Protein AF-0000000086120709 (afdb_homodimer)

Organism: NCBI:txid247094

Radius of gyration: 23.45 Å; Cα contacts (8 Å, |Δi|>4): 761; chains: 2; bounding box: 55×68×54 Å

InterPro domains:
  IPR001853 DSBA-like thioredoxin domain [PF01323] (7-210)
  IPR014440 HCCA isomerase/glutathione S-transferase kappa [PIRSF006386] (3-218)
  IPR036249 Thioredoxin-like superfamily [SSF52833] (5-216)
  IPR044088 Glutathione S-transferase kappa [cd03021] (5-211)
  IPR051924 Glutathione S-transferase Kappa/NadH [PTHR42943] (1-218)

pLDDT: mean 95.11, std 9.0, range [32.16, 98.94]

Structure (mmCIF, N/CA/C/O backbone):
data_AF-0000000086120709-model_v1
#
loop_
_entity.id
_entity.type
_entity.pdbx_description
1 polymer 'Glutathione S-transferase kappa'
#
loop_
_atom_site.group_PDB
_atom_site.id
_atom_site.type_symbol
_atom_site.label_atom_id
_atom_site.label_alt_id
_atom_site.label_comp_id
_atom_site.label_asym_id
_atom_site.label_entity_id
_atom_site.label_seq_id
_atom_site.pdbx_PDB_ins_code
_atom_site.Cartn_x
_atom_site.Cartn_y
_atom_site.Cartn_z
_atom_site.occupancy
_atom_site.B_iso_or_equiv
_atom_site.auth_seq_id
_atom_site.auth_comp_id
_atom_site.auth_asym_id
_atom_site.auth_atom_id
_atom_site.pdbx_PDB_model_num
ATOM 1 N N . MET A 1 1 ? -29.453 13.305 -16.156 1 40.06 1 MET A N 1
ATOM 2 C CA . MET A 1 1 ? -28.141 13.836 -15.82 1 40.06 1 MET A CA 1
ATOM 3 C C . MET A 1 1 ? -27.375 12.875 -14.93 1 40.06 1 MET A C 1
ATOM 5 O O . MET A 1 1 ? -27.875 12.43 -13.898 1 40.06 1 MET A O 1
ATOM 9 N N . SER A 1 2 ? -26.469 12.047 -15.43 1 54.22 2 SER A N 1
ATOM 10 C CA . SER A 1 2 ? -25.906 10.906 -14.703 1 54.22 2 SER A CA 1
ATOM 11 C C . SER A 1 2 ? -25.5 11.305 -13.289 1 54.22 2 SER A C 1
ATOM 13 O O . SER A 1 2 ? -24.891 12.359 -13.086 1 54.22 2 SER A O 1
ATOM 15 N N . ARG A 1 3 ? -26.109 10.828 -12.352 1 68.31 3 ARG A N 1
ATOM 16 C CA . ARG A 1 3 ? -25.938 11.156 -10.945 1 68.31 3 ARG A CA 1
ATOM 17 C C . ARG A 1 3 ? -24.469 11.023 -10.523 1 68.31 3 ARG A C 1
ATOM 19 O O . ARG A 1 3 ? -23.828 10.008 -10.812 1 68.31 3 ARG A O 1
ATOM 26 N N . ARG A 1 4 ? -23.828 12.102 -10.102 1 82.69 4 ARG A N 1
ATOM 27 C CA . ARG A 1 4 ? -22.422 12.125 -9.672 1 82.69 4 ARG A CA 1
ATOM 28 C C . ARG A 1 4 ? -22.156 11.031 -8.648 1 82.69 4 ARG A C 1
ATOM 30 O O . ARG A 1 4 ? -22.969 10.781 -7.758 1 82.69 4 ARG A O 1
ATOM 37 N N . LYS A 1 5 ? -21.125 10.422 -8.906 1 92.88 5 LYS A N 1
ATOM 38 C CA . LYS A 1 5 ? -20.625 9.453 -7.922 1 92.88 5 LYS A CA 1
ATOM 39 C C . LYS A 1 5 ? -20.125 10.164 -6.664 1 92.88 5 LYS A C 1
ATOM 41 O O . LYS A 1 5 ? -19.703 11.312 -6.719 1 92.88 5 LYS A O 1
ATOM 46 N N . VAL A 1 6 ? -20.328 9.555 -5.586 1 96.62 6 VAL A N 1
ATOM 47 C CA . VAL A 1 6 ? -19.922 10.148 -4.32 1 96.62 6 VAL A CA 1
ATOM 48 C C . VAL A 1 6 ? -18.688 9.414 -3.779 1 96.62 6 VAL A C 1
ATOM 50 O O . VAL A 1 6 ? -18.656 8.18 -3.754 1 96.62 6 VAL A O 1
ATOM 53 N N . LEU A 1 7 ? -17.719 10.148 -3.42 1 98.31 7 LEU A N 1
ATOM 54 C CA . LEU A 1 7 ? -16.547 9.633 -2.715 1 98.31 7 LEU A CA 1
ATOM 55 C C . LEU A 1 7 ? -16.484 10.188 -1.293 1 98.31 7 LEU A C 1
ATOM 57 O O . LEU A 1 7 ? -16.422 11.398 -1.096 1 98.31 7 LEU A O 1
ATOM 61 N N . GLU A 1 8 ? -16.547 9.32 -0.314 1 98.69 8 GLU A N 1
ATOM 62 C CA . GLU A 1 8 ? -16.328 9.711 1.076 1 98.69 8 GLU A CA 1
ATOM 63 C C . GLU A 1 8 ? -14.898 9.406 1.52 1 98.69 8 GLU A C 1
ATOM 65 O O . GLU A 1 8 ? -14.422 8.281 1.349 1 98.69 8 GLU A O 1
ATOM 70 N N . LEU A 1 9 ? -14.258 10.359 2.008 1 98.88 9 LEU A N 1
ATOM 71 C CA . LEU A 1 9 ? -12.938 10.133 2.59 1 98.88 9 LEU A CA 1
ATOM 72 C C . LEU A 1 9 ? -13.008 10.133 4.113 1 98.88 9 LEU A C 1
ATOM 74 O O . LEU A 1 9 ? -13.289 11.172 4.727 1 98.88 9 LEU A O 1
ATOM 78 N N . PHE A 1 10 ? -12.805 9.07 4.73 1 98.94 10 PHE A N 1
ATOM 79 C CA . PHE A 1 10 ? -12.664 8.977 6.18 1 98.94 10 PHE A CA 1
ATOM 80 C C . PHE A 1 10 ? -11.211 9.188 6.59 1 98.94 10 PHE A C 1
ATOM 82 O O . PHE A 1 10 ? -10.305 8.531 6.062 1 98.94 10 PHE A O 1
ATOM 89 N N . TYR A 1 11 ? -10.992 10.102 7.539 1 98.94 11 TYR A N 1
ATOM 90 C CA . TYR A 1 11 ? -9.617 10.5 7.832 1 98.94 11 TYR A CA 1
ATOM 91 C C . TYR A 1 11 ? -9.477 10.945 9.281 1 98.94 11 TYR A C 1
ATOM 93 O O . TYR A 1 11 ? -10.469 11.219 9.953 1 98.94 11 TYR A O 1
ATOM 101 N N . ASP A 1 12 ? -8.328 10.922 9.773 1 98.88 12 ASP A N 1
ATOM 102 C CA . ASP A 1 12 ? -7.852 11.469 11.039 1 98.88 12 ASP A CA 1
ATOM 103 C C . ASP A 1 12 ? -6.586 12.297 10.836 1 98.88 12 ASP A C 1
ATOM 105 O O . ASP A 1 12 ? -5.66 11.875 10.141 1 98.88 12 ASP A O 1
ATOM 109 N N . VAL A 1 13 ? -6.5 13.414 11.469 1 98.69 13 VAL A N 1
ATOM 110 C CA . VAL A 1 13 ? -5.434 14.375 11.188 1 98.69 13 VAL A CA 1
ATOM 111 C C . VAL A 1 13 ? -4.137 13.914 11.844 1 98.69 13 VAL A C 1
ATOM 113 O O . VAL A 1 13 ? -3.076 14.5 11.625 1 98.69 13 VAL A O 1
ATOM 116 N N . VAL A 1 14 ? -4.176 12.859 12.602 1 97.56 14 VAL A N 1
ATOM 117 C CA . VAL A 1 14 ? -2.947 12.328 13.188 1 97.56 14 VAL A CA 1
ATOM 118 C C . VAL A 1 14 ? -2.219 11.461 12.164 1 97.56 14 VAL A C 1
ATOM 120 O O . VAL A 1 14 ? -1.025 11.188 12.312 1 97.56 14 VAL A O 1
ATOM 123 N N . SER A 1 15 ? -2.887 10.945 11.188 1 97.44 15 SER A N 1
ATOM 124 C CA . SER A 1 15 ? -2.318 10.07 10.164 1 97.44 15 SER A CA 1
ATOM 125 C C . SER A 1 15 ? -1.712 10.875 9.023 1 97.44 15 SER A C 1
ATOM 127 O O . SER A 1 15 ? -2.422 11.594 8.312 1 97.44 15 SER A O 1
ATOM 129 N N . PRO A 1 16 ? -0.454 10.719 8.766 1 97.69 16 PRO A N 1
ATOM 130 C CA . PRO A 1 16 ? 0.15 11.43 7.641 1 97.69 16 PRO A CA 1
ATOM 131 C C . PRO A 1 16 ? -0.334 10.922 6.285 1 97.69 16 PRO A C 1
ATOM 133 O O . PRO A 1 16 ? -0.45 11.695 5.332 1 97.69 16 PRO A O 1
ATOM 136 N N . TYR A 1 17 ? -0.619 9.688 6.148 1 98.31 17 TYR A N 1
ATOM 137 C CA . TYR A 1 17 ? -1.146 9.156 4.898 1 98.31 17 TYR A CA 1
ATOM 138 C C . TYR A 1 17 ? -2.541 9.695 4.617 1 98.31 17 TYR A C 1
ATOM 140 O O . TYR A 1 17 ? -2.916 9.891 3.457 1 98.31 17 TYR A O 1
ATOM 148 N N . SER A 1 18 ? -3.312 9.922 5.707 1 98.81 18 SER A N 1
ATOM 149 C CA . SER A 1 18 ? -4.598 10.586 5.523 1 98.81 18 SER A CA 1
ATOM 150 C C . SER A 1 18 ? -4.422 11.969 4.902 1 98.81 18 SER A C 1
ATOM 152 O O . SER A 1 18 ? -5.215 12.383 4.055 1 98.81 18 SER A O 1
ATOM 154 N N . TRP A 1 19 ? -3.375 12.68 5.359 1 98.88 19 TRP A N 1
ATOM 155 C CA . TRP A 1 19 ? -3.133 14 4.785 1 98.88 19 TRP A CA 1
ATOM 156 C C . TRP A 1 19 ? -2.896 13.906 3.283 1 98.88 19 TRP A C 1
ATOM 158 O O . TRP A 1 19 ? -3.475 14.672 2.508 1 98.88 19 TRP A O 1
ATOM 168 N N . LEU A 1 20 ? -2.066 12.961 2.859 1 98.81 20 LEU A N 1
ATOM 169 C CA . LEU A 1 20 ? -1.777 12.766 1.442 1 98.81 20 LEU A CA 1
ATOM 170 C C . LEU A 1 20 ? -3.055 12.477 0.662 1 98.81 20 LEU A C 1
ATOM 172 O O . LEU A 1 20 ? -3.322 13.109 -0.359 1 98.81 20 LEU A O 1
ATOM 176 N N . GLY A 1 21 ? -3.834 11.547 1.154 1 98.81 21 GLY A N 1
ATOM 177 C CA . GLY A 1 21 ? -5.094 11.227 0.503 1 98.81 21 GLY A CA 1
ATOM 178 C C . GLY A 1 21 ? -6.062 12.391 0.473 1 98.81 21 GLY A C 1
ATOM 179 O O . GLY A 1 21 ? -6.758 12.602 -0.522 1 98.81 21 GLY A O 1
ATOM 180 N N . PHE A 1 22 ? -6.098 13.117 1.559 1 98.88 22 PHE A N 1
ATOM 181 C CA . PHE A 1 22 ? -6.953 14.289 1.703 1 98.88 22 PHE A CA 1
ATOM 182 C C . PHE A 1 22 ? -6.629 15.336 0.639 1 98.88 22 PHE A C 1
ATOM 184 O O . PHE A 1 22 ? -7.531 15.844 -0.034 1 98.88 22 PHE A O 1
ATOM 191 N N . GLU A 1 23 ? -5.367 15.617 0.434 1 98.69 23 GLU A N 1
ATOM 192 C CA . GLU A 1 23 ? -4.977 16.594 -0.574 1 98.69 23 GLU A CA 1
ATOM 193 C C . GLU A 1 23 ? -5.32 16.109 -1.979 1 98.69 23 GLU A C 1
ATOM 195 O O . GLU A 1 23 ? -5.824 16.875 -2.803 1 98.69 23 GLU A O 1
ATOM 200 N N . VAL A 1 24 ? -5.078 14.852 -2.24 1 98.56 24 VAL A N 1
ATOM 201 C CA . VAL A 1 24 ? -5.32 14.32 -3.574 1 98.56 24 VAL A CA 1
ATOM 202 C C . VAL A 1 24 ? -6.812 14.383 -3.895 1 98.56 24 VAL A C 1
ATOM 204 O O . VAL A 1 24 ? -7.207 14.867 -4.961 1 98.56 24 VAL A O 1
ATOM 207 N N . ILE A 1 25 ? -7.672 13.922 -2.951 1 98.56 25 ILE A N 1
ATOM 208 C CA . ILE A 1 25 ? -9.102 13.867 -3.246 1 98.56 25 ILE A CA 1
ATOM 209 C C . ILE A 1 25 ? -9.648 15.273 -3.422 1 98.56 25 ILE A C 1
ATOM 211 O O . ILE A 1 25 ? -10.547 15.508 -4.242 1 98.56 25 ILE A O 1
ATOM 215 N N . CYS A 1 26 ? -9.109 16.234 -2.674 1 98.25 26 CYS A N 1
ATOM 216 C CA . CYS A 1 26 ? -9.523 17.625 -2.826 1 98.25 26 CYS A CA 1
ATOM 217 C C . CYS A 1 26 ? -9.086 18.188 -4.176 1 98.25 26 CYS A C 1
ATOM 219 O O . CYS A 1 26 ? -9.828 18.922 -4.82 1 98.25 26 CYS A O 1
ATOM 221 N N . ARG A 1 27 ? -7.91 17.859 -4.668 1 98 27 ARG A N 1
ATOM 222 C CA . ARG A 1 27 ? -7.406 18.312 -5.961 1 98 27 ARG A CA 1
ATOM 223 C C . ARG A 1 27 ? -8.266 17.766 -7.102 1 98 27 ARG A C 1
ATOM 225 O O . ARG A 1 27 ? -8.43 18.422 -8.125 1 98 27 ARG A O 1
ATOM 232 N N . TYR A 1 28 ? -8.844 16.578 -6.906 1 97.81 28 TYR A N 1
ATOM 233 C CA . TYR A 1 28 ? -9.562 15.898 -7.984 1 97.81 28 TYR A CA 1
ATOM 234 C C . TYR A 1 28 ? -11.055 16.188 -7.91 1 97.81 28 TYR A C 1
ATOM 236 O O . TYR A 1 28 ? -11.82 15.797 -8.797 1 97.81 28 TYR A O 1
ATOM 244 N N . ARG A 1 29 ? -11.477 16.875 -6.906 1 96.62 29 ARG A N 1
ATOM 245 C CA . ARG A 1 29 ? -12.891 17.141 -6.652 1 96.62 29 ARG A CA 1
ATOM 246 C C . ARG A 1 29 ? -13.547 17.797 -7.867 1 96.62 29 ARG A C 1
ATOM 248 O O . ARG A 1 29 ? -14.711 17.531 -8.164 1 96.62 29 ARG A O 1
ATOM 255 N N . ASN A 1 30 ? -12.773 18.625 -8.633 1 94.62 30 ASN A N 1
ATOM 256 C CA . ASN A 1 30 ? -13.344 19.312 -9.789 1 94.62 30 ASN A CA 1
ATOM 257 C C . ASN A 1 30 ? -12.766 18.781 -11.102 1 94.62 30 ASN A C 1
ATOM 259 O O . ASN A 1 30 ? -13.008 19.359 -12.164 1 94.62 30 ASN A O 1
ATOM 263 N N . ILE A 1 31 ? -11.977 17.812 -11 1 96.12 31 ILE A N 1
ATOM 264 C CA . ILE A 1 31 ? -11.406 17.172 -12.18 1 96.12 31 ILE A CA 1
ATOM 265 C C . ILE A 1 31 ? -12.219 15.93 -12.539 1 96.12 31 ILE A C 1
ATOM 267 O O . ILE A 1 31 ? -12.57 15.719 -13.703 1 96.12 31 ILE A O 1
ATOM 271 N N . TRP A 1 32 ? -12.516 15.141 -11.508 1 96.62 32 TRP A N 1
ATOM 272 C CA . TRP A 1 32 ? -13.398 14 -11.695 1 96.62 32 TRP A CA 1
ATOM 273 C C . TRP A 1 32 ? -14.859 14.406 -11.555 1 96.62 32 TRP A C 1
ATOM 275 O O . TRP A 1 32 ? -15.172 15.414 -10.922 1 96.62 32 TRP A O 1
ATOM 285 N N . ASN A 1 33 ? -15.734 13.68 -12.195 1 95.5 33 ASN A N 1
ATOM 286 C CA . ASN A 1 33 ? -17.172 13.898 -12.031 1 95.5 33 ASN A CA 1
ATOM 287 C C . ASN A 1 33 ? -17.703 13.211 -10.773 1 95.5 33 ASN A C 1
ATOM 289 O O . ASN A 1 33 ? -18.469 12.25 -10.859 1 95.5 33 ASN A O 1
ATOM 293 N N . VAL A 1 34 ? -17.297 13.844 -9.586 1 96.5 34 VAL A N 1
ATOM 294 C CA . VAL A 1 34 ? -17.641 13.234 -8.305 1 96.5 34 VAL A CA 1
ATOM 295 C C . VAL A 1 34 ? -18.016 14.328 -7.301 1 96.5 34 VAL A C 1
ATOM 297 O O . VAL A 1 34 ? -17.656 15.492 -7.469 1 96.5 34 VAL A O 1
ATOM 300 N N . ASP A 1 35 ? -18.828 13.93 -6.363 1 96.56 35 ASP A N 1
ATOM 301 C CA . ASP A 1 35 ? -18.984 14.695 -5.133 1 96.56 35 ASP A CA 1
ATOM 302 C C . ASP A 1 35 ? -18.109 14.133 -4.016 1 96.56 35 ASP A C 1
ATOM 304 O O . ASP A 1 35 ? -18.141 12.938 -3.732 1 96.56 35 ASP A O 1
ATOM 308 N N . VAL A 1 36 ? -17.344 14.961 -3.424 1 98 36 VAL A N 1
ATOM 309 C CA . VAL A 1 36 ? -16.438 14.531 -2.365 1 98 36 VAL A CA 1
ATOM 310 C C . VAL A 1 36 ? -17.016 14.906 -1.003 1 98 36 VAL A C 1
ATOM 312 O O . VAL A 1 36 ? -17.453 16.047 -0.795 1 98 36 VAL A O 1
ATOM 315 N N . ARG A 1 37 ? -17.062 13.992 -0.154 1 98.31 37 ARG A N 1
ATOM 316 C CA . ARG A 1 37 ? -17.469 14.211 1.228 1 98.31 37 ARG A CA 1
ATOM 317 C C . ARG A 1 37 ? -16.344 13.875 2.195 1 98.31 37 ARG A C 1
ATOM 319 O O . ARG A 1 37 ? -15.867 12.742 2.232 1 98.31 37 ARG A O 1
ATOM 326 N N . LEU A 1 38 ? -15.961 14.836 2.955 1 98.81 38 LEU A N 1
ATOM 327 C CA . LEU A 1 38 ? -14.945 14.633 3.986 1 98.81 38 LEU A CA 1
ATOM 328 C C . LEU A 1 38 ? -15.586 14.133 5.281 1 98.81 38 LEU A C 1
ATOM 330 O O . LEU A 1 38 ? -16.516 14.75 5.797 1 98.81 38 LEU A O 1
ATOM 334 N N . ARG A 1 39 ? -15.078 13.062 5.77 1 98.81 39 ARG A N 1
ATOM 335 C CA . ARG A 1 39 ? -15.664 12.383 6.922 1 98.81 39 ARG A CA 1
ATOM 336 C C . ARG A 1 39 ? -14.641 12.211 8.039 1 98.81 39 ARG A C 1
ATOM 338 O O . ARG A 1 39 ? -13.93 11.203 8.094 1 98.81 39 ARG A O 1
ATOM 345 N N . PRO A 1 40 ? -14.641 13.148 9 1 98.88 40 PRO A N 1
ATOM 346 C CA . PRO A 1 40 ? -13.703 12.977 10.109 1 98.88 40 PRO A CA 1
ATOM 347 C C . PRO A 1 40 ? -14.023 11.75 10.969 1 98.88 40 PRO A C 1
ATOM 349 O O . PRO A 1 40 ? -15.164 11.578 11.391 1 98.88 40 PRO A O 1
ATOM 352 N N . GLY A 1 41 ? -13.102 10.875 11.109 1 98.75 41 GLY A N 1
ATOM 353 C CA . GLY A 1 41 ? -13.172 9.719 11.992 1 98.75 41 GLY A CA 1
ATOM 354 C C . GLY A 1 41 ? -12.023 9.648 12.977 1 98.75 41 GLY A C 1
ATOM 355 O O . GLY A 1 41 ? -11.07 10.43 12.883 1 98.75 41 GLY A O 1
ATOM 356 N N . PHE A 1 42 ? -12.203 8.742 13.922 1 98.69 42 PHE A N 1
ATOM 357 C CA . PHE A 1 42 ? -11.188 8.586 14.961 1 98.69 42 PHE A CA 1
ATOM 358 C C . PHE A 1 42 ? -10.359 7.328 14.727 1 98.69 42 PHE A C 1
ATOM 360 O O . PHE A 1 42 ? -10.828 6.215 14.961 1 98.69 42 PHE A O 1
ATOM 367 N N . LEU A 1 43 ? -9.109 7.457 14.352 1 98 43 LEU A N 1
ATOM 368 C CA . LEU A 1 43 ? -8.234 6.355 13.977 1 98 43 LEU A CA 1
ATOM 369 C C . LEU A 1 43 ? -7.992 5.422 15.156 1 98 43 LEU A C 1
ATOM 371 O O . LEU A 1 43 ? -7.965 4.199 15 1 98 43 LEU A O 1
ATOM 375 N N . GLY A 1 44 ? -7.723 6.02 16.359 1 95.88 44 GLY A N 1
ATOM 376 C CA . GLY A 1 44 ? -7.555 5.184 17.547 1 95.88 44 GLY A CA 1
ATOM 377 C C . GLY A 1 44 ? -8.703 4.219 17.766 1 95.88 44 GLY A C 1
ATOM 378 O O . GLY A 1 44 ? -8.484 3.045 18.078 1 95.88 44 GLY A O 1
ATOM 379 N N . GLY A 1 45 ? -9.914 4.711 17.594 1 96.94 45 GLY A N 1
ATOM 380 C CA . GLY A 1 45 ? -11.094 3.867 17.719 1 96.94 45 GLY A CA 1
ATOM 381 C C . GLY A 1 45 ? -11.156 2.779 16.656 1 96.94 45 GLY A C 1
ATOM 382 O O . GLY A 1 45 ? -11.539 1.645 16.953 1 96.94 45 GLY A O 1
ATOM 383 N N . ILE A 1 46 ? -10.805 3.115 15.422 1 97.81 46 ILE A N 1
ATOM 384 C CA . ILE A 1 46 ? -10.797 2.16 14.32 1 97.81 46 ILE A CA 1
ATOM 385 C C . ILE A 1 46 ? -9.805 1.038 14.617 1 97.81 46 ILE A C 1
ATOM 387 O O . ILE A 1 46 ? -10.125 -0.142 14.453 1 97.81 46 ILE A O 1
ATOM 391 N N . MET A 1 47 ? -8.602 1.419 15.031 1 95.69 47 MET A N 1
ATOM 392 C CA . MET A 1 47 ? -7.562 0.434 15.305 1 95.69 47 MET A CA 1
ATOM 393 C C . MET A 1 47 ? -7.969 -0.481 16.453 1 95.69 47 MET A C 1
ATOM 395 O O . MET A 1 47 ? -7.793 -1.698 16.375 1 95.69 47 MET A O 1
ATOM 399 N N . GLN A 1 48 ? -8.508 0.057 17.453 1 95.06 48 GLN A N 1
ATOM 400 C CA . GLN A 1 48 ? -8.969 -0.721 18.609 1 95.06 48 GLN A CA 1
ATOM 401 C C . GLN A 1 48 ? -10.062 -1.709 18.188 1 95.06 48 GLN A C 1
ATOM 403 O O . GLN A 1 48 ? -9.977 -2.898 18.516 1 95.06 48 GLN A O 1
ATOM 408 N N . ALA A 1 49 ? -11.016 -1.242 17.5 1 97 49 ALA A N 1
ATOM 409 C CA . ALA A 1 49 ? -12.164 -2.068 17.156 1 97 49 ALA A CA 1
ATOM 410 C C . ALA A 1 49 ? -11.773 -3.15 16.141 1 97 49 ALA A C 1
ATOM 412 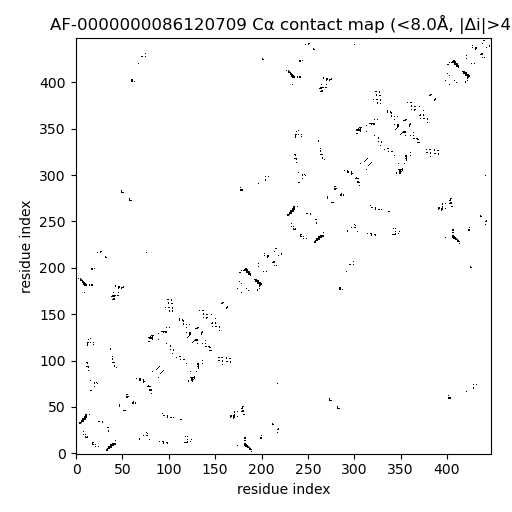O O . ALA A 1 49 ? -12.32 -4.254 16.172 1 97 49 ALA A O 1
ATOM 413 N N . SER A 1 50 ? -10.867 -2.883 15.242 1 96.19 50 SER A N 1
ATOM 414 C CA . SER A 1 50 ? -10.5 -3.812 14.18 1 96.19 50 SER A CA 1
ATOM 415 C C . SER A 1 50 ? -9.414 -4.781 14.641 1 96.19 50 SER A C 1
ATOM 417 O O . SER A 1 50 ? -9.164 -5.797 13.992 1 96.19 50 SER A O 1
ATOM 419 N N . GLY A 1 51 ? -8.664 -4.41 15.742 1 94.31 51 GLY A N 1
ATOM 420 C CA . GLY A 1 51 ? -7.551 -5.219 16.203 1 94.31 51 GLY A CA 1
ATOM 421 C C . GLY A 1 51 ? -6.277 -5.004 15.414 1 94.31 51 GLY A C 1
ATOM 422 O O . GLY A 1 51 ? -5.367 -5.832 15.445 1 94.31 51 GLY A O 1
ATOM 423 N N . ASN A 1 52 ? -6.281 -3.945 14.641 1 93.5 52 ASN A N 1
ATOM 424 C CA . ASN A 1 52 ? -5.078 -3.592 13.898 1 93.5 52 ASN A CA 1
ATOM 425 C C . ASN A 1 52 ? -4.098 -2.803 14.766 1 93.5 52 ASN A C 1
ATOM 427 O O . ASN A 1 52 ? -4.465 -2.299 15.828 1 93.5 52 ASN A O 1
ATOM 431 N N . SER A 1 53 ? -2.83 -2.818 14.32 1 88.75 53 SER A N 1
ATOM 432 C CA . SER A 1 53 ? -1.792 -2.061 15.008 1 88.75 53 SER A CA 1
ATOM 433 C C . SER A 1 53 ? -1.107 -1.073 14.07 1 88.75 53 SER A C 1
ATOM 435 O O . SER A 1 53 ? -0.985 -1.332 12.875 1 88.75 53 SER A O 1
ATOM 437 N N . PRO A 1 54 ? -0.685 0.009 14.641 1 86.5 54 PRO A N 1
ATOM 438 C CA . PRO A 1 54 ? 0.045 0.962 13.805 1 86.5 54 PRO A CA 1
ATOM 439 C C . PRO A 1 54 ? 1.326 0.372 13.219 1 86.5 54 PRO A C 1
ATOM 441 O O . PRO A 1 54 ? 1.93 -0.521 13.82 1 86.5 54 PRO A O 1
ATOM 444 N N . PRO A 1 55 ? 1.729 0.865 12.086 1 85.44 55 PRO A N 1
ATOM 445 C CA . PRO A 1 55 ? 2.955 0.387 11.438 1 85.44 55 PRO A CA 1
ATOM 446 C C . PRO A 1 55 ? 4.184 0.521 12.336 1 85.44 55 PRO A C 1
ATOM 448 O O . PRO A 1 55 ? 5.109 -0.291 12.25 1 85.44 55 PRO A O 1
ATOM 451 N N . ALA A 1 56 ? 4.207 1.454 13.227 1 82.19 56 ALA A N 1
ATOM 452 C CA . ALA A 1 56 ? 5.371 1.748 14.062 1 82.19 56 ALA A CA 1
ATOM 453 C C . ALA A 1 56 ? 5.637 0.615 15.047 1 82.19 56 ALA A C 1
ATOM 455 O O . ALA A 1 56 ? 6.715 0.542 15.641 1 82.19 56 ALA A O 1
ATOM 456 N N . MET A 1 57 ? 4.664 -0.344 15.188 1 86.69 57 MET A N 1
ATOM 457 C CA . MET A 1 57 ? 4.82 -1.452 16.125 1 86.69 57 MET A CA 1
ATOM 458 C C . MET A 1 57 ? 5.746 -2.521 15.555 1 86.69 57 MET A C 1
ATOM 460 O O . MET A 1 57 ? 6.203 -3.406 16.281 1 86.69 57 MET A O 1
ATOM 464 N N . VAL A 1 58 ? 6.023 -2.52 14.242 1 92.06 58 VAL A N 1
ATOM 465 C CA . VAL A 1 58 ? 7.043 -3.318 13.57 1 92.06 58 VAL A CA 1
ATOM 466 C C . VAL A 1 58 ? 8.242 -2.439 13.227 1 92.06 58 VAL A C 1
ATOM 468 O O . VAL A 1 58 ? 8.172 -1.594 12.336 1 92.06 58 VAL A O 1
ATOM 471 N N . PRO A 1 59 ? 9.344 -2.664 13.898 1 93.81 59 PRO A N 1
ATOM 472 C CA . PRO A 1 59 ? 10.469 -1.724 13.812 1 93.81 59 PRO A CA 1
ATOM 473 C C . PRO A 1 59 ? 10.883 -1.427 12.375 1 93.81 59 PRO A C 1
ATOM 475 O O . PRO A 1 59 ? 10.984 -0.26 11.992 1 93.81 59 PRO A O 1
ATOM 478 N N . LYS A 1 60 ? 11.055 -2.404 11.531 1 95.12 60 LYS A N 1
ATOM 479 C CA . LYS A 1 60 ? 11.461 -2.197 10.141 1 95.12 60 LYS A CA 1
ATOM 480 C C . LYS A 1 60 ? 10.391 -1.445 9.359 1 95.12 60 LYS A C 1
ATOM 482 O O . LYS A 1 60 ? 10.703 -0.636 8.484 1 95.12 60 LYS A O 1
ATOM 487 N N . LYS A 1 61 ? 9.148 -1.721 9.648 1 95.06 61 LYS A N 1
ATOM 488 C CA . LYS A 1 61 ? 8.039 -1.031 9 1 95.06 61 LYS A CA 1
ATOM 489 C C . LYS A 1 61 ? 8 0.442 9.398 1 95.06 61 LYS A C 1
ATOM 491 O O . LYS A 1 61 ? 7.758 1.31 8.555 1 95.06 61 LYS A O 1
ATOM 496 N N . GLY A 1 62 ? 8.195 0.702 10.664 1 93.69 62 GLY A N 1
ATOM 497 C CA . GLY A 1 62 ? 8.289 2.076 11.133 1 93.69 62 GLY A CA 1
ATOM 498 C C . GLY A 1 62 ? 9.414 2.855 10.477 1 93.69 62 GLY A C 1
ATOM 499 O O . GLY A 1 62 ? 9.219 4 10.062 1 93.69 62 GLY A O 1
ATOM 500 N N . ALA A 1 63 ? 10.578 2.195 10.422 1 94.38 63 ALA A N 1
ATOM 501 C CA . ALA A 1 63 ? 11.727 2.828 9.773 1 94.38 63 ALA A CA 1
ATOM 502 C C . ALA A 1 63 ? 11.438 3.125 8.305 1 94.38 63 ALA A C 1
ATOM 504 O O . ALA A 1 63 ? 11.773 4.199 7.809 1 94.38 63 ALA A O 1
ATOM 505 N N . TYR A 1 64 ? 10.805 2.211 7.668 1 96.69 64 TYR A N 1
ATOM 506 C CA . TYR A 1 64 ? 10.445 2.398 6.266 1 96.69 64 TYR A CA 1
ATOM 507 C C . TYR A 1 64 ? 9.461 3.553 6.105 1 96.69 64 TYR A C 1
ATOM 509 O O . TYR A 1 64 ? 9.555 4.328 5.152 1 96.69 64 TYR A O 1
ATOM 517 N N . MET A 1 65 ? 8.516 3.65 7.004 1 95.56 65 MET A N 1
ATOM 518 C CA . MET A 1 65 ? 7.477 4.676 6.93 1 95.56 65 MET A CA 1
ATOM 519 C C . MET A 1 65 ? 8.094 6.07 6.848 1 95.56 65 MET A C 1
ATOM 521 O O . MET A 1 65 ? 7.648 6.902 6.055 1 95.56 65 MET A O 1
ATOM 525 N N . GLY A 1 66 ? 9.102 6.312 7.684 1 94.69 66 GLY A N 1
ATOM 526 C CA . GLY A 1 66 ? 9.766 7.609 7.633 1 94.69 66 GLY A CA 1
ATOM 527 C C . GLY A 1 66 ? 10.328 7.934 6.266 1 94.69 66 GLY A C 1
ATOM 528 O O . GLY A 1 66 ? 10.133 9.039 5.754 1 94.69 66 GLY A O 1
ATOM 529 N N . LYS A 1 67 ? 10.992 6.98 5.641 1 95.75 67 LYS A N 1
ATOM 530 C CA . LYS A 1 67 ? 11.578 7.172 4.316 1 95.75 67 LYS A CA 1
ATOM 531 C C . LYS A 1 67 ? 10.492 7.309 3.254 1 95.75 67 LYS A C 1
ATOM 533 O O . LYS A 1 67 ? 10.594 8.148 2.361 1 95.75 67 LYS A O 1
ATOM 538 N N . ASP A 1 68 ? 9.523 6.492 3.365 1 97.44 68 ASP A N 1
ATOM 539 C CA . ASP A 1 68 ? 8.406 6.504 2.424 1 97.44 68 ASP A CA 1
ATOM 540 C C . ASP A 1 68 ? 7.68 7.848 2.445 1 97.44 68 ASP A C 1
ATOM 542 O O . ASP A 1 68 ? 7.41 8.43 1.394 1 97.44 68 ASP A O 1
ATOM 546 N N . LEU A 1 69 ? 7.387 8.352 3.605 1 97.44 69 LEU A N 1
ATOM 547 C CA . LEU A 1 69 ? 6.66 9.602 3.75 1 97.44 69 LEU A CA 1
ATOM 548 C C . LEU A 1 69 ? 7.465 10.766 3.174 1 97.44 69 LEU A C 1
ATOM 550 O O . LEU A 1 69 ? 6.895 11.68 2.576 1 97.44 69 LEU A O 1
ATOM 554 N N . ALA A 1 70 ? 8.742 10.734 3.375 1 97.25 70 ALA A N 1
ATOM 555 C CA . ALA A 1 70 ? 9.586 11.797 2.822 1 97.25 70 ALA A CA 1
ATOM 556 C C . ALA A 1 70 ? 9.5 11.82 1.3 1 97.25 70 ALA A C 1
ATOM 558 O O . ALA A 1 70 ? 9.359 12.891 0.699 1 97.25 70 ALA A O 1
ATOM 559 N N . ARG A 1 71 ? 9.57 10.672 0.636 1 97.56 71 ARG A N 1
ATOM 560 C CA . ARG A 1 71 ? 9.469 10.594 -0.817 1 97.56 71 ARG A CA 1
ATOM 561 C C . ARG A 1 71 ? 8.078 11.008 -1.292 1 97.56 71 ARG A C 1
ATOM 563 O O . ARG A 1 71 ? 7.949 11.719 -2.293 1 97.56 71 ARG A O 1
ATOM 570 N N . LEU A 1 72 ? 7.105 10.586 -0.547 1 98.44 72 LEU A N 1
ATOM 571 C CA . LEU A 1 72 ? 5.73 10.914 -0.919 1 98.44 72 LEU A CA 1
ATOM 572 C C . LEU A 1 72 ? 5.453 12.398 -0.744 1 98.44 72 LEU A C 1
ATOM 574 O O . LEU A 1 72 ? 4.707 12.992 -1.526 1 98.44 72 LEU A O 1
ATOM 578 N N . ALA A 1 73 ? 5.996 12.945 0.345 1 98.5 73 ALA A N 1
ATOM 579 C CA . ALA A 1 73 ? 5.832 14.383 0.569 1 98.5 73 ALA A CA 1
ATOM 580 C C . ALA A 1 73 ? 6.277 15.18 -0.653 1 98.5 73 ALA A C 1
ATOM 582 O O . ALA A 1 73 ? 5.566 16.078 -1.104 1 98.5 73 ALA A O 1
ATOM 583 N N . GLU A 1 74 ? 7.395 14.773 -1.171 1 97.94 74 GLU A N 1
ATOM 584 C CA . GLU A 1 74 ? 7.914 15.43 -2.369 1 97.94 74 GLU A CA 1
ATOM 585 C C . GLU A 1 74 ? 7.035 15.133 -3.582 1 97.94 74 GLU A C 1
ATOM 587 O O . GLU A 1 74 ? 6.664 16.047 -4.324 1 97.94 74 GLU A O 1
ATOM 592 N N . PHE A 1 75 ? 6.668 13.969 -3.812 1 97.94 75 PHE A N 1
ATOM 593 C CA . PHE A 1 75 ? 5.934 13.5 -4.98 1 97.94 75 PHE A CA 1
ATOM 594 C C . PHE A 1 75 ? 4.523 14.078 -5.004 1 97.94 75 PHE A C 1
ATOM 596 O O . PHE A 1 75 ? 4.02 14.461 -6.062 1 97.94 75 PHE A O 1
ATOM 603 N N . TYR A 1 76 ? 3.871 14.18 -3.805 1 98.25 76 TYR A N 1
ATOM 604 C CA . TYR A 1 76 ? 2.508 14.68 -3.666 1 98.25 76 TYR A CA 1
ATOM 605 C C . TYR A 1 76 ? 2.496 16.188 -3.488 1 98.25 76 TYR A C 1
ATOM 607 O O . TYR A 1 76 ? 1.433 16.812 -3.488 1 98.25 76 TYR A O 1
ATOM 615 N N . GLU A 1 77 ? 3.691 16.75 -3.266 1 98.06 77 GLU A N 1
ATOM 616 C CA . GLU A 1 77 ? 3.832 18.172 -2.996 1 98.06 77 GLU A CA 1
ATOM 617 C C . GLU A 1 77 ? 3.031 18.578 -1.762 1 98.06 77 GLU A C 1
ATOM 619 O O . GLU A 1 77 ? 2.254 19.547 -1.809 1 98.06 77 GLU A O 1
ATOM 624 N N . VAL A 1 78 ? 3.115 17.906 -0.784 1 98.56 78 VAL A N 1
ATOM 625 C CA . VAL A 1 78 ? 2.596 18.172 0.553 1 98.56 78 VAL A CA 1
ATOM 626 C C . VAL A 1 78 ? 3.754 18.406 1.521 1 98.56 78 VAL A C 1
ATOM 628 O O . VAL A 1 78 ? 4.707 17.625 1.559 1 98.56 78 VAL A O 1
ATOM 631 N N . PRO A 1 79 ? 3.814 19.531 2.203 1 98.56 79 PRO A N 1
ATOM 632 C CA . PRO A 1 79 ? 4.957 19.828 3.068 1 98.56 79 PRO A CA 1
ATOM 633 C C . PRO A 1 79 ? 4.969 18.984 4.34 1 98.56 79 PRO A C 1
ATOM 635 O O . PRO A 1 79 ? 5.031 19.531 5.445 1 98.56 79 PRO A O 1
ATOM 638 N N . LEU A 1 80 ? 4.938 17.703 4.184 1 98.19 80 LEU A N 1
ATOM 639 C CA . LEU A 1 80 ? 4.914 16.703 5.254 1 98.19 80 LEU A CA 1
ATOM 640 C C . LEU A 1 80 ? 6.324 16.422 5.762 1 98.19 80 LEU A C 1
ATOM 642 O O . LEU A 1 80 ? 7.227 16.141 4.969 1 98.19 80 LEU A O 1
ATOM 646 N N . ARG A 1 81 ? 6.566 16.594 7.074 1 96.06 81 ARG A N 1
ATOM 647 C CA . ARG A 1 81 ? 7.805 16.25 7.766 1 96.06 81 ARG A CA 1
ATOM 648 C C . ARG A 1 81 ? 7.52 15.492 9.055 1 96.06 81 ARG A C 1
ATOM 650 O O . ARG A 1 81 ? 6.625 15.859 9.812 1 96.06 81 ARG A O 1
ATOM 657 N N . GLN A 1 82 ? 8.25 14.492 9.234 1 94.25 82 GLN A N 1
ATOM 658 C CA . GLN A 1 82 ? 8.07 13.688 10.445 1 94.25 82 GLN A CA 1
ATOM 659 C C . GLN A 1 82 ? 8.258 14.539 11.695 1 94.25 82 GLN A C 1
ATOM 661 O O . GLN A 1 82 ? 9.211 15.305 11.797 1 94.25 82 GLN A O 1
ATOM 666 N N . PRO A 1 83 ? 7.297 14.43 12.57 1 94.69 83 PRO A N 1
ATOM 667 C CA . PRO A 1 83 ? 7.52 15.125 13.844 1 94.69 83 PRO A CA 1
ATOM 668 C C . PRO A 1 83 ? 8.789 14.656 14.555 1 94.69 83 PRO A C 1
ATOM 670 O O . PRO A 1 83 ? 9.203 13.508 14.391 1 94.69 83 PRO A O 1
ATOM 673 N N . SER A 1 84 ? 9.336 15.508 15.375 1 93.38 84 SER A N 1
ATOM 674 C CA . SER A 1 84 ? 10.578 15.203 16.078 1 93.38 84 SER A CA 1
ATOM 675 C C . SER A 1 84 ? 10.391 14.07 17.078 1 93.38 84 SER A C 1
ATOM 677 O O . SER A 1 84 ? 11.273 13.234 17.25 1 93.38 84 SER A O 1
ATOM 679 N N . ASP A 1 85 ? 9.266 14.086 17.719 1 92.25 85 ASP A N 1
ATOM 680 C CA . ASP A 1 85 ? 8.914 13.023 18.656 1 92.25 85 ASP A CA 1
ATOM 681 C C . ASP A 1 85 ? 7.637 12.312 18.234 1 92.25 85 ASP A C 1
ATOM 683 O O . ASP A 1 85 ? 6.582 12.508 18.844 1 92.25 85 ASP A O 1
ATOM 687 N N . PHE A 1 86 ? 7.77 11.5 17.344 1 87.5 86 PHE A N 1
ATOM 688 C CA . PHE A 1 86 ? 6.664 10.789 16.703 1 87.5 86 PHE A CA 1
ATOM 689 C C . PHE A 1 86 ? 5.863 10.008 17.75 1 87.5 86 PHE A C 1
ATOM 691 O O . PHE A 1 86 ? 4.633 10.094 17.781 1 87.5 86 PHE A O 1
ATOM 698 N N . TYR A 1 87 ? 6.5 9.352 18.562 1 84.69 87 TYR A N 1
ATOM 699 C CA . TYR A 1 87 ? 5.844 8.5 19.547 1 84.69 87 TYR A CA 1
ATOM 700 C C . TYR A 1 87 ? 4.996 9.32 20.516 1 84.69 87 TYR A C 1
ATOM 702 O O . TYR A 1 87 ? 3.838 8.992 20.766 1 84.69 87 TYR A O 1
ATOM 710 N N . GLN A 1 88 ? 5.543 10.359 20.953 1 88.12 88 GLN A N 1
ATOM 711 C CA . GLN A 1 88 ? 4.836 11.188 21.922 1 88.12 88 GLN A CA 1
ATOM 712 C C . GLN A 1 88 ? 3.609 11.852 21.297 1 88.12 88 GLN A C 1
ATOM 71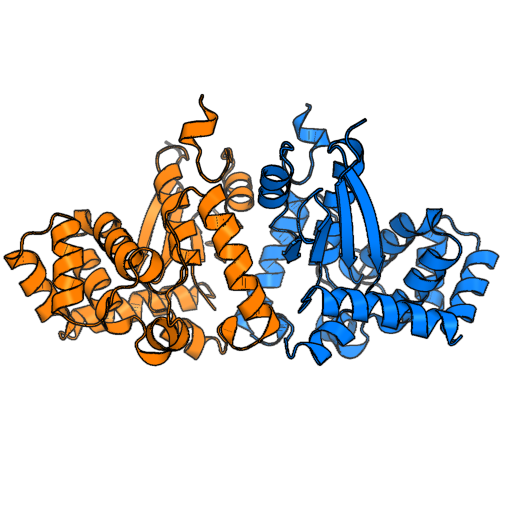4 O O . GLN A 1 88 ? 2.52 11.812 21.875 1 88.12 88 GLN A O 1
ATOM 719 N N . VAL A 1 89 ? 3.762 12.352 20.125 1 88.88 89 VAL A N 1
ATOM 720 C CA . VAL A 1 89 ? 2.725 13.227 19.594 1 88.88 89 VAL A CA 1
ATOM 721 C C . VAL A 1 89 ? 1.645 12.391 18.906 1 88.88 89 VAL A C 1
ATOM 723 O O . VAL A 1 89 ? 0.466 12.75 18.922 1 88.88 89 VAL A O 1
ATOM 726 N N . VAL A 1 90 ? 2.043 11.266 18.359 1 84.88 90 VAL A N 1
ATOM 727 C CA . VAL A 1 90 ? 1.094 10.508 17.562 1 84.88 90 VAL A CA 1
ATOM 728 C C . VAL A 1 90 ? 0.491 9.375 18.391 1 84.88 90 VAL A C 1
ATOM 730 O O . VAL A 1 90 ? -0.717 9.133 18.344 1 84.88 90 VAL A O 1
ATOM 733 N N . ILE A 1 91 ? 1.283 8.805 19.219 1 82 91 ILE A N 1
ATOM 734 C CA . ILE A 1 91 ? 0.834 7.605 19.922 1 82 91 ILE A CA 1
ATOM 735 C C . ILE A 1 91 ? 0.343 7.969 21.312 1 82 91 ILE A C 1
ATOM 737 O O . ILE A 1 91 ? -0.749 7.559 21.719 1 82 91 ILE A O 1
ATOM 741 N N . LYS A 1 92 ? 1.007 8.75 22.031 1 87.88 92 LYS A N 1
ATOM 742 C CA . LYS A 1 92 ? 0.66 9.047 23.422 1 87.88 92 LYS A CA 1
ATOM 743 C C . LYS A 1 92 ? -0.415 10.125 23.5 1 87.88 92 LYS A C 1
ATOM 745 O O . LYS A 1 92 ? -1.452 9.93 24.141 1 87.88 92 LYS A O 1
ATOM 750 N N . LYS A 1 93 ? -0.209 11.273 22.828 1 91.19 93 LYS A N 1
ATOM 751 C CA . LYS A 1 93 ? -1.175 12.367 22.875 1 91.19 93 LYS A CA 1
ATOM 752 C C . LYS A 1 93 ? -2.387 12.07 22 1 91.19 93 LYS A C 1
ATOM 754 O O . LYS A 1 93 ? -3.527 12.266 22.422 1 91.19 93 LYS A O 1
ATOM 759 N N . GLY A 1 94 ? -2.074 11.625 20.812 1 93.44 94 GLY A N 1
ATOM 760 C CA . GLY A 1 94 ? -3.154 11.227 19.922 1 93.44 94 GLY A CA 1
ATOM 761 C C . GLY A 1 94 ? -3.875 12.406 19.297 1 93.44 94 GLY A C 1
ATOM 762 O O . GLY A 1 94 ? -3.299 13.477 19.141 1 93.44 94 GLY A O 1
ATOM 763 N N . SER A 1 95 ? -5.145 12.148 18.875 1 97.62 95 SER A N 1
ATOM 764 C CA . SER A 1 95 ? -5.828 13.164 18.078 1 97.62 95 SER A CA 1
ATOM 765 C C . SER A 1 95 ? -7.258 13.383 18.562 1 97.62 95 SER A C 1
ATOM 767 O O . SER A 1 95 ? -8.031 14.086 17.922 1 97.62 95 SER A O 1
ATOM 769 N N . LEU A 1 96 ? -7.625 12.836 19.688 1 97.81 96 LEU A N 1
ATOM 770 C CA . LEU A 1 96 ? -9.031 12.812 20.078 1 97.81 96 LEU A CA 1
ATOM 771 C C . LEU A 1 96 ? -9.594 14.227 20.172 1 97.81 96 LEU A C 1
ATOM 773 O O . LEU A 1 96 ? -10.648 14.523 19.609 1 97.81 96 LEU A O 1
ATOM 777 N N . SER A 1 97 ? -8.93 15.109 20.859 1 97.88 97 SER A N 1
ATOM 778 C CA . SER A 1 97 ? -9.406 16.484 21.016 1 97.88 97 SER A CA 1
ATOM 779 C C . SER A 1 97 ? -9.508 17.203 19.672 1 97.88 97 SER A C 1
ATOM 781 O O . SER A 1 97 ? -10.484 17.891 19.406 1 97.88 97 SER A O 1
ATOM 783 N N . ALA A 1 98 ? -8.492 17.016 18.844 1 98.69 98 ALA A N 1
ATOM 784 C CA . ALA A 1 98 ? -8.5 17.625 17.516 1 98.69 98 ALA A CA 1
ATOM 785 C C . ALA A 1 98 ? 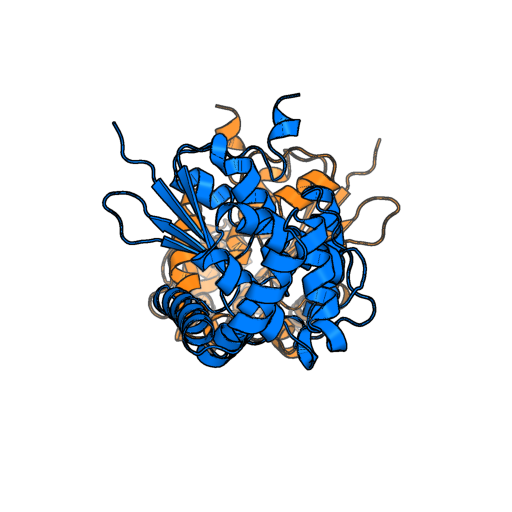-9.664 17.109 16.672 1 98.69 98 ALA A C 1
ATOM 787 O O . ALA A 1 98 ? -10.352 17.875 16 1 98.69 98 ALA A O 1
ATOM 788 N N . MET A 1 99 ? -9.906 15.797 16.75 1 98.88 99 MET A N 1
ATOM 789 C CA . MET A 1 99 ? -10.93 15.195 15.898 1 98.88 99 MET A CA 1
ATOM 790 C C . MET A 1 99 ? -12.328 15.578 16.375 1 98.88 99 MET A C 1
ATOM 792 O O . MET A 1 99 ? -13.25 15.719 15.578 1 98.88 99 MET A O 1
ATOM 796 N N . ARG A 1 100 ? -12.477 15.758 17.688 1 98.88 100 ARG A N 1
ATOM 797 C CA . ARG A 1 100 ? -13.734 16.297 18.172 1 98.88 100 ARG A CA 1
ATOM 798 C C . ARG A 1 100 ? -13.961 17.719 17.641 1 98.88 100 ARG A C 1
ATOM 800 O O . ARG A 1 100 ? -15.078 18.062 17.25 1 98.88 100 ARG A O 1
ATOM 807 N N . PHE A 1 101 ? -12.93 18.5 17.641 1 98.94 101 PHE A N 1
ATOM 808 C CA . PHE A 1 101 ? -13.055 19.844 17.109 1 98.94 101 PHE A CA 1
ATOM 809 C C . PHE A 1 101 ? -13.414 19.812 15.625 1 98.94 101 PHE A C 1
ATOM 811 O O . PHE A 1 101 ? -14.328 20.516 15.18 1 98.94 101 PHE A O 1
ATOM 818 N N . VAL A 1 102 ? -12.68 18.984 14.82 1 98.94 102 VAL A N 1
ATOM 819 C CA . VAL A 1 102 ? -12.961 18.844 13.391 1 98.94 102 VAL A CA 1
ATOM 820 C C . VAL A 1 102 ? -14.406 18.406 13.188 1 98.94 102 VAL A C 1
ATOM 822 O O . VAL A 1 102 ? -15.086 18.891 12.273 1 98.94 102 VAL A O 1
ATOM 825 N N . THR A 1 103 ? -14.891 17.516 14.031 1 98.88 103 THR A N 1
ATOM 826 C CA . THR A 1 103 ? -16.266 17.031 13.953 1 98.88 103 THR A CA 1
ATOM 827 C C . THR A 1 103 ? -17.25 18.156 14.281 1 98.88 103 THR A C 1
ATOM 829 O O . THR A 1 103 ? -18.281 18.297 13.625 1 98.88 103 THR A O 1
ATOM 832 N N . ALA A 1 104 ? -16.938 18.922 15.305 1 98.88 104 ALA A N 1
ATOM 833 C CA . ALA A 1 104 ? -17.766 20.094 15.609 1 98.88 104 ALA A CA 1
ATOM 834 C C . ALA A 1 104 ? -17.844 21.047 14.422 1 98.88 104 ALA A C 1
ATOM 836 O O . ALA A 1 104 ? -18.906 21.578 14.117 1 98.88 104 ALA A O 1
ATOM 837 N N . VAL A 1 105 ? -16.734 21.234 13.766 1 98.88 105 VAL A N 1
ATOM 838 C CA . VAL A 1 105 ? -16.688 22.078 12.57 1 98.88 105 VAL A CA 1
ATOM 839 C C . VAL A 1 105 ? -17.562 21.484 11.477 1 98.88 105 VAL A C 1
ATOM 841 O O . VAL A 1 105 ? -18.344 22.188 10.836 1 98.88 105 VAL A O 1
ATOM 844 N N . GLU A 1 106 ? -17.422 20.188 11.273 1 98.75 106 GLU A N 1
ATOM 845 C CA . GLU A 1 106 ? -18.25 19.484 10.297 1 98.75 106 GLU A CA 1
ATOM 846 C C . GLU A 1 106 ? -19.734 19.75 10.539 1 98.75 106 GLU A C 1
ATOM 848 O O . GLU A 1 106 ? -20.484 20 9.594 1 98.75 106 GLU A O 1
ATOM 853 N N . MET A 1 107 ? -20.172 19.75 11.766 1 98.44 107 MET A N 1
ATOM 854 C CA . MET A 1 107 ? -21.578 19.828 12.156 1 98.44 107 MET A CA 1
ATOM 855 C C . MET A 1 107 ? -22.109 21.234 11.977 1 98.44 107 MET A C 1
ATOM 857 O O . MET A 1 107 ? -23.266 21.422 11.57 1 98.44 107 MET A O 1
ATOM 861 N N . SER A 1 108 ? -21.25 22.266 12.164 1 97.75 108 SER A N 1
ATOM 862 C CA . SER A 1 108 ? -21.844 23.594 12.305 1 97.75 108 SER A CA 1
ATOM 863 C C . SER A 1 108 ? -21.266 24.562 11.281 1 97.75 108 SER A C 1
ATOM 865 O O . SER A 1 108 ? -21.922 25.547 10.914 1 97.75 108 SER A O 1
ATOM 867 N N . HIS A 1 109 ? -20.078 24.312 10.805 1 97.94 109 HIS A N 1
ATOM 868 C CA . HIS A 1 109 ? -19.422 25.188 9.859 1 97.94 109 HIS A CA 1
ATOM 869 C C . HIS A 1 109 ? -18.641 24.406 8.82 1 97.94 109 HIS A C 1
ATOM 871 O O . HIS A 1 109 ? -17.422 24.594 8.672 1 97.94 109 HIS A O 1
ATOM 877 N N . PRO A 1 110 ? -19.344 23.578 8.047 1 98.19 110 PRO A N 1
ATOM 878 C CA . PRO A 1 110 ? -18.672 22.672 7.117 1 98.19 110 PRO A CA 1
ATOM 879 C C . PRO A 1 110 ? -17.812 23.406 6.09 1 98.19 110 PRO A C 1
ATOM 881 O O . PRO A 1 110 ? -16.922 22.812 5.477 1 98.19 110 PRO A O 1
ATOM 884 N N . GLU A 1 111 ? -18.062 24.734 5.887 1 97.88 111 GLU A N 1
ATOM 885 C CA . GLU A 1 111 ? -17.281 25.5 4.93 1 97.88 111 GLU A CA 1
ATOM 886 C C . GLU A 1 111 ? -15.812 25.594 5.359 1 97.88 111 GLU A C 1
ATOM 888 O O . GLU A 1 111 ? -14.938 25.859 4.535 1 97.88 111 GLU A O 1
ATOM 893 N N . PHE A 1 112 ? -15.508 25.328 6.68 1 98.62 112 PHE A N 1
ATOM 894 C CA . PHE A 1 112 ? -14.148 25.438 7.188 1 98.62 112 PHE A CA 1
ATOM 895 C C . PHE A 1 112 ? -13.508 24.062 7.324 1 98.62 112 PHE A C 1
ATOM 897 O O . PHE A 1 112 ? -12.328 23.953 7.656 1 98.62 112 PHE A O 1
ATOM 904 N N . LEU A 1 113 ? -14.211 23 7.102 1 98.81 113 LEU A N 1
ATOM 905 C CA . LEU A 1 113 ? -13.773 21.641 7.402 1 98.81 113 LEU A CA 1
ATOM 906 C C . LEU A 1 113 ? -12.453 21.328 6.707 1 98.81 113 LEU A C 1
ATOM 908 O O . LEU A 1 113 ? -11.508 20.859 7.34 1 98.81 113 LEU A O 1
ATOM 912 N N . GLU A 1 114 ? -12.406 21.625 5.422 1 98.81 114 GLU A N 1
ATOM 913 C CA . GLU A 1 114 ? -11.211 21.344 4.637 1 98.81 114 GLU A CA 1
ATOM 914 C C . GLU A 1 114 ? -10.008 22.109 5.172 1 98.81 114 GLU A C 1
ATOM 916 O O . GLU A 1 114 ? -8.969 21.516 5.473 1 98.81 114 GLU A O 1
ATOM 921 N N . LYS A 1 115 ? -10.148 23.406 5.355 1 98.88 115 LYS A N 1
ATOM 922 C CA . LYS A 1 115 ? -9.023 24.25 5.766 1 98.88 115 LYS A CA 1
ATOM 923 C C . LYS A 1 115 ? -8.586 23.922 7.195 1 98.88 115 LYS A C 1
ATOM 925 O O . LYS A 1 115 ? -7.395 23.891 7.492 1 98.88 115 LYS A O 1
ATOM 930 N N . VAL A 1 116 ? -9.531 23.719 8.086 1 98.88 116 VAL A N 1
ATOM 931 C CA . VAL A 1 116 ? -9.219 23.406 9.477 1 98.88 116 VAL A CA 1
ATOM 932 C C . VAL A 1 116 ? -8.453 22.078 9.539 1 98.88 116 VAL A C 1
ATOM 934 O O . VAL A 1 116 ? -7.449 21.969 10.25 1 98.88 116 VAL A O 1
ATOM 937 N N . SER A 1 117 ? -8.938 21.047 8.812 1 98.94 117 SER A N 1
ATOM 938 C CA . SER A 1 117 ? -8.227 19.766 8.773 1 98.94 117 SER A CA 1
ATOM 939 C C . SER A 1 117 ? -6.789 19.953 8.305 1 98.94 117 SER A C 1
ATOM 941 O O . SER A 1 117 ? -5.855 19.469 8.961 1 98.94 117 SER A O 1
ATOM 943 N N . ARG A 1 118 ? -6.609 20.688 7.246 1 98.88 118 ARG A N 1
ATOM 944 C CA . ARG A 1 118 ? -5.285 20.922 6.68 1 98.88 118 ARG A CA 1
ATOM 945 C C . ARG A 1 118 ? -4.383 21.656 7.676 1 98.88 118 ARG A C 1
ATOM 947 O O . ARG A 1 118 ? -3.213 21.297 7.828 1 98.88 118 ARG A O 1
ATOM 954 N N . GLU A 1 119 ? -4.926 22.625 8.352 1 98.88 119 GLU A N 1
ATOM 955 C CA . GLU A 1 119 ? -4.113 23.391 9.289 1 98.88 119 GLU A CA 1
ATOM 956 C C . GLU A 1 119 ? -3.695 22.547 10.484 1 98.88 119 GLU A C 1
ATOM 958 O O . GLU A 1 119 ? -2.607 22.719 11.031 1 98.88 119 GLU A O 1
ATOM 963 N N . LEU A 1 120 ? -4.559 21.641 10.875 1 98.88 120 LEU A N 1
ATOM 964 C CA . LEU A 1 120 ? -4.172 20.734 11.953 1 98.88 120 LEU A CA 1
ATOM 965 C C . LEU A 1 120 ? -3.064 19.797 11.5 1 98.88 120 LEU A C 1
ATOM 967 O O . LEU A 1 120 ? -2.107 19.547 12.234 1 98.88 120 LEU A O 1
ATOM 971 N N . TRP A 1 121 ? -3.152 19.25 10.273 1 98.81 121 TRP A N 1
ATOM 972 C CA . TRP A 1 121 ? -2.043 18.469 9.727 1 98.81 121 TRP A CA 1
ATOM 973 C C . TRP A 1 121 ? -0.772 19.312 9.664 1 98.81 121 TRP A C 1
ATOM 975 O O . TRP A 1 121 ? 0.308 18.844 10.031 1 98.81 121 TRP A O 1
ATOM 985 N N . MET A 1 122 ? -0.887 20.547 9.172 1 98.69 122 MET A N 1
ATOM 986 C CA . MET A 1 122 ? 0.263 21.438 9.078 1 98.69 122 MET A CA 1
ATOM 987 C C . MET A 1 122 ? 0.963 21.562 10.43 1 98.69 122 MET A C 1
ATOM 989 O O . MET A 1 122 ? 2.191 21.516 10.508 1 98.69 122 MET A O 1
ATOM 993 N N . ARG A 1 123 ? 0.19 21.703 11.414 1 98.25 123 ARG A N 1
ATOM 994 C CA . ARG A 1 123 ? 0.75 21.891 12.75 1 98.25 123 ARG A CA 1
ATOM 995 C C . ARG A 1 123 ? 1.549 20.656 13.18 1 98.25 123 ARG A C 1
ATOM 997 O O . ARG A 1 123 ? 2.709 20.781 13.578 1 98.25 123 ARG A O 1
ATOM 1004 N N . ILE A 1 124 ? 1.005 19.5 13.062 1 97.81 124 ILE A N 1
ATOM 1005 C CA . ILE A 1 124 ? 1.629 18.312 13.617 1 97.81 124 ILE A CA 1
ATOM 1006 C C . ILE A 1 124 ? 2.695 17.781 12.656 1 97.81 124 ILE A C 1
ATOM 1008 O O . ILE A 1 124 ? 3.801 17.438 13.07 1 97.81 124 ILE A O 1
ATOM 1012 N N . TRP A 1 125 ? 2.471 17.797 11.336 1 97.94 125 TRP A N 1
ATOM 1013 C CA . TRP A 1 125 ? 3.303 17.062 10.391 1 97.94 125 TRP A CA 1
ATOM 1014 C C . TRP A 1 125 ? 4.137 18.031 9.539 1 97.94 125 TRP A C 1
ATOM 1016 O O . TRP A 1 125 ? 4.785 17.609 8.578 1 97.94 125 TRP A O 1
ATOM 1026 N N . SER A 1 126 ? 4.086 19.234 9.766 1 98.12 126 SER A N 1
ATOM 1027 C CA . SER A 1 126 ? 4.93 20.188 9.047 1 98.12 126 SER A CA 1
ATOM 1028 C C . SER A 1 126 ? 5.676 21.109 10.008 1 98.12 126 SER A C 1
ATOM 1030 O O . SER A 1 126 ? 6.887 21.281 9.883 1 98.12 126 SER A O 1
ATOM 1032 N N . GLU A 1 127 ? 4.98 21.547 11.055 1 98 127 GLU A N 1
ATOM 1033 C CA . GLU A 1 127 ? 5.531 22.562 11.953 1 98 127 GLU A CA 1
ATOM 1034 C C . GLU A 1 127 ? 5.965 21.953 13.281 1 98 127 GLU A C 1
ATOM 1036 O O . GLU A 1 127 ? 6.535 22.641 14.133 1 98 127 GLU A O 1
ATOM 1041 N N . ASP A 1 128 ? 5.723 20.703 13.477 1 97.38 128 ASP A N 1
ATOM 1042 C CA . ASP A 1 128 ? 6.113 20.016 14.703 1 97.38 128 ASP A CA 1
ATOM 1043 C C . ASP A 1 128 ? 5.477 20.672 15.93 1 97.38 128 ASP A C 1
ATOM 1045 O O . ASP A 1 128 ? 6.168 20.984 16.906 1 97.38 128 ASP A O 1
ATOM 1049 N N . LYS A 1 129 ? 4.156 20.922 15.789 1 97.75 129 LYS A N 1
ATOM 1050 C CA . LYS A 1 129 ? 3.418 21.594 16.859 1 97.75 129 LYS A CA 1
ATOM 1051 C C . LYS A 1 129 ? 2.248 20.734 17.344 1 97.75 129 LYS A C 1
ATOM 1053 O O . LYS A 1 129 ? 1.799 19.828 16.625 1 97.75 129 LYS A O 1
ATOM 1058 N N . ASP A 1 130 ? 1.763 21.062 18.422 1 97.62 130 ASP A N 1
ATOM 1059 C CA . ASP A 1 130 ? 0.713 20.328 19.125 1 97.62 130 ASP A CA 1
ATOM 1060 C C . ASP A 1 130 ? -0.643 20.531 18.469 1 97.62 130 ASP A C 1
ATOM 1062 O O . ASP A 1 130 ? -0.923 21.609 17.938 1 97.62 130 ASP A O 1
ATOM 1066 N N . ILE A 1 131 ? -1.501 19.5 18.578 1 98.19 131 ILE A N 1
ATOM 1067 C CA . ILE A 1 131 ? -2.867 19.656 18.078 1 98.19 131 ILE A CA 1
ATOM 1068 C C . ILE A 1 131 ? -3.855 19.234 19.172 1 98.19 131 ILE A C 1
ATOM 1070 O O . ILE A 1 131 ? -5.039 19.016 18.891 1 98.19 131 ILE A O 1
ATOM 1074 N N . THR A 1 132 ? -3.498 19.016 20.375 1 97.38 132 THR A N 1
ATOM 1075 C CA . THR A 1 132 ? -4.371 18.438 21.391 1 97.38 132 THR A CA 1
ATOM 1076 C C . THR A 1 132 ? -4.848 19.516 22.375 1 97.38 132 THR A C 1
ATOM 1078 O O . THR A 1 132 ? -5.965 19.438 22.891 1 97.38 132 THR A O 1
ATOM 1081 N N . GLU A 1 133 ? -4.07 20.516 22.656 1 97.38 133 GLU A N 1
ATOM 1082 C CA . GLU A 1 133 ? -4.426 21.578 23.609 1 97.38 133 GLU A CA 1
ATOM 1083 C C . GLU A 1 133 ? -5.41 22.562 22.984 1 97.38 133 GLU A C 1
ATOM 1085 O O . GLU A 1 133 ? -5.301 22.891 21.797 1 97.38 133 GLU A O 1
ATOM 1090 N N . PRO A 1 134 ? -6.32 23.078 23.797 1 98.06 134 PRO A N 1
ATOM 1091 C CA . PRO A 1 134 ? -7.301 24.031 23.266 1 98.06 134 PRO A CA 1
ATOM 1092 C C . PRO A 1 134 ? -6.648 25.219 22.562 1 98.06 134 PRO A C 1
ATOM 1094 O O . PRO A 1 134 ? -7.113 25.625 21.484 1 98.06 134 PRO A O 1
ATOM 1097 N N . ASP A 1 135 ? -5.551 25.719 23.094 1 98.38 135 ASP A N 1
ATOM 1098 C CA . ASP A 1 135 ? -4.867 26.844 22.469 1 98.38 135 ASP A CA 1
ATOM 1099 C C . ASP A 1 135 ? -4.258 26.453 21.125 1 98.38 135 ASP A C 1
ATOM 1101 O O . ASP A 1 135 ? -4.191 27.266 20.203 1 98.38 135 ASP A O 1
ATOM 1105 N N . SER A 1 136 ? -3.723 25.266 21.078 1 98.44 136 SER A N 1
ATOM 1106 C CA . SER A 1 136 ? -3.182 24.75 19.828 1 98.44 136 SER A CA 1
ATOM 1107 C C . SER A 1 136 ? -4.266 24.641 18.75 1 98.44 136 SER A C 1
ATOM 1109 O O . SER A 1 136 ? -4.059 25.062 17.609 1 98.44 136 SER A O 1
ATOM 1111 N N . ILE A 1 137 ? -5.391 24.172 19.109 1 98.75 137 ILE A N 1
ATOM 1112 C CA . ILE A 1 137 ? -6.516 24 18.203 1 98.75 137 ILE A CA 1
ATOM 1113 C C . ILE A 1 137 ? -7.035 25.375 17.766 1 98.75 137 ILE A C 1
ATOM 1115 O O . ILE A 1 137 ? -7.352 25.578 16.594 1 98.75 137 ILE A O 1
ATOM 1119 N N . LEU A 1 138 ? -7.082 26.281 18.734 1 98.81 138 LEU A N 1
ATOM 1120 C CA . LEU A 1 138 ? -7.516 27.641 18.453 1 98.81 138 LEU A CA 1
ATOM 1121 C C . LEU A 1 138 ? -6.629 28.281 17.391 1 98.81 138 LEU A C 1
ATOM 1123 O O . LEU A 1 138 ? -7.129 28.938 16.469 1 98.81 138 LEU A O 1
ATOM 1127 N N . GLU A 1 139 ? -5.359 28.109 17.469 1 98.69 139 GLU A N 1
ATOM 1128 C CA . GLU A 1 139 ? -4.43 28.672 16.5 1 98.69 139 GLU A CA 1
ATOM 1129 C C . GLU A 1 139 ? -4.672 28.109 15.102 1 98.69 139 GLU A C 1
ATOM 1131 O O . GLU A 1 139 ? -4.648 28.844 14.117 1 98.69 139 GLU A O 1
ATOM 1136 N N . ALA A 1 140 ? -4.891 26.812 15.016 1 98.69 140 ALA A N 1
ATOM 1137 C CA . ALA A 1 140 ? -5.184 26.172 13.734 1 98.69 140 ALA A CA 1
ATOM 1138 C C . ALA A 1 140 ? -6.48 26.719 13.141 1 98.69 140 ALA A C 1
ATOM 1140 O O . ALA A 1 140 ? -6.555 26.969 11.938 1 98.69 140 ALA A O 1
ATOM 1141 N N . ALA A 1 141 ? -7.473 26.859 13.992 1 98.81 141 ALA A N 1
ATOM 1142 C CA . ALA A 1 141 ? -8.773 27.359 13.547 1 98.81 141 ALA A CA 1
ATOM 1143 C C . ALA A 1 141 ? -8.656 28.781 12.992 1 98.81 141 ALA A C 1
ATOM 1145 O O . ALA A 1 141 ? -9.219 29.078 11.938 1 98.81 141 ALA A O 1
ATOM 1146 N N . LYS A 1 142 ? -7.891 29.594 13.656 1 98.69 142 LYS A N 1
ATOM 1147 C CA . LYS A 1 142 ? -7.688 30.969 13.211 1 98.69 142 LYS A CA 1
ATOM 1148 C C . LYS A 1 142 ? -6.957 31.016 11.875 1 98.69 142 LYS A C 1
ATOM 1150 O O . LYS A 1 142 ? -7.328 31.781 10.984 1 98.69 142 LYS A O 1
ATOM 1155 N N . LYS A 1 143 ? -5.996 30.219 11.758 1 98.5 143 LYS A N 1
ATOM 1156 C CA . LYS A 1 143 ? -5.25 30.156 10.508 1 98.5 143 LYS A CA 1
ATOM 1157 C C . LYS A 1 143 ? -6.148 29.703 9.359 1 98.5 143 LYS A C 1
ATOM 1159 O O . LYS A 1 143 ? -5.926 30.062 8.203 1 98.5 143 LYS A O 1
ATOM 1164 N N . ALA A 1 144 ? -7.152 28.922 9.727 1 98.56 144 ALA A N 1
ATOM 1165 C CA . ALA A 1 144 ? -8.078 28.391 8.727 1 98.56 144 ALA A CA 1
ATOM 1166 C C . ALA A 1 144 ? -9.117 29.438 8.336 1 98.56 144 ALA A C 1
ATOM 1168 O O . ALA A 1 144 ? -9.922 29.219 7.426 1 98.56 144 ALA A O 1
ATOM 1169 N N . GLY A 1 145 ? -9.133 30.531 9.07 1 98.5 145 GLY A N 1
ATOM 1170 C CA . GLY A 1 145 ? -10.008 31.625 8.695 1 98.5 145 GLY A CA 1
ATOM 1171 C C . GLY A 1 145 ? -11.195 31.797 9.625 1 98.5 145 GLY A C 1
ATOM 1172 O O . GLY A 1 145 ? -12.055 32.656 9.398 1 98.5 145 GLY A O 1
ATOM 1173 N N . MET A 1 146 ? -11.281 31.078 10.68 1 98.44 146 MET A N 1
ATOM 1174 C CA . MET A 1 146 ? -12.367 31.234 11.641 1 98.44 146 MET A CA 1
ATOM 1175 C C . MET A 1 146 ? -12.109 32.406 12.57 1 98.44 146 MET A C 1
ATOM 1177 O O . MET A 1 146 ? -10.961 32.688 12.914 1 98.44 146 MET A O 1
ATOM 1181 N N . SER A 1 147 ? -13.172 33 12.93 1 98.19 147 SER A N 1
ATOM 1182 C CA . SER A 1 147 ? -13.016 34.031 13.961 1 98.19 147 SER A CA 1
ATOM 1183 C C . SER A 1 147 ? -12.672 33.375 15.312 1 98.19 147 SER A C 1
ATOM 1185 O O . SER A 1 147 ? -13.031 32.25 15.57 1 98.19 147 SER A O 1
ATOM 1187 N N . GLU A 1 148 ? -11.992 34.125 16.078 1 98.06 148 GLU A N 1
ATOM 1188 C CA . GLU A 1 148 ? -11.609 33.656 17.406 1 98.06 148 GLU A CA 1
ATOM 1189 C C . GLU A 1 148 ? -12.836 33.219 18.203 1 98.06 148 GLU A C 1
ATOM 1191 O O . GLU A 1 148 ? -12.828 32.188 18.859 1 98.06 148 GLU A O 1
ATOM 1196 N N . ASP A 1 149 ? -13.859 34.031 18.156 1 97.69 149 ASP A N 1
ATOM 1197 C CA . ASP A 1 149 ? -15.086 33.75 18.906 1 97.69 149 ASP A CA 1
ATOM 1198 C C . ASP A 1 149 ? -15.734 32.438 18.422 1 97.69 149 ASP A C 1
ATOM 1200 O O . ASP A 1 149 ? -16.156 31.625 19.234 1 97.69 149 ASP A O 1
ATOM 1204 N N . GLN A 1 150 ? -15.812 32.344 17.141 1 97.69 150 GLN A N 1
ATOM 1205 C CA . GLN A 1 150 ? -16.375 31.125 16.547 1 97.69 150 GLN A CA 1
ATOM 1206 C C . GLN A 1 150 ? -15.57 29.891 16.969 1 97.69 150 GLN A C 1
ATOM 1208 O O . GLN A 1 150 ? -16.141 28.859 17.344 1 97.69 150 GLN A O 1
ATOM 1213 N N . ALA A 1 151 ? -14.32 30 16.875 1 98.5 151 ALA A N 1
ATOM 1214 C CA . ALA A 1 151 ? -13.422 28.891 17.203 1 98.5 151 ALA A CA 1
ATOM 1215 C C . ALA A 1 151 ? -13.547 28.516 18.672 1 98.5 151 ALA A C 1
ATOM 1217 O O . ALA A 1 151 ? -13.648 27.328 19 1 98.5 151 ALA A O 1
ATOM 1218 N N . LYS A 1 152 ? -13.523 29.453 19.547 1 98.31 152 LYS A N 1
ATOM 1219 C CA . LYS A 1 152 ? -13.617 29.203 20.969 1 98.31 152 LYS A CA 1
ATOM 1220 C C . LYS A 1 152 ? -14.938 28.516 21.328 1 98.31 152 LYS A C 1
ATOM 1222 O O . LYS A 1 152 ? -14.969 27.609 22.156 1 98.31 152 LYS A O 1
ATOM 1227 N N . ARG A 1 153 ? -15.984 28.984 20.703 1 98 153 ARG A N 1
ATOM 1228 C CA . ARG A 1 153 ? -17.281 28.359 20.938 1 98 153 ARG A CA 1
ATOM 1229 C C . ARG A 1 153 ? -17.266 26.891 20.516 1 98 153 ARG A C 1
ATOM 1231 O O . ARG A 1 153 ? -17.812 26.031 21.219 1 98 153 ARG A O 1
ATOM 1238 N N . LEU A 1 154 ? -16.703 26.656 19.406 1 98.44 154 LEU A N 1
ATOM 1239 C CA . LEU A 1 154 ? -16.641 25.281 18.906 1 98.44 154 LEU A CA 1
ATOM 1240 C C . LEU A 1 154 ? -15.75 24.422 19.812 1 98.44 154 LEU A C 1
ATOM 1242 O O . LEU A 1 154 ? -16.062 23.25 20.062 1 98.44 154 LEU A O 1
ATOM 1246 N N . ILE A 1 155 ? -14.648 24.953 20.266 1 98.56 155 ILE A N 1
ATOM 1247 C CA . ILE A 1 155 ? -13.766 24.219 21.156 1 98.56 155 ILE A CA 1
ATOM 1248 C C . ILE A 1 155 ? -14.516 23.844 22.422 1 98.56 155 ILE A C 1
ATOM 1250 O O . ILE A 1 155 ? -14.422 22.703 22.891 1 98.56 155 ILE A O 1
ATOM 1254 N N . GLU A 1 156 ? -15.289 24.719 22.922 1 97.62 156 GLU A N 1
ATOM 1255 C CA . GLU A 1 156 ? -16.094 24.438 24.109 1 97.62 156 GLU A CA 1
ATOM 1256 C C . GLU A 1 156 ? -17.125 23.359 23.812 1 97.62 156 GLU A C 1
ATOM 1258 O O . GLU A 1 156 ? -17.422 22.531 24.688 1 97.62 156 GLU A O 1
ATOM 1263 N N . SER A 1 157 ? -17.656 23.375 22.641 1 97.75 157 SER A N 1
ATOM 1264 C CA . SER A 1 157 ? -18.734 22.453 22.281 1 97.75 157 SER A CA 1
ATOM 1265 C C . SER A 1 157 ? -18.219 21.031 22.172 1 97.75 157 SER A C 1
ATOM 1267 O O . SER A 1 157 ? -19 20.078 22.141 1 97.75 157 SER A O 1
ATOM 1269 N N . THR A 1 158 ? -16.922 20.812 22.078 1 97.69 158 THR A N 1
ATOM 1270 C CA . THR A 1 158 ? -16.344 19.484 21.891 1 97.69 158 THR A CA 1
ATOM 1271 C C . THR A 1 158 ? -16.609 18.594 23.094 1 97.69 158 THR A C 1
ATOM 1273 O O . THR A 1 158 ? -16.531 17.375 23 1 97.69 158 THR A O 1
ATOM 1276 N N . ALA A 1 159 ? -16.859 19.172 24.25 1 95.88 159 ALA A N 1
ATOM 1277 C CA . ALA A 1 159 ? -17.141 18.438 25.469 1 95.88 159 ALA A CA 1
ATOM 1278 C C . ALA A 1 159 ? -18.594 17.969 25.516 1 95.88 159 ALA A C 1
ATOM 1280 O O . ALA A 1 159 ? -18.953 17.109 26.312 1 95.88 159 ALA A O 1
ATOM 1281 N N . LEU A 1 160 ? -19.422 18.484 24.609 1 97.19 160 LEU A N 1
ATOM 1282 C CA . LEU A 1 160 ? -20.844 18.141 24.578 1 97.19 160 LEU A CA 1
ATOM 1283 C C . LEU A 1 160 ? -21.047 16.75 24 1 97.19 160 LEU A C 1
ATOM 1285 O O . LEU A 1 160 ? -20.344 16.344 23.078 1 97.19 160 LEU A O 1
ATOM 1289 N N . PRO A 1 161 ? -22.031 16.047 24.484 1 98.06 161 PRO A N 1
ATOM 1290 C CA . PRO A 1 161 ? -22.312 14.695 24 1 98.06 161 PRO A CA 1
ATOM 1291 C C . PRO A 1 161 ? -22.594 14.648 22.5 1 98.06 161 PRO A C 1
ATOM 1293 O O . PRO A 1 161 ? -22.281 13.656 21.844 1 98.06 161 PRO A O 1
ATOM 1296 N N . GLU A 1 162 ? -23.188 15.68 22.016 1 98.12 162 GLU A N 1
ATOM 1297 C CA . GLU A 1 162 ? -23.562 15.695 20.594 1 98.12 162 GLU A CA 1
ATOM 1298 C C . GLU A 1 162 ? -22.344 15.555 19.703 1 98.12 162 GLU A C 1
ATOM 1300 O O . GLU A 1 162 ? -22.375 14.82 18.703 1 98.12 162 GLU A O 1
ATOM 1305 N N . VAL A 1 163 ? -21.297 16.25 20.031 1 98.5 163 VAL A N 1
ATOM 1306 C CA . VAL A 1 163 ? -20.078 16.219 19.219 1 98.5 163 VAL A CA 1
ATOM 1307 C C . VAL A 1 163 ? -19.391 14.867 19.391 1 98.5 163 VAL A C 1
ATOM 1309 O O . VAL A 1 163 ? -18.953 14.25 18.422 1 98.5 163 VAL A O 1
ATOM 1312 N N . LYS A 1 164 ? -19.25 14.414 20.672 1 98.31 164 LYS A N 1
ATOM 1313 C CA . LYS A 1 164 ? -18.656 13.109 20.953 1 98.31 164 LYS A CA 1
ATOM 1314 C C . LYS A 1 164 ? -19.391 12 20.203 1 98.31 164 LYS A C 1
ATOM 1316 O O . LYS A 1 164 ? -18.766 11.125 19.609 1 98.31 164 LYS A O 1
ATOM 1321 N N . ASN A 1 165 ? -20.688 12.07 20.234 1 98.56 165 ASN A N 1
ATOM 1322 C CA . ASN A 1 165 ? -21.5 11.055 19.578 1 98.56 165 ASN A CA 1
ATOM 1323 C C . ASN A 1 165 ? -21.359 11.109 18.062 1 98.56 165 ASN A C 1
ATOM 1325 O O . ASN A 1 165 ? -21.359 10.07 17.391 1 98.56 165 ASN A O 1
ATOM 1329 N N . LYS A 1 166 ? -21.266 12.289 17.547 1 98.75 166 LYS A N 1
ATOM 1330 C CA . LYS A 1 166 ? -21.109 12.414 16.094 1 98.75 166 LYS A CA 1
ATOM 1331 C C . LYS A 1 166 ? -19.781 11.82 15.641 1 98.75 166 LYS A C 1
ATOM 1333 O O . LYS A 1 166 ? -19.719 11.125 14.617 1 98.75 166 LYS A O 1
ATOM 1338 N N . LEU A 1 167 ? -18.719 12.117 16.344 1 98.81 167 LEU A N 1
ATOM 1339 C CA . LEU A 1 167 ? -17.438 11.508 16.016 1 98.81 167 LEU A CA 1
ATOM 1340 C C . LEU A 1 167 ? -17.516 9.984 16.094 1 98.81 167 LEU A C 1
ATOM 1342 O O . LEU A 1 167 ? -17 9.289 15.211 1 98.81 167 LEU A O 1
ATOM 1346 N N . LYS A 1 168 ? -18.125 9.492 17.141 1 98.69 168 LYS A N 1
ATOM 1347 C CA . LYS A 1 168 ? -18.344 8.055 17.266 1 98.69 168 LYS A CA 1
ATOM 1348 C C . LYS A 1 168 ? -19.156 7.5 16.094 1 98.69 168 LYS A C 1
ATOM 1350 O O . LYS A 1 168 ? -18.844 6.426 15.578 1 98.69 168 LYS A O 1
ATOM 1355 N N . GLN A 1 169 ? -20.172 8.211 15.742 1 98.75 169 GLN A N 1
ATOM 1356 C CA . GLN A 1 169 ? -21.016 7.797 14.625 1 98.75 169 GLN A CA 1
ATOM 1357 C C . GLN A 1 169 ? -20.203 7.715 13.336 1 98.75 169 GLN A C 1
ATOM 1359 O O . GLN A 1 169 ? -20.328 6.746 12.578 1 98.75 169 GLN A O 1
ATOM 1364 N N . ASN A 1 170 ? -19.422 8.758 13.023 1 98.75 170 ASN A N 1
ATOM 1365 C CA . ASN A 1 170 ? -18.547 8.742 11.852 1 98.75 170 ASN A CA 1
ATOM 1366 C C . ASN A 1 170 ? -17.609 7.547 11.875 1 98.75 170 ASN A C 1
ATOM 1368 O O . ASN A 1 170 ? -17.422 6.867 10.867 1 98.75 170 ASN A O 1
ATOM 1372 N N . THR A 1 171 ? -17.031 7.32 13.039 1 98.81 171 THR A N 1
ATOM 1373 C CA . THR A 1 171 ? -16.078 6.23 13.227 1 98.81 171 THR A CA 1
ATOM 1374 C C . THR A 1 171 ? -16.766 4.879 13.031 1 98.81 171 THR A C 1
ATOM 1376 O O . THR A 1 171 ? -16.234 4.008 12.336 1 98.81 171 THR A O 1
ATOM 1379 N N . ASP A 1 172 ? -17.938 4.75 13.586 1 98.69 172 ASP A N 1
ATOM 1380 C CA . ASP A 1 172 ? -18.719 3.518 13.453 1 98.69 172 ASP A CA 1
ATOM 1381 C C . ASP A 1 172 ? -19.109 3.268 12 1 98.69 172 ASP A C 1
ATOM 1383 O O . ASP A 1 172 ? -19.141 2.121 11.555 1 98.69 172 ASP A O 1
ATOM 1387 N N . GLU A 1 173 ? -19.453 4.305 11.328 1 98.56 173 GLU A N 1
ATOM 1388 C CA . GLU A 1 173 ? -19.781 4.16 9.914 1 98.56 173 GLU A CA 1
ATOM 1389 C C . GLU A 1 173 ? -18.594 3.629 9.117 1 98.56 173 GLU A C 1
ATOM 1391 O O . GLU A 1 173 ? -18.75 2.76 8.258 1 98.56 173 GLU A O 1
ATOM 1396 N N . ALA A 1 174 ? -17.438 4.191 9.367 1 98.62 174 ALA A N 1
ATOM 1397 C CA . ALA A 1 174 ? -16.234 3.672 8.734 1 98.62 174 ALA A CA 1
ATOM 1398 C C . ALA A 1 174 ? -16.047 2.188 9.031 1 98.62 174 ALA A C 1
ATOM 1400 O O . ALA A 1 174 ? -15.75 1.397 8.133 1 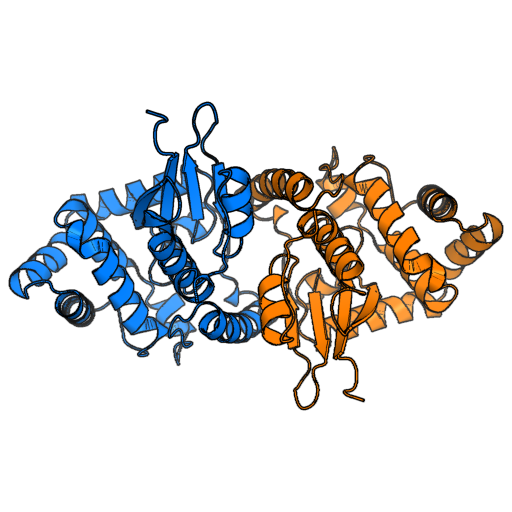98.62 174 ALA A O 1
ATOM 1401 N N . LEU A 1 175 ? -16.219 1.834 10.289 1 98.38 175 LEU A N 1
ATOM 1402 C CA . LEU A 1 175 ? -16.094 0.443 10.711 1 98.38 175 LEU A CA 1
ATOM 1403 C C . LEU A 1 175 ? -17.094 -0.445 9.977 1 98.38 175 LEU A C 1
ATOM 1405 O O . LEU A 1 175 ? -16.766 -1.569 9.594 1 98.38 175 LEU A O 1
ATOM 1409 N N . LYS A 1 176 ? -18.297 0.045 9.781 1 97.94 176 LYS A N 1
ATOM 1410 C CA . LYS A 1 176 ? -19.328 -0.705 9.07 1 97.94 176 LYS A CA 1
ATOM 1411 C C . LYS A 1 176 ? -18.906 -0.976 7.629 1 97.94 176 LYS A C 1
ATOM 1413 O O . LYS A 1 176 ? -19.25 -2.018 7.066 1 97.94 176 LYS A O 1
ATOM 1418 N N . HIS A 1 177 ? -18.172 -0.064 7.062 1 97.62 177 HIS A N 1
ATOM 1419 C CA . HIS A 1 177 ? -17.688 -0.24 5.699 1 97.62 177 HIS A CA 1
ATOM 1420 C C . HIS A 1 177 ? -16.453 -1.125 5.668 1 97.62 177 HIS A C 1
ATOM 1422 O O . HIS A 1 177 ? -15.93 -1.435 4.594 1 97.62 177 HIS A O 1
ATOM 1428 N N . GLY A 1 178 ? -15.875 -1.482 6.914 1 97.44 178 GLY A N 1
ATOM 1429 C CA . GLY A 1 178 ? -14.773 -2.428 6.973 1 97.44 178 GLY A CA 1
ATOM 1430 C C . GLY A 1 178 ? -13.445 -1.775 7.316 1 97.44 178 GLY A C 1
ATOM 1431 O O . GLY A 1 178 ? -12.383 -2.355 7.082 1 97.44 178 GLY A O 1
ATOM 1432 N N . ALA A 1 179 ? -13.453 -0.643 7.887 1 98.19 179 ALA A N 1
ATOM 1433 C CA . ALA A 1 179 ? -12.234 0.115 8.148 1 98.19 179 ALA A CA 1
ATOM 1434 C C . ALA A 1 179 ? -11.344 -0.61 9.156 1 98.19 179 ALA A C 1
ATOM 1436 O O . ALA A 1 179 ? -11.836 -1.176 10.133 1 98.19 179 ALA A O 1
ATOM 1437 N N . PHE A 1 180 ? -10.078 -0.597 8.945 1 98.06 180 PHE A N 1
ATOM 1438 C CA . PHE A 1 180 ? -9.047 -1.068 9.867 1 98.06 180 PHE A CA 1
ATOM 1439 C C . PHE A 1 180 ? -7.93 -0.043 10 1 98.06 180 PHE A C 1
ATOM 1441 O O . PHE A 1 180 ? -6.938 -0.283 10.695 1 98.06 180 PHE A O 1
ATOM 1448 N N . GLY A 1 181 ? -8.062 0.996 9.328 1 97.44 181 GLY A N 1
ATOM 1449 C CA . GLY A 1 181 ? -7.137 2.117 9.289 1 97.44 181 GLY A CA 1
ATOM 1450 C C . GLY A 1 181 ? -7.664 3.299 8.5 1 97.44 181 GLY A C 1
ATOM 1451 O O . GLY A 1 181 ? -8.805 3.281 8.031 1 97.44 181 GLY A O 1
ATOM 1452 N N . MET A 1 182 ? -6.84 4.34 8.383 1 98.12 182 MET A N 1
ATOM 1453 C CA . MET A 1 182 ? -7.168 5.539 7.617 1 98.12 182 MET A CA 1
ATOM 1454 C C . MET A 1 182 ? -5.957 6.035 6.836 1 98.12 182 MET A C 1
ATOM 1456 O O . MET A 1 182 ? -4.816 5.84 7.262 1 98.12 182 MET A O 1
ATOM 1460 N N . PRO A 1 183 ? -6.141 6.652 5.684 1 98.62 183 PRO A N 1
ATOM 1461 C CA . PRO A 1 183 ? -7.438 7.035 5.121 1 98.62 183 PRO A CA 1
ATOM 1462 C C . PRO A 1 183 ? -8.164 5.867 4.457 1 98.62 183 PRO A C 1
ATOM 1464 O O . PRO A 1 183 ? -7.543 4.848 4.152 1 98.62 183 PRO A O 1
ATOM 1467 N N . MET A 1 184 ? -9.344 6.008 4.363 1 98.56 184 MET A N 1
ATOM 1468 C CA . MET A 1 184 ? -10.195 5.094 3.605 1 98.56 184 MET A CA 1
ATOM 1469 C C . MET A 1 184 ? -11.188 5.863 2.74 1 98.56 184 MET A C 1
ATOM 1471 O O . MET A 1 184 ? -11.758 6.859 3.184 1 98.56 184 MET A O 1
ATOM 1475 N N . ILE A 1 185 ? -11.352 5.461 1.524 1 98.75 185 ILE A N 1
ATOM 1476 C CA . ILE A 1 185 ? -12.305 6.074 0.608 1 98.75 185 ILE A CA 1
ATOM 1477 C C . ILE A 1 185 ? -13.453 5.105 0.333 1 98.75 185 ILE A C 1
ATOM 1479 O O . ILE A 1 185 ? -13.227 3.924 0.057 1 98.75 185 ILE A O 1
ATOM 1483 N N . VAL A 1 186 ? -14.609 5.52 0.501 1 98.5 186 VAL A N 1
ATOM 1484 C CA . VAL A 1 186 ? -15.789 4.758 0.106 1 98.5 186 VAL A CA 1
ATOM 1485 C C . VAL A 1 186 ? -16.422 5.383 -1.136 1 98.5 186 VAL A C 1
ATOM 1487 O O . VAL A 1 186 ? -16.828 6.543 -1.109 1 98.5 186 VAL A O 1
ATOM 1490 N N . ALA A 1 187 ? -16.453 4.656 -2.188 1 97.94 187 ALA A N 1
ATOM 1491 C CA . ALA A 1 187 ? -17.031 5.117 -3.451 1 97.94 187 ALA A CA 1
ATOM 1492 C C . ALA A 1 187 ? -18.453 4.586 -3.635 1 97.94 187 ALA A C 1
ATOM 1494 O O . ALA A 1 187 ? -18.688 3.379 -3.551 1 97.94 187 ALA A O 1
ATOM 1495 N N . HIS A 1 188 ? -19.312 5.48 -3.779 1 95.75 188 HIS A N 1
ATOM 1496 C CA . HIS A 1 188 ? -20.703 5.148 -4.105 1 95.75 188 HIS A CA 1
ATOM 1497 C C . HIS A 1 188 ? -20.969 5.285 -5.602 1 95.75 188 HIS A C 1
ATOM 1499 O O . HIS A 1 188 ? -21.141 6.395 -6.109 1 95.75 188 HIS A O 1
ATOM 1505 N N . ILE A 1 189 ? -20.891 4.133 -6.266 1 86.88 189 ILE A N 1
ATOM 1506 C CA . ILE A 1 189 ? -21.109 4.07 -7.707 1 86.88 189 ILE A CA 1
ATOM 1507 C C . ILE A 1 189 ? -22.469 3.465 -8 1 86.88 189 ILE A C 1
ATOM 1509 O O . ILE A 1 189 ? -22.844 2.447 -7.418 1 86.88 189 ILE A O 1
ATOM 1513 N N . ASP A 1 190 ? -23.188 4.074 -8.828 1 80.94 190 ASP A N 1
ATOM 1514 C CA . ASP A 1 190 ? -24.562 3.689 -9.109 1 80.94 190 ASP A CA 1
ATOM 1515 C C . ASP A 1 190 ? -24.656 2.207 -9.469 1 80.94 190 ASP A C 1
ATOM 1517 O O . ASP A 1 190 ? -23.859 1.7 -10.258 1 80.94 190 ASP A O 1
ATOM 1521 N N . GLY A 1 191 ? -25.672 1.613 -8.859 1 79.44 191 GLY A N 1
ATOM 1522 C CA . GLY A 1 191 ? -26 0.229 -9.164 1 79.44 191 GLY A CA 1
ATOM 1523 C C . GLY A 1 191 ? -25.078 -0.765 -8.484 1 79.44 191 GLY A C 1
ATOM 1524 O O . GLY A 1 191 ? -25.203 -1.976 -8.68 1 79.44 191 GLY A O 1
ATOM 1525 N N . LYS A 1 192 ? -24.125 -0.228 -7.68 1 84.44 192 LYS A N 1
ATOM 1526 C CA . LYS A 1 192 ? -23.188 -1.119 -7.004 1 84.44 192 LYS A CA 1
ATOM 1527 C C . LYS A 1 192 ? -23.188 -0.881 -5.496 1 84.44 192 LYS A C 1
ATOM 1529 O O . LYS A 1 192 ? -23.641 0.171 -5.031 1 84.44 192 LYS A O 1
ATOM 1534 N N . LYS A 1 193 ? -22.875 -1.894 -4.797 1 92.69 193 LYS A N 1
ATOM 1535 C CA . LYS A 1 193 ? -22.578 -1.708 -3.375 1 92.69 193 LYS A CA 1
ATOM 1536 C C . LYS A 1 193 ? -21.391 -0.771 -3.17 1 92.69 193 LYS A C 1
ATOM 1538 O O . LYS A 1 193 ? -20.484 -0.736 -3.99 1 92.69 193 LYS A O 1
ATOM 1543 N N . PRO A 1 194 ? -21.453 0.062 -2.09 1 96.19 194 PRO A N 1
ATOM 1544 C CA . PRO A 1 194 ? -20.312 0.926 -1.808 1 96.19 194 PRO A CA 1
ATOM 1545 C C . PRO A 1 194 ? -18.984 0.159 -1.771 1 96.19 194 PRO A C 1
ATOM 1547 O O . PRO A 1 194 ? -18.922 -0.957 -1.249 1 96.19 194 PRO A O 1
ATOM 1550 N N . GLN A 1 195 ? -18.016 0.729 -2.363 1 96.5 195 GLN A N 1
ATOM 1551 C CA . GLN A 1 195 ? -16.719 0.095 -2.461 1 96.5 195 GLN A CA 1
ATOM 1552 C C . GLN A 1 195 ? -15.68 0.839 -1.621 1 96.5 195 GLN A C 1
ATOM 1554 O O . GLN A 1 195 ? -15.516 2.055 -1.755 1 96.5 195 GLN A O 1
ATOM 1559 N N . MET A 1 196 ? -14.984 0.102 -0.85 1 97.62 196 MET A N 1
ATOM 1560 C CA . MET A 1 196 ? -13.992 0.698 0.037 1 97.62 196 MET A CA 1
ATOM 1561 C C . MET A 1 196 ? -12.586 0.555 -0.544 1 97.62 196 MET A C 1
ATOM 1563 O O . MET A 1 196 ? -12.227 -0.509 -1.052 1 97.62 196 MET A O 1
ATOM 1567 N N . TYR A 1 197 ? -11.859 1.582 -0.56 1 98.44 197 TYR A N 1
ATOM 1568 C CA . TYR A 1 197 ? -10.445 1.627 -0.905 1 98.44 197 TYR A CA 1
ATOM 1569 C C . TYR A 1 197 ? -9.609 2.117 0.274 1 98.44 197 TYR A C 1
ATOM 1571 O O . TYR A 1 197 ? -9.844 3.211 0.792 1 98.44 197 TYR A O 1
ATOM 1579 N N . PHE A 1 198 ? -8.711 1.346 0.659 1 98.31 198 PHE A N 1
ATOM 1580 C CA . PHE A 1 198 ? -7.887 1.706 1.804 1 98.31 198 PHE A CA 1
ATOM 1581 C C . PHE A 1 198 ? -6.582 2.346 1.35 1 98.31 198 PHE A C 1
ATOM 1583 O O . PHE A 1 198 ? -5.922 1.842 0.439 1 98.31 198 PHE A O 1
ATOM 1590 N N . GLY A 1 199 ? -6.246 3.463 2.029 1 97.56 199 GLY A N 1
ATOM 1591 C CA . GLY A 1 199 ? -4.941 4.07 1.834 1 97.56 199 GLY A CA 1
ATOM 1592 C C . GLY A 1 199 ? -4.957 5.211 0.834 1 97.56 199 GLY A C 1
ATOM 1593 O O . GLY A 1 199 ? -5.988 5.496 0.225 1 97.56 199 GLY A O 1
ATOM 1594 N N . SER A 1 200 ? -3.834 5.895 0.714 1 98.38 200 SER A N 1
ATOM 1595 C CA . SER A 1 200 ? -3.67 6.996 -0.228 1 98.38 200 SER A CA 1
ATOM 1596 C C . SER A 1 200 ? -2.996 6.531 -1.514 1 98.38 200 SER A C 1
ATOM 1598 O O . SER A 1 200 ? -2.623 7.348 -2.357 1 98.38 200 SER A O 1
ATOM 1600 N N . ASP A 1 201 ? -2.842 5.227 -1.704 1 97.94 201 ASP A N 1
ATOM 1601 C CA . ASP A 1 201 ? -2.102 4.668 -2.832 1 97.94 201 ASP A CA 1
ATOM 1602 C C . ASP A 1 201 ? -3.041 3.979 -3.818 1 97.94 201 ASP A C 1
ATOM 1604 O O . ASP A 1 201 ? -2.596 3.225 -4.684 1 97.94 201 ASP A O 1
ATOM 1608 N N . ARG A 1 202 ? -4.352 4.188 -3.664 1 98.5 202 ARG A N 1
ATOM 1609 C CA . ARG A 1 202 ?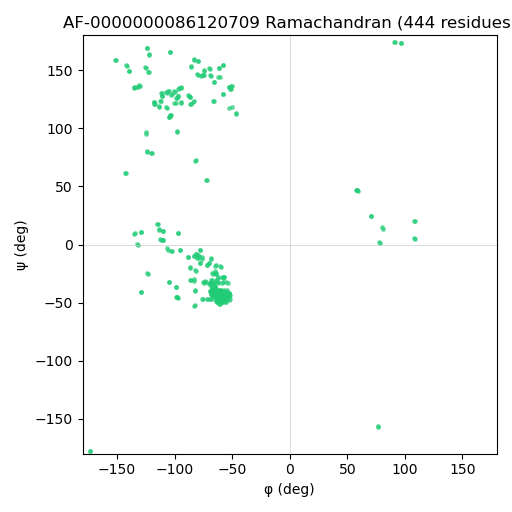 -5.305 3.494 -4.523 1 98.5 202 ARG A CA 1
ATOM 1610 C C . ARG A 1 202 ? -6.031 4.473 -5.438 1 98.5 202 ARG A C 1
ATOM 1612 O O . ARG A 1 202 ? -7.035 4.121 -6.062 1 98.5 202 ARG A O 1
ATOM 1619 N N . PHE A 1 203 ? -5.57 5.691 -5.531 1 98.44 203 PHE A N 1
ATOM 1620 C CA . PHE A 1 203 ? -6.281 6.699 -6.309 1 98.44 203 PHE A CA 1
ATOM 1621 C C . PHE A 1 203 ? -6.285 6.336 -7.789 1 98.44 203 PHE A C 1
ATOM 1623 O O . PHE A 1 203 ? -7.273 6.562 -8.484 1 98.44 203 PHE A O 1
ATOM 1630 N N . GLU A 1 204 ? -5.176 5.82 -8.336 1 98.19 204 GLU A N 1
ATOM 1631 C CA . GLU A 1 204 ? -5.152 5.422 -9.742 1 98.19 204 GLU A CA 1
ATOM 1632 C C . GLU A 1 204 ? -6.148 4.301 -10.016 1 98.19 204 GLU A C 1
ATOM 1634 O O . GLU A 1 204 ? -6.859 4.324 -11.023 1 98.19 204 GLU A O 1
ATOM 1639 N N . LEU A 1 205 ? -6.188 3.334 -9.117 1 98.25 205 LEU A N 1
ATOM 1640 C CA . LEU A 1 205 ? -7.176 2.266 -9.219 1 98.25 205 LEU A CA 1
ATOM 1641 C C . LEU A 1 205 ? -8.594 2.828 -9.156 1 98.25 205 LEU A C 1
ATOM 1643 O O . LEU A 1 205 ? -9.461 2.418 -9.93 1 98.25 205 LEU A O 1
ATOM 1647 N N . LEU A 1 206 ? -8.812 3.723 -8.188 1 98 206 LEU A N 1
ATOM 1648 C CA . LEU A 1 206 ? -10.117 4.367 -8.039 1 98 206 LEU A CA 1
ATOM 1649 C C . LEU A 1 206 ? -10.516 5.09 -9.32 1 98 206 LEU A C 1
ATOM 1651 O O . LEU A 1 206 ? -11.656 4.961 -9.781 1 98 206 LEU A O 1
ATOM 1655 N N . ALA A 1 207 ? -9.586 5.848 -9.891 1 97.69 207 ALA A N 1
ATOM 1656 C CA . ALA A 1 207 ? -9.852 6.527 -11.156 1 97.69 207 ALA A CA 1
ATOM 1657 C C . ALA A 1 207 ? -10.281 5.539 -12.234 1 97.69 207 ALA A C 1
ATOM 1659 O O . ALA A 1 207 ? -11.258 5.785 -12.953 1 97.69 207 ALA A O 1
ATOM 1660 N N . HIS A 1 208 ? -9.586 4.469 -12.328 1 96.88 208 HIS A N 1
ATOM 1661 C CA . HIS A 1 208 ? -9.898 3.42 -13.297 1 96.88 208 HIS A CA 1
ATOM 1662 C C . HIS A 1 208 ? -11.312 2.893 -13.102 1 96.88 208 HIS A C 1
ATOM 1664 O O . HIS A 1 208 ? -12.07 2.748 -14.062 1 96.88 208 HIS A O 1
ATOM 1670 N N . GLN A 1 209 ? -11.68 2.637 -11.852 1 95.38 209 GLN A N 1
ATOM 1671 C CA . GLN A 1 209 ? -13 2.092 -11.539 1 95.38 209 GLN A CA 1
ATOM 1672 C C . GLN A 1 209 ? -14.094 3.111 -11.828 1 95.38 209 GLN A C 1
ATOM 1674 O O . GLN A 1 209 ? -15.219 2.74 -12.164 1 95.38 209 GLN A O 1
ATOM 1679 N N . LEU A 1 210 ? -13.789 4.371 -11.695 1 95.31 210 LEU A N 1
ATOM 1680 C CA . LEU A 1 210 ? -14.75 5.445 -11.906 1 95.31 210 LEU A CA 1
ATOM 1681 C C . LEU A 1 210 ? -14.859 5.793 -13.383 1 95.31 210 LEU A C 1
ATOM 1683 O O . LEU A 1 210 ? -15.773 6.52 -13.789 1 95.31 210 LEU A O 1
ATOM 1687 N N . GLY A 1 211 ? -13.969 5.258 -14.211 1 94.69 211 GLY A N 1
ATOM 1688 C CA . GLY A 1 211 ? -13.898 5.695 -15.602 1 94.69 211 GLY A CA 1
ATOM 1689 C C . GLY A 1 211 ? -13.336 7.098 -15.75 1 94.69 211 GLY A C 1
ATOM 1690 O O . GLY A 1 211 ? -13.703 7.816 -16.688 1 94.69 211 GLY A O 1
ATOM 1691 N N . GLU A 1 212 ? -12.555 7.543 -14.773 1 96.19 212 GLU A N 1
ATOM 1692 C CA . GLU A 1 212 ? -11.898 8.852 -14.766 1 96.19 212 GLU A CA 1
ATOM 1693 C C . GLU A 1 212 ? -10.414 8.719 -15.086 1 96.19 212 GLU A C 1
ATOM 1695 O O . GLU A 1 212 ? -9.867 7.617 -15.086 1 96.19 212 GLU A O 1
ATOM 1700 N N . LYS A 1 213 ? -9.781 9.781 -15.391 1 96 213 LYS A N 1
ATOM 1701 C CA . LYS A 1 213 ? -8.359 9.789 -15.703 1 96 213 LYS A CA 1
ATOM 1702 C C . LYS A 1 213 ? -7.52 10.109 -14.469 1 96 213 LYS A C 1
ATOM 1704 O O . LYS A 1 213 ? -7.879 10.984 -13.68 1 96 213 LYS A O 1
ATOM 1709 N N . TRP A 1 214 ? -6.496 9.375 -14.281 1 97.31 214 TRP A N 1
ATOM 1710 C CA . TRP A 1 214 ? -5.5 9.656 -13.258 1 97.31 214 TRP A CA 1
ATOM 1711 C C . TRP A 1 214 ? -4.336 10.453 -13.844 1 97.31 214 TRP A C 1
ATOM 1713 O O . TRP A 1 214 ? -3.676 10.008 -14.781 1 97.31 214 TRP A O 1
ATOM 1723 N N . LEU A 1 215 ? -4.078 11.57 -13.312 1 96.75 215 LEU A N 1
ATOM 1724 C CA . LEU A 1 215 ? -3.072 12.484 -13.844 1 96.75 215 LEU A CA 1
ATOM 1725 C C . LEU A 1 215 ? -1.923 12.656 -12.852 1 96.75 215 LEU A C 1
ATOM 1727 O O . LEU A 1 215 ? -1.182 13.641 -12.922 1 96.75 215 LEU A O 1
ATOM 1731 N N . GLY A 1 216 ? -1.812 11.727 -11.875 1 97 216 GLY A N 1
ATOM 1732 C CA . GLY A 1 216 ? -0.834 11.844 -10.805 1 97 216 GLY A CA 1
ATOM 1733 C C . GLY A 1 216 ? -1.373 12.562 -9.578 1 97 216 GLY A C 1
ATOM 1734 O O . GLY A 1 216 ? -2.508 13.039 -9.586 1 97 216 GLY A O 1
ATOM 1735 N N . PRO A 1 217 ? -0.61 12.625 -8.516 1 97.88 217 PRO A N 1
ATOM 1736 C CA . PRO A 1 217 ? -1.114 13.195 -7.262 1 97.88 217 PRO A CA 1
ATOM 1737 C C . PRO A 1 217 ? -1.271 14.711 -7.328 1 97.88 217 PRO A C 1
ATOM 1739 O O . PRO A 1 217 ? -1.934 15.305 -6.473 1 97.88 217 PRO A O 1
ATOM 1742 N N . VAL A 1 218 ? -0.597 15.328 -8.336 1 97.56 218 VAL A N 1
ATOM 1743 C CA . VAL A 1 218 ? -0.704 16.766 -8.555 1 97.56 218 VAL A CA 1
ATOM 1744 C C . VAL A 1 218 ? -1.172 17.047 -9.977 1 97.56 218 VAL A C 1
ATOM 1746 O O . VAL A 1 218 ? -0.372 17.406 -10.844 1 97.56 218 VAL A O 1
ATOM 1749 N N . PRO A 1 219 ? -2.479 16.922 -10.234 1 94.69 219 PRO A N 1
ATOM 1750 C CA . PRO A 1 219 ? -2.99 17 -11.609 1 94.69 219 PRO A CA 1
ATOM 1751 C C . PRO A 1 219 ? -2.818 18.391 -12.227 1 94.69 219 PRO A C 1
ATOM 1753 O O . PRO A 1 219 ? -2.84 18.531 -13.453 1 94.69 219 PRO A O 1
ATOM 1756 N N . GLN A 1 220 ? -2.734 19.484 -11.492 1 81.88 220 GLN A N 1
ATOM 1757 C CA . GLN A 1 220 ? -2.586 20.828 -12.031 1 81.88 220 GLN A CA 1
ATOM 1758 C C . GLN A 1 220 ? -1.257 20.984 -12.766 1 81.88 220 GLN A C 1
ATOM 1760 O O . GLN A 1 220 ? -1.103 21.891 -13.602 1 81.88 220 GLN A O 1
ATOM 1765 N N . LYS A 1 221 ? -0.343 20.266 -12.453 1 70.88 221 LYS A N 1
ATOM 1766 C CA . LYS A 1 221 ? 0.949 20.312 -13.133 1 70.88 221 LYS A CA 1
ATOM 1767 C C . LYS A 1 221 ? 0.93 19.469 -14.406 1 70.88 221 LYS A C 1
ATOM 1769 O O . LYS A 1 221 ? 1.818 19.594 -15.25 1 70.88 221 LYS A O 1
ATOM 1774 N N . SER A 1 222 ? 0.149 18.422 -14.445 1 51.72 222 SER A N 1
ATOM 1775 C CA . SER A 1 222 ? 0.061 17.5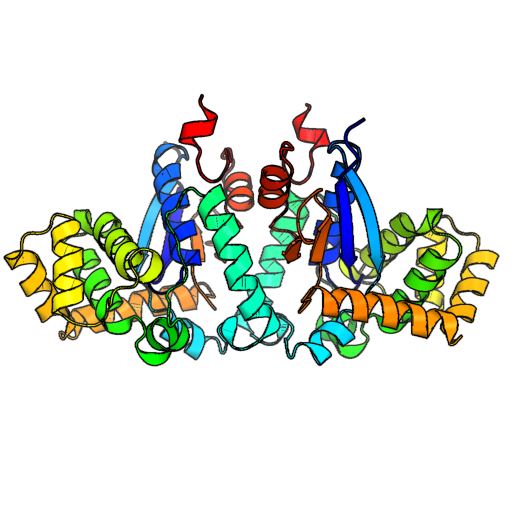94 -15.641 1 51.72 222 SER A CA 1
ATOM 1776 C C . SER A 1 222 ? -0.388 18.391 -16.859 1 51.72 222 SER A C 1
ATOM 1778 O O . SER A 1 222 ? -0.101 18.031 -18 1 51.72 222 SER A O 1
ATOM 1780 N N . ARG A 1 223 ? -1.199 19.516 -16.625 1 44.09 223 ARG A N 1
ATOM 1781 C CA . ARG A 1 223 ? -1.7 20.375 -17.688 1 44.09 223 ARG A CA 1
ATOM 1782 C C . ARG A 1 223 ? -0.604 21.297 -18.203 1 44.09 223 ARG A C 1
ATOM 1784 O O . ARG A 1 223 ? -0.855 22.156 -19.062 1 44.09 223 ARG A O 1
ATOM 1791 N N . LEU A 1 224 ? 0.524 21.406 -17.562 1 32.16 224 LEU A N 1
ATOM 1792 C CA . LEU A 1 224 ? 1.507 22.25 -18.234 1 32.16 224 LEU A CA 1
ATOM 1793 C C . LEU A 1 224 ? 2.184 21.484 -19.375 1 32.16 224 LEU A C 1
ATOM 1795 O O . LEU A 1 224 ? 2.389 20.266 -19.281 1 32.16 224 LEU A O 1
ATOM 1799 N N . MET B 1 1 ? 28.125 6.832 -21.094 1 39.97 1 MET B N 1
ATOM 1800 C CA . MET B 1 1 ? 26.812 6.199 -21.266 1 39.97 1 MET B CA 1
ATOM 1801 C C . MET B 1 1 ? 26.125 5.98 -19.906 1 39.97 1 MET B C 1
ATOM 1803 O O . MET B 1 1 ? 26.719 5.41 -19 1 39.97 1 MET B O 1
ATOM 1807 N N . SER B 1 2 ? 25.219 6.824 -19.469 1 54.56 2 SER B N 1
ATOM 1808 C CA . SER B 1 2 ? 24.734 6.859 -18.094 1 54.56 2 SER B CA 1
ATOM 1809 C C . SER B 1 2 ? 24.406 5.457 -17.594 1 54.56 2 SER B C 1
ATOM 1811 O O . SER B 1 2 ? 23.797 4.656 -18.297 1 54.56 2 SER B O 1
ATOM 1813 N N . ARG B 1 3 ? 25.109 4.973 -16.703 1 68.38 3 ARG B N 1
ATOM 1814 C CA . ARG B 1 3 ? 25 3.627 -16.141 1 68.38 3 ARG B CA 1
ATOM 1815 C C . ARG B 1 3 ? 23.562 3.322 -15.727 1 68.38 3 ARG B C 1
ATOM 1817 O O . ARG B 1 3 ? 22.922 4.129 -15.047 1 68.38 3 ARG B O 1
ATOM 1824 N N . ARG B 1 4 ? 22.922 2.291 -16.344 1 82.62 4 ARG B N 1
ATOM 1825 C CA . ARG B 1 4 ? 21.547 1.888 -16.062 1 82.62 4 ARG B CA 1
ATOM 1826 C C . ARG B 1 4 ? 21.344 1.682 -14.555 1 82.62 4 ARG B C 1
ATOM 1828 O O . ARG B 1 4 ? 22.219 1.128 -13.875 1 82.62 4 ARG B O 1
ATOM 1835 N N . LYS B 1 5 ? 20.328 2.221 -14.172 1 92.94 5 LYS B N 1
ATOM 1836 C CA . LYS B 1 5 ? 19.906 1.966 -12.805 1 92.94 5 LYS B CA 1
ATOM 1837 C C . LYS B 1 5 ? 19.438 0.521 -12.625 1 92.94 5 LYS B C 1
ATOM 1839 O O . LYS B 1 5 ? 18.984 -0.112 -13.586 1 92.94 5 LYS B O 1
ATOM 1844 N N . VAL B 1 6 ? 19.672 0.006 -11.516 1 96.75 6 VAL B N 1
ATOM 1845 C CA . VAL B 1 6 ? 19.297 -1.38 -11.25 1 96.75 6 VAL B CA 1
ATOM 1846 C C . VAL B 1 6 ? 18.109 -1.42 -10.297 1 96.75 6 VAL B C 1
ATOM 1848 O O . VAL B 1 6 ? 18.109 -0.729 -9.273 1 96.75 6 VAL B O 1
ATOM 1851 N N . LEU B 1 7 ? 17.141 -2.166 -10.641 1 98.38 7 LEU B N 1
ATOM 1852 C CA . LEU B 1 7 ? 16 -2.471 -9.773 1 98.38 7 LEU B CA 1
ATOM 1853 C C . LEU B 1 7 ? 15.992 -3.949 -9.398 1 98.38 7 LEU B C 1
ATOM 1855 O O . LEU B 1 7 ? 15.914 -4.816 -10.273 1 98.38 7 LEU B O 1
ATOM 1859 N N . GLU B 1 8 ? 16.094 -4.246 -8.125 1 98.69 8 GLU B N 1
ATOM 1860 C CA . GLU B 1 8 ? 15.93 -5.609 -7.629 1 98.69 8 GLU B CA 1
ATOM 1861 C C . GLU B 1 8 ? 14.523 -5.82 -7.07 1 98.69 8 GLU B C 1
ATOM 1863 O O . GLU B 1 8 ? 14.055 -5.035 -6.242 1 98.69 8 GLU B O 1
ATOM 1868 N N . LEU B 1 9 ? 13.883 -6.797 -7.543 1 98.88 9 LEU B N 1
ATOM 1869 C CA . LEU B 1 9 ? 12.594 -7.168 -6.973 1 98.88 9 LEU B CA 1
ATOM 1870 C C . LEU B 1 9 ? 12.727 -8.414 -6.098 1 98.88 9 LEU B C 1
ATOM 1872 O O . LEU B 1 9 ? 13.008 -9.5 -6.598 1 98.88 9 LEU B O 1
ATOM 1876 N N . PHE B 1 10 ? 12.57 -8.305 -4.855 1 98.94 10 PHE B N 1
ATOM 1877 C CA . PHE B 1 10 ? 12.477 -9.43 -3.938 1 98.94 10 PHE B CA 1
ATOM 1878 C C . PHE B 1 10 ? 11.039 -9.914 -3.816 1 98.94 10 PHE B C 1
ATOM 1880 O O . PHE B 1 10 ? 10.133 -9.125 -3.551 1 98.94 10 PHE B O 1
ATOM 1887 N N . TYR B 1 11 ? 10.836 -11.227 -4.02 1 98.94 11 TYR B N 1
ATOM 1888 C CA . TYR B 1 11 ? 9.469 -11.719 -4.125 1 98.94 11 TYR B CA 1
ATOM 1889 C C . TYR B 1 11 ? 9.375 -13.164 -3.643 1 98.94 11 TYR B C 1
ATOM 1891 O O . TYR B 1 11 ? 10.391 -13.852 -3.516 1 98.94 11 TYR B O 1
ATOM 1899 N N . ASP B 1 12 ? 8.25 -13.562 -3.295 1 98.88 12 ASP B N 1
ATOM 1900 C CA . ASP B 1 12 ? 7.805 -14.922 -2.986 1 98.88 12 ASP B CA 1
ATOM 1901 C C . ASP B 1 12 ? 6.52 -15.266 -3.736 1 98.88 12 ASP B C 1
ATOM 1903 O O . ASP B 1 12 ? 5.578 -14.469 -3.756 1 98.88 12 ASP B O 1
ATOM 1907 N N . VAL B 1 13 ? 6.438 -16.438 -4.285 1 98.69 13 VAL B N 1
ATOM 1908 C CA . VAL B 1 13 ? 5.344 -16.781 -5.188 1 98.69 13 VAL B CA 1
ATOM 1909 C C . VAL B 1 13 ? 4.082 -17.078 -4.379 1 98.69 13 VAL B C 1
ATOM 1911 O O . VAL B 1 13 ? 3.002 -17.25 -4.949 1 98.69 13 VAL B O 1
ATOM 1914 N N . VAL B 1 14 ? 4.168 -17.078 -3.084 1 97.62 14 VAL B N 1
ATOM 1915 C CA . VAL B 1 14 ? 2.979 -17.281 -2.262 1 97.62 14 VAL B CA 1
ATOM 1916 C C . VAL B 1 14 ? 2.227 -15.953 -2.117 1 97.62 14 VAL B C 1
ATOM 1918 O O . VAL B 1 14 ? 1.046 -15.938 -1.762 1 97.62 14 VAL B O 1
ATOM 1921 N N . SER B 1 15 ? 2.863 -14.852 -2.299 1 97.5 15 SER B N 1
ATOM 1922 C CA . SER B 1 15 ? 2.273 -13.523 -2.15 1 97.5 15 SER B CA 1
ATOM 1923 C C . SER B 1 15 ? 1.607 -13.062 -3.445 1 97.5 15 SER B C 1
ATOM 1925 O O . SER B 1 15 ? 2.277 -12.891 -4.465 1 97.5 15 SER B O 1
ATOM 1927 N N . PRO B 1 16 ? 0.352 -12.789 -3.412 1 97.75 16 PRO B N 1
ATOM 1928 C CA . PRO B 1 16 ? -0.309 -12.297 -4.621 1 97.75 16 PRO B CA 1
ATOM 1929 C C . PRO B 1 16 ? 0.133 -10.883 -5 1 97.75 16 PRO B C 1
ATOM 1931 O O . PRO B 1 16 ? 0.194 -10.555 -6.188 1 97.75 16 PRO B O 1
ATOM 1934 N N . TYR B 1 17 ? 0.43 -10.055 -4.082 1 98.31 17 TYR B N 1
ATOM 1935 C CA . TYR B 1 17 ? 0.918 -8.719 -4.387 1 98.31 17 TYR B CA 1
ATOM 1936 C C . TYR B 1 17 ? 2.291 -8.773 -5.047 1 98.31 17 TYR B C 1
ATOM 1938 O O . TYR B 1 17 ? 2.619 -7.93 -5.887 1 98.31 17 TYR B O 1
ATOM 1946 N N . SER B 1 18 ? 3.104 -9.773 -4.625 1 98.81 18 SER B N 1
ATOM 1947 C CA . SER B 1 18 ? 4.367 -9.984 -5.324 1 98.81 18 SER B CA 1
ATOM 1948 C C . SER B 1 18 ? 4.137 -10.281 -6.801 1 98.81 18 SER B C 1
ATOM 1950 O O . SER B 1 18 ? 4.891 -9.812 -7.66 1 98.81 18 SER B O 1
ATOM 1952 N N . TRP B 1 19 ? 3.092 -11.078 -7.086 1 98.88 19 TRP B N 1
ATOM 1953 C CA . TRP B 1 19 ? 2.801 -11.375 -8.484 1 98.88 19 TRP B CA 1
ATOM 1954 C C . TRP B 1 19 ? 2.51 -10.102 -9.266 1 98.88 19 TRP B C 1
ATOM 1956 O O . TRP B 1 19 ? 3.043 -9.906 -10.359 1 98.88 19 TRP B O 1
ATOM 1966 N N . LEU B 1 20 ? 1.684 -9.234 -8.711 1 98.81 20 LEU B N 1
ATOM 1967 C CA . LEU B 1 20 ? 1.343 -7.969 -9.359 1 98.81 20 LEU B CA 1
ATOM 1968 C C . LEU B 1 20 ? 2.594 -7.141 -9.617 1 98.81 20 LEU B C 1
ATOM 1970 O O . LEU B 1 20 ? 2.809 -6.668 -10.742 1 98.81 20 LEU B O 1
ATOM 1974 N N . GLY B 1 21 ? 3.412 -6.984 -8.602 1 98.81 21 GLY B N 1
ATOM 1975 C CA . GLY B 1 21 ? 4.652 -6.246 -8.766 1 98.81 21 GLY B CA 1
ATOM 1976 C C . GLY B 1 21 ? 5.594 -6.879 -9.773 1 98.81 21 GLY B C 1
ATOM 1977 O O . GLY B 1 21 ? 6.25 -6.176 -10.547 1 98.81 21 GLY B O 1
ATOM 1978 N N . PHE B 1 22 ? 5.652 -8.18 -9.742 1 98.88 22 PHE B N 1
ATOM 1979 C CA . PHE B 1 22 ? 6.488 -8.961 -10.648 1 98.88 22 PHE B CA 1
ATOM 1980 C C . PHE B 1 22 ? 6.105 -8.695 -12.102 1 98.88 22 PHE B C 1
ATOM 1982 O O . PHE 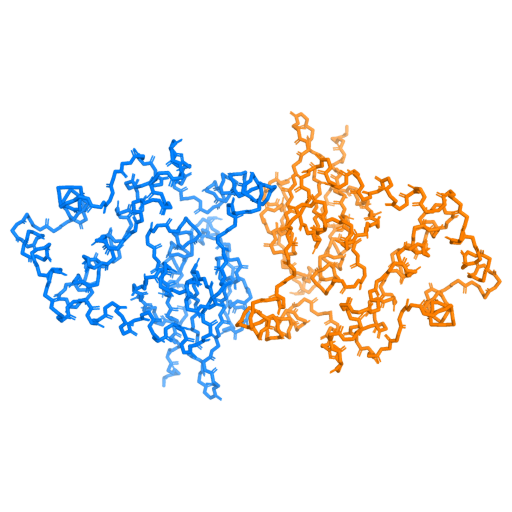B 1 22 ? 6.969 -8.43 -12.938 1 98.88 22 PHE B O 1
ATOM 1989 N N . GLU B 1 23 ? 4.836 -8.719 -12.398 1 98.69 23 GLU B N 1
ATOM 1990 C CA . GLU B 1 23 ? 4.391 -8.477 -13.766 1 98.69 23 GLU B CA 1
ATOM 1991 C C . GLU B 1 23 ? 4.691 -7.039 -14.195 1 98.69 23 GLU B C 1
ATOM 1993 O O . GLU B 1 23 ? 5.141 -6.801 -15.32 1 98.69 23 GLU B O 1
ATOM 1998 N N . VAL B 1 24 ? 4.457 -6.109 -13.312 1 98.56 24 VAL B N 1
ATOM 1999 C CA . VAL B 1 24 ? 4.66 -4.703 -13.648 1 98.56 24 VAL B CA 1
ATOM 2000 C C . VAL B 1 24 ? 6.137 -4.453 -13.945 1 98.56 24 VAL B C 1
ATOM 2002 O O . VAL B 1 24 ? 6.48 -3.854 -14.969 1 98.56 24 VAL B O 1
ATOM 2005 N N . ILE B 1 25 ? 7.035 -4.938 -13.062 1 98.56 25 ILE B N 1
ATOM 2006 C CA . ILE B 1 25 ? 8.453 -4.633 -13.234 1 98.56 25 ILE B CA 1
ATOM 2007 C C . ILE B 1 25 ? 8.969 -5.293 -14.508 1 98.56 25 ILE B C 1
ATOM 2009 O O . ILE B 1 25 ? 9.828 -4.738 -15.203 1 98.56 25 ILE B O 1
ATOM 2013 N N . CYS B 1 26 ? 8.445 -6.465 -14.844 1 98.25 26 CYS B N 1
ATOM 2014 C CA . CYS B 1 26 ? 8.82 -7.137 -16.078 1 98.25 26 CYS B CA 1
ATOM 2015 C C . CYS B 1 26 ? 8.32 -6.367 -17.297 1 98.25 26 CYS B C 1
ATOM 2017 O O . CYS B 1 26 ? 9.031 -6.258 -18.297 1 98.25 26 CYS B O 1
ATOM 2019 N N . ARG B 1 27 ? 7.133 -5.801 -17.266 1 98 27 ARG B N 1
ATOM 2020 C CA . ARG B 1 27 ? 6.574 -5.02 -18.359 1 98 27 ARG B CA 1
ATOM 2021 C C . ARG B 1 27 ? 7.398 -3.76 -18.609 1 98 27 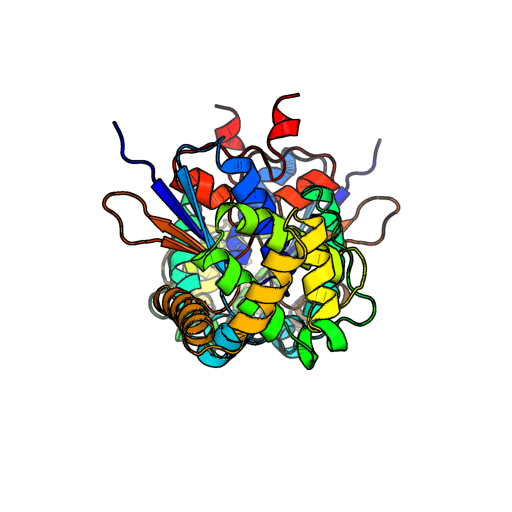ARG B C 1
ATOM 2023 O O . ARG B 1 27 ? 7.512 -3.301 -19.75 1 98 27 ARG B O 1
ATOM 2030 N N . TYR B 1 28 ? 8.008 -3.215 -17.547 1 97.81 28 TYR B N 1
ATOM 2031 C CA . TYR B 1 28 ? 8.695 -1.933 -17.656 1 97.81 28 TYR B CA 1
ATOM 2032 C C . TYR B 1 28 ? 10.188 -2.131 -17.906 1 97.81 28 TYR B C 1
ATOM 2034 O O . TYR B 1 28 ? 10.922 -1.163 -18.125 1 97.81 28 TYR B O 1
ATOM 2042 N N . ARG B 1 29 ? 10.641 -3.34 -17.891 1 96.69 29 ARG B N 1
ATOM 2043 C CA . ARG B 1 29 ? 12.055 -3.674 -18.031 1 96.69 29 ARG B CA 1
ATOM 2044 C C . ARG B 1 29 ? 12.656 -3.049 -19.281 1 96.69 29 ARG B C 1
ATOM 2046 O O . ARG B 1 29 ? 13.812 -2.627 -19.281 1 96.69 29 ARG B O 1
ATOM 2053 N N . ASN B 1 30 ? 11.828 -2.912 -20.375 1 94.62 30 ASN B N 1
ATOM 2054 C CA . ASN B 1 30 ? 12.336 -2.355 -21.609 1 94.62 30 ASN B CA 1
ATOM 2055 C C . ASN B 1 30 ? 11.719 -0.994 -21.922 1 94.62 30 ASN B C 1
ATOM 2057 O O . ASN B 1 30 ? 11.906 -0.45 -23.016 1 94.62 30 ASN B O 1
ATOM 2061 N N . ILE B 1 31 ? 10.953 -0.533 -21.031 1 96.19 31 ILE B N 1
ATOM 2062 C CA . ILE B 1 31 ? 10.352 0.788 -21.172 1 96.19 31 ILE B CA 1
ATOM 2063 C C . ILE B 1 31 ? 11.172 1.814 -20.391 1 96.19 31 ILE B C 1
ATOM 2065 O O . ILE B 1 31 ? 11.477 2.893 -20.906 1 96.19 31 ILE B O 1
ATOM 2069 N N . TRP B 1 32 ? 11.523 1.44 -19.172 1 96.69 32 TRP B N 1
ATOM 2070 C CA . TRP B 1 32 ? 12.422 2.273 -18.375 1 96.69 32 TRP B CA 1
ATOM 2071 C C . TRP B 1 32 ? 13.875 1.959 -18.688 1 96.69 32 TRP B C 1
ATOM 2073 O O . TRP B 1 32 ? 14.195 0.87 -19.172 1 96.69 32 TRP B O 1
ATOM 2083 N N . ASN B 1 33 ? 14.742 2.922 -18.5 1 95.62 33 ASN B N 1
ATOM 2084 C CA . ASN B 1 33 ? 16.172 2.691 -18.641 1 95.62 33 ASN B CA 1
ATOM 2085 C C . ASN B 1 33 ? 16.766 2.062 -17.375 1 95.62 33 ASN B C 1
ATOM 2087 O O . ASN B 1 33 ? 17.547 2.701 -16.672 1 95.62 33 ASN B O 1
ATOM 2091 N N . VAL B 1 34 ? 16.422 0.722 -17.203 1 96.62 34 VAL B N 1
ATOM 2092 C CA . VAL B 1 34 ? 16.828 0.035 -15.977 1 96.62 34 VAL B CA 1
ATOM 2093 C C . VAL B 1 34 ? 17.219 -1.406 -16.297 1 96.62 34 VAL B C 1
ATOM 2095 O O . VAL B 1 34 ? 16.812 -1.947 -17.328 1 96.62 34 VAL B O 1
ATOM 2098 N N . ASP B 1 35 ? 18.047 -1.933 -15.469 1 96.62 35 ASP B N 1
ATOM 2099 C CA . ASP B 1 35 ? 18.25 -3.377 -15.383 1 96.62 35 ASP B CA 1
ATOM 2100 C C . ASP B 1 35 ? 17.422 -3.98 -14.25 1 96.62 35 ASP B C 1
ATOM 2102 O O . ASP B 1 35 ? 17.484 -3.506 -13.117 1 96.62 35 ASP B O 1
ATOM 2106 N N . VAL B 1 36 ? 16.672 -4.973 -14.555 1 98.06 36 VAL B N 1
ATOM 2107 C CA . VAL B 1 36 ? 15.812 -5.605 -13.562 1 98.06 36 VAL B CA 1
ATOM 2108 C C . VAL B 1 36 ? 16.438 -6.922 -13.102 1 98.06 36 VAL B C 1
ATOM 2110 O O . VAL B 1 36 ? 16.859 -7.738 -13.922 1 98.06 36 VAL B O 1
ATOM 2113 N N . ARG B 1 37 ? 16.547 -7.078 -11.859 1 98.31 37 ARG B N 1
ATOM 2114 C CA . ARG B 1 37 ? 17 -8.328 -11.258 1 98.31 37 ARG B CA 1
ATOM 2115 C C . ARG B 1 37 ? 15.914 -8.945 -10.383 1 98.31 37 ARG B C 1
ATOM 2117 O O . ARG B 1 37 ? 15.461 -8.328 -9.414 1 98.31 37 ARG B O 1
ATOM 2124 N N . LEU B 1 38 ? 15.539 -10.133 -10.719 1 98.81 38 LEU B N 1
ATOM 2125 C CA . LEU B 1 38 ? 14.57 -10.867 -9.914 1 98.81 38 LEU B CA 1
ATOM 2126 C C . LEU B 1 38 ? 15.258 -11.625 -8.789 1 98.81 38 LEU B C 1
ATOM 2128 O O . LEU B 1 38 ? 16.203 -12.391 -9.031 1 98.81 38 LEU B O 1
ATOM 2132 N N . ARG B 1 39 ? 14.789 -11.414 -7.605 1 98.81 39 ARG B N 1
ATOM 2133 C CA . ARG B 1 39 ? 15.438 -11.953 -6.414 1 98.81 39 ARG B CA 1
ATOM 2134 C C . ARG B 1 39 ? 14.453 -12.781 -5.59 1 98.81 39 ARG B C 1
ATOM 2136 O O . ARG B 1 39 ? 13.773 -12.25 -4.711 1 98.81 39 ARG B O 1
ATOM 2143 N N . PRO B 1 40 ? 14.484 -14.102 -5.797 1 98.88 40 PRO B N 1
ATOM 2144 C CA . PRO B 1 40 ? 13.594 -14.922 -4.98 1 98.88 40 PRO B CA 1
ATOM 2145 C C . PRO B 1 40 ? 13.969 -14.914 -3.5 1 98.88 40 PRO B C 1
ATOM 2147 O O . PRO B 1 40 ? 15.125 -15.141 -3.152 1 98.88 40 PRO B O 1
ATOM 2150 N N . GLY B 1 41 ? 13.07 -14.539 -2.66 1 98.75 41 GLY B N 1
ATOM 2151 C CA . GLY B 1 41 ? 13.195 -14.594 -1.212 1 98.75 41 GLY B CA 1
ATOM 2152 C C . GLY B 1 41 ? 12.086 -15.383 -0.543 1 98.75 41 GLY B C 1
ATOM 2153 O O . GLY B 1 41 ? 11.125 -15.789 -1.198 1 98.75 41 GLY B O 1
ATOM 2154 N N . PHE B 1 42 ? 12.32 -15.625 0.744 1 98.69 42 PHE B N 1
ATOM 2155 C CA . PHE B 1 42 ? 11.352 -16.406 1.512 1 98.69 42 PHE B CA 1
ATOM 2156 C C . PHE B 1 42 ? 10.539 -15.492 2.432 1 98.69 42 PHE B C 1
ATOM 2158 O O . PHE B 1 42 ? 11.039 -15.039 3.463 1 98.69 42 PHE B O 1
ATOM 2165 N N . LEU B 1 43 ? 9.281 -15.297 2.156 1 98 43 LEU B N 1
ATOM 2166 C CA . LEU B 1 43 ? 8.406 -14.367 2.867 1 98 43 LEU B CA 1
ATOM 2167 C C . LEU B 1 43 ? 8.234 -14.789 4.32 1 98 43 LEU B C 1
ATOM 2169 O O . LEU B 1 43 ? 8.227 -13.953 5.223 1 98 43 LEU B O 1
ATOM 2173 N N . GLY B 1 44 ? 7.992 -16.125 4.543 1 96 44 GLY B N 1
ATOM 2174 C CA . GLY B 1 44 ? 7.887 -16.594 5.91 1 96 44 GLY B CA 1
ATOM 2175 C C . GLY B 1 44 ? 9.062 -16.203 6.781 1 96 44 GLY B C 1
ATOM 2176 O O . GLY B 1 44 ? 8.883 -15.773 7.922 1 96 44 GLY B O 1
ATOM 2177 N N . GLY B 1 45 ? 10.258 -16.328 6.23 1 97 45 GLY B N 1
ATOM 2178 C CA . GLY B 1 45 ? 11.453 -15.914 6.945 1 97 45 GLY B CA 1
ATOM 2179 C C . GLY B 1 45 ? 11.5 -14.422 7.219 1 97 45 GLY B C 1
ATOM 2180 O O . GLY B 1 45 ? 11.922 -14 8.297 1 97 45 GLY B O 1
ATOM 2181 N N . ILE B 1 46 ? 11.094 -13.617 6.246 1 97.88 46 ILE B N 1
ATOM 2182 C CA . ILE B 1 46 ? 11.07 -12.164 6.387 1 97.88 46 ILE B CA 1
ATOM 2183 C C . ILE B 1 46 ? 10.109 -11.773 7.508 1 97.88 46 ILE B C 1
ATOM 2185 O O . ILE B 1 46 ? 10.445 -10.953 8.367 1 97.88 46 ILE B O 1
ATOM 2189 N N . MET B 1 47 ? 8.914 -12.352 7.484 1 95.88 47 MET B N 1
ATOM 2190 C CA . MET B 1 47 ? 7.902 -12.023 8.484 1 95.88 47 MET B CA 1
ATOM 2191 C C . MET B 1 47 ? 8.367 -12.422 9.883 1 95.88 47 MET B C 1
ATOM 2193 O O . MET B 1 47 ? 8.211 -11.664 10.836 1 95.88 47 MET B O 1
ATOM 2197 N N . GLN B 1 48 ? 8.93 -13.539 10 1 95.19 48 GLN B N 1
ATOM 2198 C CA . GLN B 1 48 ? 9.453 -14.016 11.281 1 95.19 48 GLN B CA 1
ATOM 2199 C C . GLN B 1 48 ? 10.539 -13.086 11.812 1 95.19 48 GLN B C 1
ATOM 2201 O O . GLN B 1 48 ? 10.5 -12.664 12.969 1 95.19 48 GLN B O 1
ATOM 2206 N N . ALA B 1 49 ? 11.461 -12.781 10.992 1 97.06 49 ALA B N 1
ATOM 2207 C CA . ALA B 1 49 ? 12.617 -11.992 11.414 1 97.06 49 ALA B CA 1
ATOM 2208 C C . ALA B 1 49 ? 12.203 -10.562 11.734 1 97.06 49 ALA B C 1
ATOM 2210 O O . ALA B 1 49 ? 12.781 -9.93 12.633 1 97.06 49 ALA B O 1
ATOM 2211 N N . SER B 1 50 ? 11.258 -9.992 11.031 1 96.31 50 SER B N 1
ATOM 2212 C CA . SER B 1 50 ? 10.867 -8.594 11.195 1 96.31 50 SER B CA 1
ATOM 2213 C C . SER B 1 50 ? 9.812 -8.438 12.297 1 96.31 50 SER B C 1
ATOM 2215 O O . SER B 1 50 ? 9.555 -7.328 12.758 1 96.31 50 SER B O 1
ATOM 2217 N N . GLY B 1 51 ? 9.102 -9.562 12.656 1 94.5 51 GLY B N 1
ATOM 2218 C CA . GLY B 1 51 ? 8.016 -9.5 13.625 1 94.5 51 GLY B CA 1
ATOM 2219 C C . GLY B 1 51 ? 6.715 -9 13.031 1 94.5 51 GLY B C 1
ATOM 2220 O O . GLY B 1 51 ? 5.82 -8.57 13.758 1 94.5 51 GLY B O 1
ATOM 2221 N N . ASN B 1 52 ? 6.676 -8.992 11.719 1 93.56 52 ASN B N 1
ATOM 2222 C CA . ASN B 1 52 ? 5.441 -8.617 11.047 1 93.56 52 ASN B CA 1
ATOM 2223 C C . ASN B 1 52 ? 4.477 -9.797 10.938 1 93.56 52 ASN B C 1
ATOM 2225 O O . ASN B 1 52 ? 4.875 -10.945 11.109 1 93.56 52 ASN B O 1
ATOM 2229 N N . SER B 1 53 ? 3.195 -9.43 10.75 1 88.81 53 SER B N 1
ATOM 2230 C CA . SER B 1 53 ? 2.17 -10.453 10.57 1 88.81 53 SER B CA 1
ATOM 2231 C C . SER B 1 53 ? 1.438 -10.273 9.242 1 88.81 53 SER B C 1
ATOM 2233 O O . SER B 1 53 ? 1.283 -9.148 8.758 1 88.81 53 SER B O 1
ATOM 2235 N N . PRO B 1 54 ? 1.013 -11.383 8.703 1 86.75 54 PRO B N 1
ATOM 2236 C CA . PRO B 1 54 ? 0.232 -11.266 7.469 1 86.75 54 PRO B CA 1
ATOM 2237 C C . PRO B 1 54 ? -1.059 -10.469 7.66 1 86.75 54 PRO B C 1
ATOM 2239 O O . PRO B 1 54 ? -1.623 -10.461 8.758 1 86.75 54 PRO B O 1
ATOM 2242 N N . PRO B 1 55 ? -1.513 -9.844 6.613 1 85.44 55 PRO B N 1
ATOM 2243 C CA . PRO B 1 55 ? -2.754 -9.062 6.676 1 85.44 55 PRO B CA 1
ATOM 2244 C C . PRO B 1 55 ? -3.949 -9.898 7.133 1 85.44 55 PRO B C 1
ATOM 2246 O O . PRO B 1 55 ? -4.863 -9.375 7.773 1 85.44 55 PRO B O 1
ATOM 2249 N N . ALA B 1 56 ? -3.961 -11.164 6.895 1 82.19 56 ALA B N 1
ATOM 2250 C CA . ALA B 1 56 ? -5.098 -12.039 7.184 1 82.19 56 ALA B CA 1
ATOM 2251 C C . ALA B 1 56 ? -5.301 -12.188 8.688 1 82.19 56 ALA B C 1
ATOM 2253 O O . ALA B 1 56 ? -6.355 -12.648 9.133 1 82.19 56 ALA B O 1
ATOM 2254 N N . MET B 1 57 ? -4.301 -11.734 9.5 1 86.56 57 MET B N 1
ATOM 2255 C CA . MET B 1 57 ? -4.398 -11.859 10.953 1 86.56 57 MET B CA 1
ATOM 2256 C C . MET B 1 57 ? -5.32 -10.789 11.531 1 86.56 57 MET B C 1
ATOM 2258 O O . MET B 1 57 ? -5.734 -10.875 12.688 1 86.56 57 MET B O 1
ATOM 2262 N N . VAL B 1 58 ? -5.648 -9.727 10.789 1 91.81 58 VAL B N 1
ATOM 2263 C CA . VAL B 1 58 ? -6.68 -8.734 11.094 1 91.81 58 VAL B CA 1
ATOM 2264 C C . VAL B 1 58 ? -7.914 -8.992 10.227 1 91.81 58 VAL B C 1
ATOM 2266 O O . VAL B 1 58 ? -7.887 -8.75 9.016 1 91.81 58 VAL B O 1
ATOM 2269 N N . PRO B 1 59 ? -8.984 -9.438 10.852 1 93.62 59 PRO B N 1
ATOM 2270 C CA . PRO B 1 59 ? -10.125 -9.93 10.078 1 93.62 59 PRO B CA 1
ATOM 2271 C C . PRO B 1 59 ? -10.602 -8.938 9.023 1 93.62 59 PRO B C 1
ATOM 2273 O O . PRO B 1 59 ? -10.742 -9.297 7.852 1 93.62 59 PRO B O 1
ATOM 2276 N N . LYS B 1 60 ? -10.781 -7.676 9.336 1 95.06 60 LYS B N 1
ATOM 2277 C CA . LYS B 1 60 ? -11.242 -6.672 8.383 1 95.06 60 LYS B CA 1
ATOM 2278 C C . LYS B 1 60 ? -10.219 -6.449 7.277 1 95.06 60 LYS B C 1
ATOM 2280 O O . LYS B 1 60 ? -10.586 -6.207 6.125 1 95.06 60 LYS B O 1
ATOM 2285 N N . LYS B 1 61 ? -8.969 -6.5 7.621 1 95.12 61 LYS B N 1
ATOM 2286 C CA . LYS B 1 61 ? -7.895 -6.352 6.641 1 95.12 61 LYS B CA 1
ATOM 2287 C C . LYS B 1 61 ? -7.875 -7.523 5.664 1 95.12 61 LYS B C 1
ATOM 2289 O O . LYS B 1 61 ? -7.684 -7.336 4.461 1 95.12 61 LYS B O 1
ATOM 2294 N N . GLY B 1 62 ? -8.031 -8.711 6.188 1 93.69 62 GLY B N 1
ATOM 2295 C CA . GLY B 1 62 ? -8.133 -9.883 5.34 1 93.69 62 GLY B CA 1
ATOM 2296 C C . GLY B 1 62 ? -9.297 -9.82 4.367 1 93.69 62 GLY B C 1
ATOM 2297 O O . GLY B 1 62 ? -9.148 -10.141 3.186 1 93.69 62 GLY B O 1
ATOM 2298 N N . ALA B 1 63 ? -10.445 -9.422 4.918 1 94.38 63 ALA B N 1
ATOM 2299 C CA . ALA B 1 63 ? -11.633 -9.289 4.078 1 94.38 63 ALA B CA 1
ATOM 2300 C C . ALA B 1 63 ? -11.406 -8.258 2.975 1 94.38 63 ALA B C 1
ATOM 2302 O O . ALA B 1 63 ? -11.781 -8.477 1.821 1 94.38 63 ALA B O 1
ATOM 2303 N N . TYR B 1 64 ? -10.781 -7.195 3.328 1 96.75 64 TYR B N 1
ATOM 2304 C CA . TYR B 1 64 ? -10.477 -6.152 2.352 1 96.75 64 TYR B CA 1
ATOM 2305 C C . TYR B 1 64 ? -9.531 -6.672 1.28 1 96.75 64 TYR B C 1
ATOM 2307 O O . TYR B 1 64 ? -9.672 -6.34 0.101 1 96.75 64 TYR B O 1
ATOM 2315 N N . MET B 1 65 ? -8.547 -7.441 1.682 1 95.56 65 MET B N 1
ATOM 2316 C CA . MET B 1 65 ? -7.531 -7.949 0.764 1 95.56 65 MET B CA 1
ATOM 2317 C C . MET B 1 65 ? -8.172 -8.695 -0.4 1 95.56 65 MET B C 1
ATOM 2319 O O . MET B 1 65 ? -7.777 -8.516 -1.553 1 95.56 65 MET B O 1
ATOM 2323 N N . GLY B 1 66 ? -9.156 -9.539 -0.089 1 94.75 66 GLY B N 1
ATOM 2324 C CA . GLY B 1 66 ? -9.844 -10.258 -1.152 1 94.75 66 GLY B CA 1
ATOM 2325 C C . GLY B 1 66 ? -10.461 -9.336 -2.186 1 94.75 66 GLY B C 1
ATOM 2326 O O . GLY B 1 66 ? -10.312 -9.555 -3.391 1 94.75 66 GLY B O 1
ATOM 2327 N N . LYS B 1 67 ? -11.133 -8.297 -1.734 1 95.81 67 LYS B N 1
ATOM 2328 C CA . LYS B 1 67 ? -11.773 -7.34 -2.631 1 95.81 67 LYS B CA 1
ATOM 2329 C C . LYS B 1 67 ? -10.734 -6.523 -3.395 1 95.81 67 LYS B C 1
ATOM 2331 O O . LYS B 1 67 ? -10.883 -6.285 -4.594 1 95.81 67 LYS B O 1
ATOM 2336 N N . ASP B 1 68 ? -9.742 -6.117 -2.697 1 97.44 68 ASP B N 1
ATOM 2337 C CA . ASP B 1 68 ? -8.656 -5.336 -3.291 1 97.44 68 ASP B CA 1
ATOM 2338 C C . ASP B 1 68 ? -7.961 -6.113 -4.402 1 97.44 68 ASP B C 1
ATOM 2340 O O . ASP B 1 68 ? -7.742 -5.586 -5.496 1 97.44 68 ASP B O 1
ATOM 2344 N N . LEU B 1 69 ? -7.637 -7.355 -4.156 1 97.44 69 LEU B N 1
ATOM 2345 C CA . LEU B 1 69 ? -6.93 -8.188 -5.125 1 97.44 69 LEU B CA 1
ATOM 2346 C C . LEU B 1 69 ? -7.777 -8.406 -6.375 1 97.44 69 LEU B C 1
ATOM 2348 O O . LEU B 1 69 ? -7.25 -8.43 -7.492 1 97.44 69 LEU B O 1
ATOM 2352 N N . ALA B 1 70 ? -9.047 -8.578 -6.188 1 97.25 70 ALA B N 1
ATOM 2353 C CA . ALA B 1 70 ? -9.922 -8.758 -7.34 1 97.25 70 ALA B CA 1
ATOM 2354 C C . ALA B 1 70 ? -9.898 -7.527 -8.242 1 97.25 70 ALA B C 1
ATOM 2356 O O . ALA B 1 70 ? -9.805 -7.652 -9.469 1 97.25 70 ALA B O 1
ATOM 2357 N N . ARG B 1 71 ? -9.977 -6.324 -7.688 1 97.56 71 ARG B N 1
ATOM 2358 C CA . ARG B 1 71 ? -9.93 -5.09 -8.469 1 97.56 71 ARG B CA 1
ATOM 2359 C C . ARG B 1 71 ? -8.57 -4.914 -9.133 1 97.56 71 ARG B C 1
ATOM 2361 O O . ARG B 1 71 ? -8.484 -4.504 -10.289 1 97.56 71 ARG B O 1
ATOM 2368 N N . LEU B 1 72 ? -7.562 -5.254 -8.398 1 98.44 72 LEU B N 1
ATOM 2369 C CA . LEU B 1 72 ? -6.207 -5.109 -8.922 1 98.44 72 LEU B CA 1
ATOM 2370 C C . LEU B 1 72 ? -5.953 -6.105 -10.047 1 98.44 72 LEU B C 1
ATOM 2372 O O . LEU B 1 72 ? -5.254 -5.793 -11.016 1 98.44 72 LEU B O 1
ATOM 2376 N N . ALA B 1 73 ? -6.465 -7.324 -9.844 1 98.5 73 ALA B N 1
ATOM 2377 C CA . ALA B 1 73 ? -6.32 -8.336 -10.891 1 98.5 73 ALA B CA 1
ATOM 2378 C C . ALA B 1 73 ? -6.824 -7.809 -12.234 1 98.5 73 ALA B C 1
ATOM 2380 O O . ALA B 1 73 ? -6.145 -7.941 -13.258 1 98.5 73 ALA B O 1
ATOM 2381 N N . GLU B 1 74 ? -7.949 -7.184 -12.156 1 97.88 74 GLU B N 1
ATOM 2382 C CA . GLU B 1 74 ? -8.531 -6.598 -13.367 1 97.88 74 GLU B CA 1
ATOM 2383 C C . GLU B 1 74 ? -7.695 -5.418 -13.859 1 97.88 74 GLU B C 1
ATOM 2385 O O . GLU B 1 74 ? -7.371 -5.332 -15.047 1 97.88 74 GLU B O 1
ATOM 2390 N N . PHE B 1 75 ? -7.316 -4.543 -13.047 1 97.88 75 PHE B N 1
ATOM 2391 C CA . PHE B 1 75 ? -6.613 -3.307 -13.367 1 97.88 75 PHE B CA 1
ATOM 2392 C C . PHE B 1 75 ? -5.219 -3.598 -13.906 1 97.88 75 PHE B C 1
ATOM 2394 O O . PHE B 1 75 ? -4.762 -2.939 -14.844 1 97.88 75 PHE B O 1
ATOM 2401 N N . TYR B 1 76 ? -4.527 -4.617 -13.32 1 98.25 76 TYR B N 1
ATOM 2402 C CA . TYR B 1 76 ? -3.168 -4.992 -13.695 1 98.25 76 TYR B CA 1
ATOM 2403 C C . TYR B 1 76 ? -3.18 -6.008 -14.828 1 98.25 76 TYR B C 1
ATOM 2405 O O . TYR B 1 76 ? -2.129 -6.344 -15.383 1 98.25 76 TYR B O 1
ATOM 2413 N N . GLU B 1 77 ? -4.367 -6.543 -15.117 1 98.06 77 GLU B N 1
ATOM 2414 C CA . GLU B 1 77 ? -4.523 -7.59 -16.125 1 98.06 77 GLU B CA 1
ATOM 2415 C C . GLU B 1 77 ? -3.688 -8.82 -15.773 1 98.06 77 GLU B C 1
ATOM 2417 O O . GLU B 1 77 ? -2.93 -9.32 -16.609 1 98.06 77 GLU B O 1
ATOM 2422 N N . VAL B 1 78 ? -3.729 -9.227 -14.648 1 98.56 78 VAL B N 1
ATOM 2423 C CA . VAL B 1 78 ? -3.164 -10.461 -14.117 1 98.56 78 VAL B CA 1
ATOM 2424 C C . VAL B 1 78 ? -4.289 -11.406 -13.703 1 98.56 78 VAL B C 1
ATOM 2426 O O . VAL B 1 78 ? -5.227 -11.008 -13.008 1 98.56 78 VAL B O 1
ATOM 2429 N N . PRO B 1 79 ? -4.34 -12.609 -14.227 1 98.56 79 PRO B N 1
ATOM 2430 C CA . PRO B 1 79 ? -5.453 -13.516 -13.93 1 98.56 79 PRO B CA 1
ATOM 2431 C C . PRO B 1 79 ? -5.402 -14.062 -12.508 1 98.56 79 PRO B C 1
ATOM 2433 O O . PRO B 1 79 ? -5.426 -15.281 -12.305 1 98.56 79 PRO B O 1
ATOM 2436 N N . LEU B 1 80 ? -5.359 -13.195 -11.531 1 98.19 80 LEU B N 1
ATOM 2437 C CA . LEU B 1 80 ? -5.27 -13.492 -10.109 1 98.19 80 LEU B CA 1
ATOM 2438 C C . LEU B 1 80 ? -6.652 -13.766 -9.523 1 98.19 80 LEU B C 1
ATOM 2440 O O . LEU B 1 80 ? -7.578 -12.984 -9.719 1 98.19 80 LEU B O 1
ATOM 2444 N N . ARG B 1 81 ? -6.848 -14.945 -8.914 1 96.06 81 ARG B N 1
ATOM 2445 C CA . ARG B 1 81 ? -8.055 -15.336 -8.188 1 96.06 81 ARG B CA 1
ATOM 2446 C C . ARG B 1 81 ? -7.703 -15.938 -6.828 1 96.06 81 ARG B C 1
ATOM 2448 O O . ARG B 1 81 ? -6.777 -16.75 -6.719 1 96.06 81 ARG B O 1
ATOM 2455 N N . GLN B 1 82 ? -8.406 -15.523 -5.875 1 94.25 82 GLN B N 1
ATOM 2456 C CA . GLN B 1 82 ? -8.164 -16.047 -4.535 1 94.25 82 GLN B CA 1
ATOM 2457 C C . GLN B 1 82 ? -8.312 -17.562 -4.496 1 94.25 82 GLN B C 1
ATOM 2459 O O . GLN B 1 82 ? -9.281 -18.109 -5.039 1 94.25 82 GLN B O 1
ATOM 2464 N N . PRO B 1 83 ? -7.332 -18.188 -3.945 1 94.75 83 PRO B N 1
ATOM 2465 C CA . PRO B 1 83 ? -7.516 -19.641 -3.766 1 94.75 83 PRO B CA 1
ATOM 2466 C C . PRO B 1 83 ? -8.75 -19.969 -2.93 1 94.75 83 PRO B C 1
ATOM 2468 O O . PRO B 1 83 ? -9.156 -19.188 -2.074 1 94.75 83 PRO B O 1
ATOM 2471 N N . SER B 1 84 ? -9.273 -21.141 -3.133 1 93.44 84 SER B N 1
ATOM 2472 C CA . SER B 1 84 ? -10.484 -21.562 -2.434 1 93.44 84 SER B CA 1
ATOM 2473 C C . SER B 1 84 ? -10.234 -21.734 -0.938 1 93.44 84 SER B C 1
ATOM 2475 O O . SER B 1 84 ? -11.102 -21.406 -0.12 1 93.44 84 SER B O 1
ATOM 2477 N N . ASP B 1 85 ? -9.086 -22.234 -0.624 1 92.38 85 ASP B N 1
ATOM 2478 C CA . ASP B 1 85 ? -8.688 -22.391 0.771 1 92.38 85 ASP B CA 1
ATOM 2479 C C . ASP B 1 85 ? -7.406 -21.609 1.058 1 92.38 85 ASP B C 1
ATOM 2481 O O . ASP B 1 85 ? -6.332 -22.203 1.214 1 92.38 85 ASP B O 1
ATOM 2485 N N . PHE B 1 86 ? -7.559 -20.391 1.215 1 87.75 86 PHE B N 1
ATOM 2486 C CA . PHE B 1 86 ? -6.461 -19.453 1.39 1 87.75 86 PHE B CA 1
ATOM 2487 C C . PHE B 1 86 ? -5.609 -19.828 2.594 1 87.75 86 PHE B C 1
ATOM 2489 O O . PHE B 1 86 ? -4.379 -19.891 2.498 1 87.75 86 PHE B O 1
ATOM 2496 N N . TYR B 1 87 ? -6.207 -20.125 3.625 1 84.94 87 TYR B N 1
ATOM 2497 C CA . TYR B 1 87 ? -5.496 -20.422 4.863 1 84.94 87 TYR B CA 1
ATOM 2498 C C . TYR B 1 87 ? -4.637 -21.672 4.711 1 84.94 87 TYR B C 1
ATOM 2500 O O . TYR B 1 87 ? -3.463 -21.672 5.09 1 84.94 87 TYR B O 1
ATOM 2508 N N . GLN B 1 88 ? -5.18 -22.641 4.129 1 88.31 88 GLN B N 1
ATOM 2509 C CA . GLN B 1 88 ? -4.457 -23.891 3.988 1 88.31 88 GLN B CA 1
ATOM 2510 C C . GLN B 1 88 ? -3.268 -23.75 3.043 1 88.31 88 GLN B C 1
ATOM 2512 O O . GLN B 1 88 ? -2.156 -24.172 3.361 1 88.31 88 GLN B O 1
ATOM 2517 N N . VAL B 1 89 ? -3.471 -23.094 1.963 1 89.06 89 VAL B N 1
ATOM 2518 C CA . VAL B 1 89 ? -2.473 -23.141 0.901 1 89.06 89 VAL B CA 1
ATOM 2519 C C . VAL B 1 89 ? -1.403 -22.078 1.146 1 89.06 89 VAL B C 1
ATOM 2521 O O . VAL B 1 89 ? -0.23 -22.281 0.824 1 89.06 89 VAL B O 1
ATOM 2524 N N . VAL B 1 90 ? -1.796 -20.984 1.771 1 85 90 VAL B N 1
ATOM 2525 C CA . VAL B 1 90 ? -0.863 -19.875 1.893 1 85 90 VAL B CA 1
ATOM 2526 C C . VAL B 1 90 ? -0.211 -19.891 3.273 1 85 90 VAL B C 1
ATOM 2528 O O . VAL B 1 90 ? 1 -19.688 3.396 1 85 90 VAL B O 1
ATOM 2531 N N . ILE B 1 91 ? -0.962 -20.25 4.242 1 82 91 ILE B N 1
ATOM 2532 C CA . ILE B 1 91 ? -0.47 -20.094 5.609 1 82 91 ILE B CA 1
ATOM 2533 C C . ILE B 1 91 ? 0.07 -21.438 6.105 1 82 91 ILE B C 1
ATOM 2535 O O . ILE B 1 91 ? 1.182 -21.516 6.633 1 82 91 ILE B O 1
ATOM 2539 N N . LYS B 1 92 ? -0.579 -22.5 5.91 1 88.06 92 LYS B N 1
ATOM 2540 C CA . LYS B 1 92 ? -0.184 -23.781 6.457 1 88.06 92 LYS B CA 1
ATOM 2541 C C . LYS B 1 92 ? 0.875 -24.453 5.582 1 88.06 92 LYS B C 1
ATOM 2543 O O . LYS B 1 92 ? 1.939 -24.844 6.074 1 88.06 92 LYS B O 1
ATOM 2548 N N . LYS B 1 93 ? 0.623 -24.594 4.266 1 91.44 93 LYS B N 1
ATOM 2549 C CA . LYS B 1 93 ? 1.572 -25.234 3.367 1 91.44 93 LYS B CA 1
ATOM 2550 C C . LYS B 1 93 ? 2.754 -24.328 3.057 1 91.44 93 LYS B C 1
ATOM 2552 O O . LYS B 1 93 ? 3.906 -24.766 3.09 1 91.44 93 LYS B O 1
ATOM 2557 N N . GLY B 1 94 ? 2.408 -23.109 2.746 1 93.56 94 GLY B N 1
ATOM 2558 C CA . GLY B 1 94 ? 3.457 -22.125 2.514 1 93.56 94 GLY B CA 1
ATOM 2559 C C . GLY B 1 94 ? 4.133 -22.281 1.164 1 93.56 94 GLY B C 1
ATOM 2560 O O . GLY B 1 94 ? 3.525 -22.797 0.217 1 93.56 94 GLY B O 1
ATOM 2561 N N . SER B 1 95 ? 5.391 -21.781 1.08 1 97.62 95 SER B N 1
ATOM 2562 C CA . SER B 1 95 ? 6.02 -21.703 -0.234 1 97.62 95 SER B CA 1
ATOM 2563 C C . SER B 1 95 ? 7.465 -22.203 -0.186 1 97.62 95 SER B C 1
ATOM 2565 O O . SER B 1 95 ? 8.203 -22.062 -1.165 1 97.62 95 SER B O 1
ATOM 2567 N N . LEU B 1 96 ? 7.891 -22.781 0.896 1 97.88 96 LEU B N 1
ATOM 2568 C CA . LEU B 1 96 ? 9.312 -23.047 1.09 1 97.88 96 LEU B CA 1
ATOM 2569 C C . LEU B 1 96 ? 9.852 -23.938 -0.023 1 97.88 96 LEU B C 1
ATOM 2571 O O . LEU B 1 96 ? 10.875 -23.625 -0.636 1 97.88 96 LEU B O 1
ATOM 2575 N N . SER B 1 97 ? 9.188 -25.016 -0.339 1 97.88 97 SER B N 1
ATOM 2576 C CA . SER B 1 97 ? 9.648 -25.938 -1.376 1 97.88 97 SER B CA 1
ATOM 2577 C C . SER B 1 97 ? 9.68 -25.25 -2.74 1 97.88 97 SER B C 1
ATOM 2579 O O . SER B 1 97 ? 10.641 -25.422 -3.502 1 97.88 97 SER B O 1
ATOM 2581 N N . ALA B 1 98 ? 8.641 -24.484 -3.031 1 98.69 98 ALA B N 1
ATOM 2582 C CA . ALA B 1 98 ? 8.586 -23.766 -4.297 1 98.69 98 ALA B CA 1
ATOM 2583 C C . ALA B 1 98 ? 9.727 -22.75 -4.402 1 98.69 98 ALA B C 1
ATOM 2585 O O . ALA B 1 98 ? 10.367 -22.641 -5.445 1 98.69 98 ALA B O 1
ATOM 2586 N N . MET B 1 99 ? 9.992 -22.062 -3.303 1 98.88 99 MET B N 1
ATOM 2587 C CA . MET B 1 99 ? 11 -21 -3.348 1 98.88 99 MET B CA 1
ATOM 2588 C C . MET B 1 99 ? 12.406 -21.578 -3.426 1 98.88 99 MET B C 1
ATOM 2590 O O . MET B 1 99 ? 13.297 -21 -4.039 1 98.88 99 MET B O 1
ATOM 2594 N N . ARG B 1 100 ? 12.602 -22.75 -2.826 1 98.81 100 ARG B N 1
ATOM 2595 C CA . ARG B 1 100 ? 13.867 -23.438 -3.039 1 98.81 100 ARG B CA 1
ATOM 2596 C C . ARG B 1 100 ? 14.047 -23.812 -4.508 1 98.81 100 ARG B C 1
ATOM 2598 O O . ARG B 1 100 ? 15.141 -23.672 -5.059 1 98.81 100 ARG B O 1
ATOM 2605 N N . PHE B 1 101 ? 13 -24.297 -5.102 1 98.94 101 PHE B N 1
ATOM 2606 C CA . PHE B 1 101 ? 13.078 -24.625 -6.52 1 98.94 101 PHE B CA 1
ATOM 2607 C C . PHE B 1 101 ? 13.383 -23.391 -7.352 1 98.94 101 PHE B C 1
ATOM 2609 O O . PHE B 1 101 ? 14.258 -23.422 -8.219 1 98.94 101 PHE B O 1
ATOM 2616 N N . VAL B 1 102 ? 12.641 -22.266 -7.125 1 98.94 102 VAL B N 1
ATOM 2617 C CA . VAL B 1 102 ? 12.867 -21.016 -7.844 1 98.94 102 VAL B CA 1
ATOM 2618 C C . VAL B 1 102 ? 14.312 -20.562 -7.668 1 98.94 102 VAL B C 1
ATOM 2620 O O . VAL B 1 102 ? 14.945 -20.094 -8.617 1 98.94 102 VAL B O 1
ATOM 2623 N N . THR B 1 103 ? 14.836 -20.719 -6.461 1 98.88 103 THR B N 1
ATOM 2624 C CA . THR B 1 103 ? 16.219 -20.359 -6.168 1 98.88 103 THR B CA 1
ATOM 2625 C C . THR B 1 103 ? 17.188 -21.25 -6.938 1 98.88 103 THR B C 1
ATOM 2627 O O . THR B 1 103 ? 18.188 -20.781 -7.469 1 98.88 103 THR B O 1
ATOM 2630 N N . ALA B 1 104 ? 16.891 -22.531 -6.969 1 98.88 104 ALA B N 1
ATOM 2631 C CA . ALA B 1 104 ? 17.719 -23.438 -7.773 1 98.88 104 ALA B CA 1
ATOM 2632 C C . ALA B 1 104 ? 17.734 -23.016 -9.234 1 98.88 104 ALA B C 1
ATOM 2634 O O . ALA B 1 104 ? 18.781 -23.047 -9.891 1 98.88 104 ALA B O 1
ATOM 2635 N N . VAL B 1 105 ? 16.594 -22.625 -9.734 1 98.88 105 VAL B N 1
ATOM 2636 C CA . VAL B 1 105 ? 16.484 -22.141 -11.109 1 98.88 105 VAL B CA 1
ATOM 2637 C C . VAL B 1 105 ? 17.328 -20.875 -11.281 1 98.88 105 VAL B C 1
ATOM 2639 O O . VAL B 1 105 ? 18.062 -20.75 -12.258 1 98.88 105 VAL B O 1
ATOM 2642 N N . GLU B 1 106 ? 17.203 -19.969 -10.336 1 98.75 106 GLU B N 1
ATOM 2643 C CA . GLU B 1 106 ? 18.016 -18.75 -10.359 1 98.75 106 GLU B CA 1
ATOM 2644 C C . GLU B 1 106 ? 19.5 -19.078 -10.492 1 98.75 106 GLU B C 1
ATOM 2646 O O . GLU B 1 106 ? 20.203 -18.438 -11.266 1 98.75 106 GLU B O 1
ATOM 2651 N N . MET B 1 107 ? 19.969 -20.062 -9.797 1 98.38 107 MET B N 1
ATOM 2652 C CA . MET B 1 107 ? 21.391 -20.406 -9.688 1 98.38 107 MET B CA 1
ATOM 2653 C C . MET B 1 107 ? 21.891 -21.062 -10.969 1 98.38 107 MET B C 1
ATOM 2655 O O . MET B 1 107 ? 23.016 -20.812 -11.398 1 98.38 107 MET B O 1
ATOM 2659 N N . SER B 1 108 ? 21.016 -21.828 -11.648 1 97.69 108 SER B N 1
ATOM 2660 C CA . SER B 1 108 ? 21.578 -22.703 -12.672 1 97.69 108 SER B CA 1
ATOM 2661 C C . SER B 1 108 ? 20.953 -22.438 -14.031 1 97.69 108 SER B C 1
ATOM 2663 O O . SER B 1 108 ? 21.578 -22.703 -15.07 1 97.69 108 SER B O 1
ATOM 2665 N N . HIS B 1 109 ? 19.766 -21.922 -14.047 1 97.94 109 HIS B N 1
ATOM 2666 C CA . HIS B 1 109 ? 19.047 -21.688 -15.297 1 97.94 109 HIS B CA 1
ATOM 2667 C C . HIS B 1 109 ? 18.25 -20.391 -15.219 1 97.94 109 HIS B C 1
ATOM 2669 O O . HIS B 1 109 ? 17.031 -20.406 -15.414 1 97.94 109 HIS B O 1
ATOM 2675 N N . PRO B 1 110 ? 18.953 -19.266 -15.031 1 98.19 110 PRO B N 1
ATOM 2676 C CA . PRO B 1 110 ? 18.25 -18 -14.805 1 98.19 110 PRO B CA 1
ATOM 2677 C C . PRO B 1 110 ? 17.344 -17.609 -15.969 1 98.19 110 PRO B C 1
ATOM 2679 O O . PRO B 1 110 ? 16.453 -16.781 -15.812 1 98.19 110 PRO B O 1
ATOM 2682 N N . GLU B 1 111 ? 17.562 -18.203 -17.172 1 97.94 111 GLU B N 1
ATOM 2683 C CA . GLU B 1 111 ? 16.719 -17.891 -18.328 1 97.94 111 GLU B CA 1
ATOM 2684 C C . GLU B 1 111 ? 15.281 -18.312 -18.109 1 97.94 111 GLU B C 1
ATOM 2686 O O . GLU B 1 111 ? 14.367 -17.812 -18.75 1 97.94 111 GLU B O 1
ATOM 2691 N N . PHE B 1 112 ? 15.031 -19.234 -17.094 1 98.62 112 PHE B N 1
ATOM 2692 C CA . PHE B 1 112 ? 13.688 -19.75 -16.844 1 98.62 112 PHE B CA 1
ATOM 2693 C C . PHE B 1 112 ? 13.078 -19.078 -15.617 1 98.62 112 PHE B C 1
ATOM 2695 O O . PHE B 1 112 ? 11.914 -19.312 -15.289 1 98.62 112 PHE B O 1
ATOM 2702 N N . LEU B 1 113 ? 13.797 -18.266 -14.906 1 98.88 113 LEU B N 1
ATOM 2703 C CA . LEU B 1 113 ? 13.398 -17.719 -13.609 1 98.88 113 LEU B CA 1
ATOM 2704 C C . LEU B 1 113 ? 12.055 -17 -13.703 1 98.88 113 LEU B C 1
ATOM 2706 O O . LEU B 1 113 ? 11.148 -17.266 -12.922 1 98.88 113 LEU B O 1
ATOM 2710 N N . GLU B 1 114 ? 11.961 -16.125 -14.688 1 98.81 114 GLU B N 1
ATOM 2711 C CA . GLU B 1 114 ? 10.734 -15.352 -14.867 1 98.81 114 GLU B CA 1
ATOM 2712 C C . GLU B 1 114 ? 9.539 -16.25 -15.133 1 98.81 114 GLU B C 1
ATOM 2714 O O . GLU B 1 114 ? 8.523 -16.172 -14.438 1 98.81 114 GLU B O 1
ATOM 2719 N N . LYS B 1 115 ? 9.656 -17.156 -16.094 1 98.88 115 LYS B N 1
ATOM 2720 C CA . LYS B 1 115 ? 8.539 -18 -16.5 1 98.88 115 LYS B CA 1
ATOM 2721 C C . LYS B 1 115 ? 8.164 -18.984 -15.398 1 98.88 115 LYS B C 1
ATOM 2723 O O . LYS B 1 115 ? 6.984 -19.234 -15.148 1 98.88 115 LYS B O 1
ATOM 2728 N N . VAL B 1 116 ? 9.141 -19.562 -14.758 1 98.88 116 VAL B N 1
ATOM 2729 C CA . VAL B 1 116 ? 8.883 -20.516 -13.688 1 98.88 116 VAL B CA 1
ATOM 2730 C C . VAL B 1 116 ? 8.148 -19.828 -12.539 1 98.88 116 VAL B C 1
ATOM 2732 O O . VAL B 1 116 ? 7.176 -20.359 -12.008 1 98.88 116 VAL B O 1
ATOM 2735 N N . SER B 1 117 ? 8.617 -18.641 -12.133 1 98.94 117 SER B N 1
ATOM 2736 C CA . SER B 1 117 ? 7.941 -17.875 -11.086 1 98.94 117 SER B CA 1
ATOM 2737 C C . SER B 1 117 ? 6.48 -17.625 -11.445 1 98.94 117 SER B C 1
ATOM 2739 O O . SER B 1 117 ? 5.582 -17.906 -10.641 1 98.94 117 SER B O 1
ATOM 2741 N N . ARG B 1 118 ? 6.238 -17.203 -12.656 1 98.88 118 ARG B N 1
ATOM 2742 C CA . ARG B 1 118 ? 4.891 -16.891 -13.117 1 98.88 118 ARG B CA 1
ATOM 2743 C C . ARG B 1 118 ? 4.012 -18.141 -13.102 1 98.88 118 ARG B C 1
ATOM 2745 O O . ARG B 1 118 ? 2.854 -18.094 -12.688 1 98.88 118 ARG B O 1
ATOM 2752 N N . GLU B 1 119 ? 4.566 -19.25 -13.531 1 98.88 119 GLU B N 1
ATOM 2753 C CA . GLU B 1 119 ? 3.775 -20.469 -13.586 1 98.88 119 GLU B CA 1
ATOM 2754 C C . GLU B 1 119 ? 3.418 -20.969 -12.18 1 98.88 119 GLU B C 1
ATOM 2756 O O . GLU B 1 119 ? 2.348 -21.547 -11.977 1 98.88 119 GLU B O 1
ATOM 2761 N N . LEU B 1 120 ? 4.312 -20.75 -11.258 1 98.88 120 LEU B N 1
ATOM 2762 C CA . LEU B 1 120 ? 3.986 -21.109 -9.883 1 98.88 120 LEU B CA 1
ATOM 2763 C C . LEU B 1 120 ? 2.879 -20.219 -9.336 1 98.88 120 LEU B C 1
ATOM 2765 O O . LEU B 1 120 ? 1.955 -20.703 -8.68 1 98.88 120 LEU B O 1
ATOM 2769 N N . TRP B 1 121 ? 2.93 -18.906 -9.602 1 98.81 121 TRP B N 1
ATOM 2770 C CA . TRP B 1 121 ? 1.815 -18.031 -9.242 1 98.81 121 TRP B CA 1
ATOM 2771 C C . TRP B 1 121 ? 0.527 -18.484 -9.922 1 98.81 121 TRP B C 1
ATOM 2773 O O . TRP B 1 121 ? -0.529 -18.531 -9.289 1 98.81 121 TRP B O 1
ATOM 2783 N N . MET B 1 122 ? 0.607 -18.812 -11.219 1 98.69 122 MET B N 1
ATOM 2784 C CA . MET B 1 122 ? -0.564 -19.281 -11.953 1 98.69 122 MET B CA 1
ATOM 2785 C C . MET B 1 122 ? -1.215 -20.453 -11.25 1 98.69 122 MET B C 1
ATOM 2787 O O . MET B 1 122 ? -2.438 -20.516 -11.117 1 98.69 122 MET B O 1
ATOM 2791 N N . ARG B 1 123 ? -0.409 -21.328 -10.82 1 98.25 123 ARG B N 1
ATOM 2792 C CA . ARG B 1 123 ? -0.924 -22.531 -10.172 1 98.25 123 ARG B CA 1
ATOM 2793 C C . ARG B 1 123 ? -1.685 -22.188 -8.898 1 98.25 123 ARG B C 1
ATOM 2795 O O . ARG B 1 123 ? -2.834 -22.594 -8.727 1 98.25 123 ARG B O 1
ATOM 2802 N N . ILE B 1 124 ? -1.117 -21.406 -8.047 1 97.88 124 ILE B N 1
ATOM 2803 C CA . ILE B 1 124 ? -1.698 -21.172 -6.727 1 97.88 124 ILE B CA 1
ATOM 2804 C C . ILE B 1 124 ? -2.787 -20.109 -6.82 1 97.88 124 ILE B C 1
ATOM 2806 O O . ILE B 1 124 ? -3.873 -20.266 -6.258 1 97.88 124 ILE B O 1
ATOM 2810 N N . TRP B 1 125 ? -2.613 -19.031 -7.605 1 97.94 125 TRP B N 1
ATOM 2811 C CA . TRP B 1 125 ? -3.465 -17.859 -7.523 1 97.94 125 TRP B CA 1
ATOM 2812 C C . TRP B 1 125 ? -4.348 -17.734 -8.766 1 97.94 125 TRP B C 1
ATOM 2814 O O . TRP B 1 125 ? -5.016 -16.719 -8.961 1 97.94 125 TRP B O 1
ATOM 2824 N N . SER B 1 126 ? -4.312 -18.625 -9.617 1 98.12 126 SER B N 1
ATOM 2825 C CA . SER B 1 126 ? -5.199 -18.594 -10.781 1 98.12 126 SER B CA 1
ATOM 2826 C C . SER B 1 126 ? -5.934 -19.922 -10.945 1 98.12 126 SER B C 1
ATOM 2828 O O . SER B 1 126 ? -7.148 -19.953 -11.133 1 98.12 126 SER B O 1
ATOM 2830 N N . GLU B 1 127 ? -5.203 -21.031 -10.719 1 98 127 GLU B N 1
ATOM 2831 C CA . GLU B 1 127 ? -5.742 -22.359 -11.016 1 98 127 GLU B CA 1
ATOM 2832 C C . GLU B 1 127 ? -6.113 -23.109 -9.734 1 98 127 GLU B C 1
ATOM 2834 O O . GLU B 1 127 ? -6.656 -24.203 -9.789 1 98 127 GLU B O 1
ATOM 2839 N N . ASP B 1 128 ? -5.852 -22.531 -8.602 1 97.44 128 ASP B N 1
ATOM 2840 C CA . ASP B 1 128 ? -6.18 -23.141 -7.32 1 97.44 128 ASP B CA 1
ATOM 2841 C C . ASP B 1 128 ? -5.512 -24.5 -7.172 1 97.44 128 ASP B C 1
ATOM 2843 O O . ASP B 1 128 ? -6.168 -25.5 -6.84 1 97.44 128 ASP B O 1
ATOM 2847 N N . LYS B 1 129 ? -4.199 -24.5 -7.516 1 97.75 129 LYS B N 1
ATOM 2848 C CA . LYS B 1 129 ? -3.432 -25.75 -7.48 1 97.75 129 LYS B CA 1
ATOM 2849 C C . LYS B 1 129 ? -2.232 -25.625 -6.547 1 97.75 129 LYS B C 1
ATOM 2851 O O . LYS B 1 129 ? -1.797 -24.516 -6.227 1 97.75 129 LYS B O 1
ATOM 2856 N N . ASP B 1 130 ? -1.715 -26.703 -6.203 1 97.62 130 ASP B N 1
ATOM 2857 C CA . ASP B 1 130 ? -0.625 -26.828 -5.238 1 97.62 130 ASP B CA 1
ATOM 2858 C C . ASP B 1 130 ? 0.7 -26.375 -5.844 1 97.62 130 ASP B C 1
ATOM 2860 O O . ASP B 1 130 ? 0.936 -26.547 -7.039 1 97.62 130 ASP B O 1
ATOM 2864 N N . ILE B 1 131 ? 1.587 -25.859 -4.961 1 98.19 131 ILE B N 1
ATOM 2865 C CA . ILE B 1 131 ? 2.93 -25.516 -5.418 1 98.19 131 ILE B CA 1
ATOM 2866 C C . ILE B 1 131 ? 3.967 -26.141 -4.488 1 98.19 131 ILE B C 1
ATOM 2868 O O . ILE B 1 131 ? 5.145 -25.766 -4.527 1 98.19 131 ILE B O 1
ATOM 2872 N N . THR B 1 132 ? 3.662 -27 -3.602 1 97.38 132 THR B N 1
ATOM 2873 C CA . THR B 1 132 ? 4.582 -27.484 -2.576 1 97.38 132 THR B CA 1
ATOM 2874 C C . THR B 1 132 ? 5.074 -28.891 -2.902 1 97.38 132 THR B C 1
ATOM 2876 O O . THR B 1 132 ? 6.211 -29.25 -2.59 1 97.38 132 THR B O 1
ATOM 2879 N N . GLU B 1 133 ? 4.281 -29.719 -3.527 1 97.38 133 GLU B N 1
ATOM 2880 C CA . GLU B 1 133 ? 4.652 -31.094 -3.861 1 97.38 133 GLU B CA 1
ATOM 2881 C C . GLU B 1 133 ? 5.594 -31.125 -5.062 1 97.38 133 GLU B C 1
ATOM 2883 O O . GLU B 1 133 ? 5.434 -30.359 -6.008 1 97.38 133 GLU B O 1
ATOM 2888 N N . PRO B 1 134 ? 6.523 -32.094 -5.047 1 98 134 PRO B N 1
ATOM 2889 C CA . PRO B 1 134 ? 7.461 -32.188 -6.164 1 98 134 PRO B CA 1
ATOM 2890 C C . PRO B 1 134 ? 6.762 -32.281 -7.516 1 98 134 PRO B C 1
ATOM 2892 O O . PRO B 1 134 ? 7.18 -31.672 -8.492 1 98 134 PRO B O 1
ATOM 2895 N N . ASP B 1 135 ? 5.676 -33.062 -7.582 1 98.31 135 ASP B N 1
ATOM 2896 C CA . ASP B 1 135 ? 4.949 -33.219 -8.836 1 98.31 135 ASP B CA 1
ATOM 2897 C C . ASP B 1 135 ? 4.301 -31.891 -9.258 1 98.31 135 ASP B C 1
ATOM 2899 O O . ASP B 1 135 ? 4.184 -31.609 -10.453 1 98.31 135 ASP B O 1
ATOM 2903 N N . SER B 1 136 ? 3.783 -31.172 -8.305 1 98.44 136 SER B N 1
ATOM 2904 C CA . SER B 1 136 ? 3.209 -29.859 -8.586 1 98.44 136 SER B CA 1
ATOM 2905 C C . SER B 1 136 ? 4.254 -28.906 -9.156 1 98.44 136 SER B C 1
ATOM 2907 O O . SER B 1 136 ? 3.998 -28.219 -10.148 1 98.44 136 SER B O 1
ATOM 2909 N N . ILE B 1 137 ? 5.406 -28.906 -8.594 1 98.75 137 ILE B N 1
ATOM 2910 C CA . ILE B 1 137 ? 6.504 -28.047 -9.031 1 98.75 137 ILE B CA 1
ATOM 2911 C C . ILE B 1 137 ? 6.977 -28.469 -10.414 1 98.75 137 ILE B C 1
ATOM 2913 O O . ILE B 1 137 ? 7.25 -27.625 -11.273 1 98.75 137 ILE B O 1
ATOM 2917 N N . LEU B 1 138 ? 7.039 -29.781 -10.609 1 98.81 138 LEU B N 1
ATOM 2918 C CA . LEU B 1 138 ? 7.434 -30.328 -11.906 1 98.81 138 LEU B CA 1
ATOM 2919 C C . LEU B 1 138 ? 6.496 -29.844 -13.008 1 98.81 138 LEU B C 1
ATOM 2921 O O . LEU B 1 138 ? 6.949 -29.469 -14.086 1 98.81 138 LEU B O 1
ATOM 2925 N N . GLU B 1 139 ? 5.238 -29.844 -12.773 1 98.69 139 GLU B N 1
ATOM 2926 C CA . GLU B 1 139 ? 4.262 -29.391 -13.758 1 98.69 139 GLU B CA 1
ATOM 2927 C C . GLU B 1 139 ? 4.465 -27.922 -14.102 1 98.69 139 GLU B C 1
ATOM 2929 O O . GLU B 1 139 ? 4.387 -27.547 -15.273 1 98.69 139 GLU B O 1
ATOM 2934 N N . ALA B 1 140 ? 4.707 -27.109 -13.102 1 98.75 140 ALA B N 1
ATOM 2935 C CA . ALA B 1 140 ? 4.965 -25.688 -13.336 1 98.75 140 ALA B CA 1
ATOM 2936 C C . ALA B 1 140 ? 6.227 -25.484 -14.172 1 98.75 140 ALA B C 1
ATOM 2938 O O . ALA B 1 140 ? 6.25 -24.656 -15.078 1 98.75 140 ALA B O 1
ATOM 2939 N N . ALA B 1 141 ? 7.246 -26.234 -13.836 1 98.81 141 ALA B N 1
ATOM 2940 C CA . ALA B 1 141 ? 8.516 -26.141 -14.547 1 98.81 141 ALA B CA 1
ATOM 2941 C C . ALA B 1 141 ? 8.352 -26.5 -16.016 1 98.81 141 ALA B C 1
ATOM 2943 O O . ALA B 1 141 ? 8.867 -25.812 -16.891 1 98.81 141 ALA B O 1
ATOM 2944 N N . LYS B 1 142 ? 7.594 -27.547 -16.266 1 98.69 142 LYS B N 1
ATOM 2945 C CA . LYS B 1 142 ? 7.352 -27.984 -17.641 1 98.69 142 LYS B CA 1
ATOM 2946 C C . LYS B 1 142 ? 6.566 -26.922 -18.422 1 98.69 142 LYS B C 1
ATOM 2948 O O . LYS B 1 142 ? 6.891 -26.641 -19.578 1 98.69 142 LYS B O 1
ATOM 2953 N N . LYS B 1 143 ? 5.621 -26.406 -17.828 1 98.5 143 LYS B N 1
ATOM 2954 C CA . LYS B 1 143 ? 4.828 -25.359 -18.469 1 98.5 143 LYS B CA 1
ATOM 2955 C C . LYS B 1 143 ? 5.688 -24.125 -18.781 1 98.5 143 LYS B C 1
ATOM 2957 O O . LYS B 1 143 ? 5.418 -23.406 -19.734 1 98.5 143 LYS B O 1
ATOM 2962 N N . ALA B 1 144 ? 6.715 -23.953 -17.969 1 98.56 144 ALA B N 1
ATOM 2963 C CA . ALA B 1 144 ? 7.617 -22.828 -18.141 1 98.56 144 ALA B CA 1
ATOM 2964 C C . ALA B 1 144 ? 8.617 -23.094 -19.266 1 98.56 144 ALA B C 1
ATOM 2966 O O . ALA B 1 144 ? 9.383 -22.203 -19.641 1 98.56 144 ALA B O 1
ATOM 2967 N N . GLY B 1 145 ? 8.648 -24.312 -19.734 1 98.5 145 GLY B N 1
ATOM 2968 C CA . GLY B 1 145 ? 9.484 -24.625 -20.875 1 98.5 145 GLY B CA 1
ATOM 2969 C C . GLY B 1 145 ? 10.703 -25.469 -20.516 1 98.5 145 GLY B C 1
ATOM 2970 O O . GLY B 1 145 ? 11.539 -25.75 -21.375 1 98.5 145 GLY B O 1
ATOM 2971 N N . MET B 1 146 ? 10.836 -25.906 -19.312 1 98.44 146 MET B N 1
ATOM 2972 C CA . MET B 1 146 ? 11.953 -26.766 -18.922 1 98.44 146 MET B CA 1
ATOM 2973 C C . MET B 1 146 ? 11.703 -28.203 -19.344 1 98.44 146 MET B C 1
ATOM 2975 O O . MET B 1 146 ? 10.57 -28.672 -19.328 1 98.44 146 MET B O 1
ATOM 2979 N N . SER B 1 147 ? 12.773 -28.812 -19.672 1 98.25 147 SER B N 1
ATOM 2980 C CA . SER B 1 147 ? 12.641 -30.25 -19.891 1 98.25 147 SER B CA 1
ATOM 2981 C C . SER B 1 147 ? 12.367 -31 -18.594 1 98.25 147 SER B C 1
ATOM 2983 O O . SER B 1 147 ? 12.75 -30.531 -17.516 1 98.25 147 SER B O 1
ATOM 2985 N N . GLU B 1 148 ? 11.695 -32.062 -18.734 1 98.06 148 GLU B N 1
ATOM 2986 C CA . GLU B 1 148 ? 11.375 -32.875 -17.562 1 98.06 148 GLU B CA 1
ATOM 2987 C C . GLU B 1 148 ? 12.641 -33.25 -16.797 1 98.06 148 GLU B C 1
ATOM 2989 O O . GLU B 1 148 ? 12.672 -33.188 -15.57 1 98.06 148 GLU B O 1
ATOM 2994 N N . ASP B 1 149 ? 13.633 -33.656 -17.516 1 97.69 149 ASP B N 1
ATOM 2995 C CA . ASP B 1 149 ? 14.891 -34.094 -16.906 1 97.69 149 ASP B CA 1
ATOM 2996 C C . ASP B 1 149 ? 15.547 -32.938 -16.156 1 97.69 149 ASP B C 1
ATOM 2998 O O . ASP B 1 149 ? 16.016 -33.094 -15.023 1 97.69 149 ASP B O 1
ATOM 3002 N N . GLN B 1 150 ? 15.586 -31.812 -16.797 1 97.62 150 GLN B N 1
ATOM 3003 C CA . GLN B 1 150 ? 16.141 -30.609 -16.156 1 97.62 150 GLN B CA 1
ATOM 3004 C C . GLN B 1 150 ? 15.375 -30.25 -14.891 1 97.62 150 GLN B C 1
ATOM 3006 O O . GLN B 1 150 ? 15.984 -29.969 -13.859 1 97.62 150 GLN B O 1
ATOM 3011 N N . ALA B 1 151 ? 14.133 -30.281 -14.992 1 98.5 151 ALA B N 1
ATOM 3012 C CA . ALA B 1 151 ? 13.273 -29.922 -13.859 1 98.5 151 ALA B CA 1
ATOM 3013 C C . ALA B 1 151 ? 13.461 -30.906 -12.703 1 98.5 151 ALA B C 1
ATOM 3015 O O . ALA B 1 151 ? 13.594 -30.484 -11.547 1 98.5 151 ALA B O 1
ATOM 3016 N N . LYS B 1 152 ? 13.453 -32.156 -12.977 1 98.25 152 LYS B N 1
ATOM 3017 C CA . LYS B 1 152 ? 13.609 -33.188 -11.945 1 98.25 152 LYS B CA 1
ATOM 3018 C C . LYS B 1 152 ? 14.953 -33.031 -11.234 1 98.25 152 LYS B C 1
ATOM 3020 O O . LYS B 1 152 ? 15.031 -33.188 -10.016 1 98.25 152 LYS B O 1
ATOM 3025 N N . ARG B 1 153 ? 15.961 -32.781 -12.008 1 97.94 153 ARG B N 1
ATOM 3026 C CA . ARG B 1 153 ? 17.281 -32.594 -11.414 1 97.94 153 ARG B CA 1
ATOM 3027 C C . ARG B 1 153 ? 17.281 -31.391 -10.469 1 97.94 153 ARG B C 1
ATOM 3029 O O . ARG B 1 153 ? 17.859 -31.469 -9.383 1 97.94 153 ARG B O 1
ATOM 3036 N N . LEU B 1 154 ? 16.672 -30.359 -10.883 1 98.38 154 LEU B N 1
ATOM 3037 C CA . LEU B 1 154 ? 16.625 -29.172 -10.047 1 98.38 154 LEU B CA 1
ATOM 3038 C C . LEU B 1 154 ? 15.781 -29.422 -8.797 1 98.38 154 LEU B C 1
ATOM 3040 O O . LEU B 1 154 ? 16.125 -28.953 -7.711 1 98.38 154 LEU B O 1
ATOM 3044 N N . ILE B 1 155 ? 14.688 -30.125 -8.93 1 98.56 155 ILE B N 1
ATOM 3045 C CA . ILE B 1 155 ? 13.852 -30.453 -7.777 1 98.56 155 ILE B CA 1
ATOM 3046 C C . ILE B 1 155 ? 14.664 -31.25 -6.762 1 98.56 155 ILE B C 1
ATOM 3048 O O . ILE B 1 155 ? 14.602 -30.984 -5.559 1 98.56 155 ILE B O 1
ATOM 3052 N N . GLU B 1 156 ? 15.438 -32.156 -7.227 1 97.62 156 GLU B N 1
ATOM 3053 C CA . GLU B 1 156 ? 16.297 -32.938 -6.344 1 97.62 156 GLU B CA 1
ATOM 3054 C C . GLU B 1 156 ? 17.344 -32.062 -5.668 1 97.62 156 GLU B C 1
ATOM 3056 O O . GLU B 1 156 ? 17.688 -32.281 -4.504 1 97.62 156 GLU B O 1
ATOM 3061 N N . SER B 1 157 ? 17.828 -31.094 -6.387 1 97.69 157 SER B N 1
ATOM 3062 C CA . SER B 1 157 ? 18.891 -30.25 -5.883 1 97.69 157 SER B CA 1
ATOM 3063 C C . SER B 1 157 ? 18.406 -29.328 -4.762 1 97.69 157 SER B C 1
ATOM 3065 O O . SER B 1 157 ? 19.203 -28.75 -4.031 1 97.69 157 SER B O 1
ATOM 3067 N N . THR B 1 158 ? 17.109 -29.156 -4.59 1 97.69 158 THR B N 1
ATOM 3068 C CA . THR B 1 158 ? 16.547 -28.25 -3.602 1 97.69 158 THR B CA 1
ATOM 3069 C C . THR B 1 158 ? 16.891 -28.703 -2.186 1 97.69 158 THR B C 1
ATOM 3071 O O . THR B 1 158 ? 16.828 -27.922 -1.239 1 97.69 158 THR B O 1
ATOM 3074 N N . ALA B 1 159 ? 17.156 -29.984 -1.996 1 95.81 159 ALA B N 1
ATOM 3075 C CA . ALA B 1 159 ? 17.5 -30.531 -0.69 1 95.81 159 ALA B CA 1
ATOM 3076 C C . ALA B 1 159 ? 18.969 -30.266 -0.351 1 95.81 159 ALA B C 1
ATOM 3078 O O . ALA B 1 159 ? 19.375 -30.422 0.8 1 95.81 159 ALA B O 1
ATOM 3079 N N . LEU B 1 160 ? 19.75 -29.828 -1.329 1 97.12 160 LEU B N 1
ATOM 3080 C CA . LEU B 1 160 ? 21.172 -29.578 -1.121 1 97.12 160 LEU B CA 1
ATOM 3081 C C . LEU B 1 160 ? 21.391 -28.297 -0.331 1 97.12 160 LEU B C 1
ATOM 3083 O O . LEU B 1 160 ? 20.656 -27.328 -0.502 1 97.12 160 LEU B O 1
ATOM 3087 N N . PRO B 1 161 ? 22.406 -28.266 0.493 1 98.06 161 PRO B N 1
ATOM 3088 C CA . PRO B 1 161 ? 22.703 -27.094 1.313 1 98.06 161 PRO B CA 1
ATOM 3089 C C . PRO B 1 161 ? 22.938 -25.828 0.479 1 98.06 161 PRO B C 1
ATOM 3091 O O . PRO B 1 161 ? 22.609 -24.719 0.918 1 98.06 161 PRO B O 1
ATOM 3094 N N . GLU B 1 162 ? 23.469 -26 -0.677 1 98.12 162 GLU B N 1
ATOM 3095 C CA . GLU B 1 162 ? 23.797 -24.859 -1.518 1 98.12 162 GLU B CA 1
ATOM 3096 C C . GLU B 1 162 ? 22.547 -24.062 -1.877 1 98.12 162 GLU B C 1
ATOM 3098 O O . GLU B 1 162 ? 22.562 -22.828 -1.85 1 98.12 162 GLU B O 1
ATOM 3103 N N . VAL B 1 163 ? 21.5 -24.766 -2.217 1 98.5 163 VAL B N 1
ATOM 3104 C CA . VAL B 1 163 ? 20.25 -24.109 -2.604 1 98.5 163 VAL B CA 1
ATOM 3105 C C . VAL B 1 163 ? 19.594 -23.484 -1.376 1 98.5 163 VAL B C 1
ATOM 3107 O O . VAL B 1 163 ? 19.141 -22.344 -1.422 1 98.5 163 VAL B O 1
ATOM 3110 N N . LYS B 1 164 ? 19.516 -24.266 -0.27 1 98.31 164 LYS B N 1
ATOM 3111 C CA . LYS B 1 164 ? 18.969 -23.75 0.98 1 98.31 164 LYS B CA 1
ATOM 3112 C C . LYS B 1 164 ? 19.688 -22.484 1.436 1 98.31 164 LYS B C 1
ATOM 3114 O O . LYS B 1 164 ? 19.062 -21.5 1.822 1 98.31 164 LYS B O 1
ATOM 3119 N N . ASN B 1 165 ? 20.969 -22.516 1.335 1 98.56 165 ASN B N 1
ATOM 3120 C CA . ASN B 1 165 ? 21.797 -21.391 1.754 1 98.56 165 ASN B CA 1
ATOM 3121 C C . ASN B 1 165 ? 21.578 -20.172 0.843 1 98.56 165 ASN B C 1
ATOM 3123 O O . ASN B 1 165 ? 21.594 -19.031 1.307 1 98.56 165 ASN B O 1
ATOM 3127 N N . LYS B 1 166 ? 21.453 -20.453 -0.416 1 98.75 166 LYS B N 1
ATOM 3128 C CA . LYS B 1 166 ? 21.234 -19.344 -1.345 1 98.75 166 LYS B CA 1
ATOM 3129 C C . LYS B 1 166 ? 19.906 -18.656 -1.073 1 98.75 166 LYS B C 1
ATOM 3131 O O . LYS B 1 166 ? 19.828 -17.422 -1.098 1 98.75 166 LYS B O 1
ATOM 3136 N N . LEU B 1 167 ? 18.859 -19.422 -0.863 1 98.81 167 LEU B N 1
ATOM 3137 C CA . LEU B 1 167 ? 17.578 -18.828 -0.512 1 98.81 167 LEU B CA 1
ATOM 3138 C C . LEU B 1 167 ? 17.703 -18 0.769 1 98.81 167 LEU B C 1
ATOM 3140 O O . LEU B 1 167 ? 17.172 -16.891 0.849 1 98.81 167 LEU B O 1
ATOM 3144 N N . LYS B 1 168 ? 18.359 -18.547 1.752 1 98.69 168 LYS B N 1
ATOM 3145 C CA . LYS B 1 168 ? 18.609 -17.828 2.998 1 98.69 168 LYS B CA 1
ATOM 3146 C C . LYS B 1 168 ? 19.375 -16.547 2.744 1 98.69 168 LYS B C 1
ATOM 3148 O O . LYS B 1 168 ? 19.062 -15.5 3.334 1 98.69 168 LYS B O 1
ATOM 3153 N N . GLN B 1 169 ? 20.359 -16.641 1.917 1 98.75 169 GLN B N 1
ATOM 3154 C CA . GLN B 1 169 ? 21.172 -15.477 1.579 1 98.75 169 GLN B CA 1
ATOM 3155 C C . GLN B 1 169 ? 20.312 -14.383 0.93 1 98.75 169 GLN B C 1
ATOM 3157 O O . GLN B 1 169 ? 20.438 -13.211 1.28 1 98.75 169 GLN B O 1
ATOM 3162 N N . ASN B 1 170 ? 19.516 -14.75 -0.075 1 98.75 170 ASN B N 1
ATOM 3163 C CA . ASN B 1 170 ? 18.594 -13.805 -0.702 1 98.75 170 ASN B CA 1
ATOM 3164 C C . ASN B 1 170 ? 17.672 -13.156 0.324 1 98.75 170 ASN B C 1
ATOM 3166 O O . ASN B 1 170 ? 17.469 -11.938 0.298 1 98.75 170 ASN B O 1
ATOM 3170 N N . THR B 1 171 ? 17.141 -13.977 1.197 1 98.81 171 THR B N 1
ATOM 3171 C CA . THR B 1 171 ? 16.219 -13.523 2.229 1 98.81 171 THR B CA 1
ATOM 3172 C C . THR B 1 171 ? 16.922 -12.562 3.191 1 98.81 171 THR B C 1
ATOM 3174 O O . THR B 1 171 ? 16.391 -11.508 3.523 1 98.81 171 THR B O 1
ATOM 3177 N N . ASP B 1 172 ? 18.125 -12.914 3.576 1 98.69 172 ASP B N 1
ATOM 3178 C CA . ASP B 1 172 ? 18.922 -12.086 4.48 1 98.69 172 ASP B CA 1
ATOM 3179 C C . ASP B 1 172 ? 19.266 -10.742 3.83 1 98.69 172 ASP B C 1
ATOM 3181 O O . ASP B 1 172 ? 19.312 -9.711 4.504 1 98.69 172 ASP B O 1
ATOM 3185 N N . GLU B 1 173 ? 19.547 -10.797 2.574 1 98.62 173 GLU B N 1
ATOM 3186 C CA . GLU B 1 173 ? 19.828 -9.547 1.863 1 98.62 173 GLU B CA 1
ATOM 3187 C C . GLU B 1 173 ? 18.625 -8.617 1.886 1 98.62 173 GLU B C 1
ATOM 3189 O O . GLU B 1 173 ? 18.766 -7.41 2.09 1 98.62 173 GLU B O 1
ATOM 3194 N N . ALA B 1 174 ? 17.469 -9.172 1.616 1 98.62 174 ALA B N 1
ATOM 3195 C CA . ALA B 1 174 ? 16.25 -8.375 1.719 1 98.62 174 ALA B CA 1
ATOM 3196 C C . ALA B 1 174 ? 16.109 -7.77 3.111 1 98.62 174 ALA B C 1
ATOM 3198 O O . ALA B 1 174 ? 15.789 -6.586 3.248 1 98.62 174 ALA B O 1
ATOM 3199 N N . LEU B 1 175 ? 16.344 -8.578 4.125 1 98.38 175 LEU B N 1
ATOM 3200 C CA . LEU B 1 175 ? 16.25 -8.117 5.504 1 98.38 175 LEU B CA 1
ATOM 3201 C C . LEU B 1 175 ? 17.234 -6.988 5.77 1 98.38 175 LEU B C 1
ATOM 3203 O O . LEU B 1 175 ? 16.922 -6.031 6.48 1 98.38 175 LEU B O 1
ATOM 3207 N N . LYS B 1 176 ? 18.422 -7.094 5.207 1 97.94 176 LYS B N 1
ATOM 3208 C CA . LYS B 1 176 ? 19.438 -6.062 5.371 1 97.94 176 LYS B CA 1
ATOM 3209 C C . LYS B 1 176 ? 18.984 -4.734 4.777 1 97.94 176 LYS B C 1
ATOM 3211 O O . LYS B 1 176 ? 19.328 -3.666 5.289 1 97.94 176 LYS B O 1
ATOM 3216 N N . HIS B 1 177 ? 18.203 -4.809 3.736 1 97.69 177 HIS B N 1
ATOM 3217 C CA . HIS B 1 177 ? 17.672 -3.602 3.111 1 97.69 177 HIS B CA 1
ATOM 3218 C C . HIS B 1 177 ? 16.453 -3.084 3.865 1 97.69 177 HIS B C 1
ATOM 3220 O O . HIS B 1 177 ? 15.914 -2.025 3.531 1 97.69 177 HIS B O 1
ATOM 3226 N N . GLY B 1 178 ? 15.922 -3.9 4.891 1 97.5 178 GLY B N 1
ATOM 3227 C CA . GLY B 1 178 ? 14.844 -3.422 5.738 1 97.5 178 GLY B CA 1
ATOM 3228 C C . GLY B 1 178 ? 13.516 -4.109 5.461 1 97.5 178 GLY B C 1
ATOM 3229 O O . GLY B 1 178 ? 12.461 -3.607 5.84 1 97.5 178 GLY B O 1
ATOM 3230 N N . ALA B 1 179 ? 13.539 -5.234 4.863 1 98.25 179 ALA B N 1
ATOM 3231 C CA . ALA B 1 179 ? 12.312 -5.914 4.445 1 98.25 179 ALA B CA 1
ATOM 3232 C C . ALA B 1 179 ? 11.477 -6.336 5.648 1 98.25 179 ALA B C 1
ATOM 3234 O O . ALA B 1 179 ? 12.023 -6.793 6.656 1 98.25 179 ALA B O 1
ATOM 3235 N N . PHE B 1 180 ? 10.195 -6.203 5.562 1 98.06 180 PHE B N 1
ATOM 3236 C CA . PHE B 1 180 ? 9.219 -6.707 6.523 1 98.06 180 PHE B CA 1
ATOM 3237 C C . PHE B 1 180 ? 8.086 -7.43 5.809 1 98.06 180 PHE B C 1
ATOM 3239 O O . PHE B 1 180 ? 7.137 -7.891 6.445 1 98.06 180 PHE B O 1
ATOM 3246 N N . GLY B 1 181 ? 8.164 -7.48 4.57 1 97.5 181 GLY B N 1
ATOM 3247 C CA . GLY B 1 181 ? 7.219 -8.109 3.668 1 97.5 181 GLY B CA 1
ATOM 3248 C C . GLY B 1 181 ? 7.688 -8.133 2.225 1 97.5 181 GLY B C 1
ATOM 3249 O O . GLY B 1 181 ? 8.805 -7.711 1.926 1 97.5 181 GLY B O 1
ATOM 3250 N N . MET B 1 182 ? 6.844 -8.656 1.332 1 98.12 182 MET B N 1
ATOM 3251 C CA . MET B 1 182 ? 7.117 -8.719 -0.101 1 98.12 182 MET B CA 1
ATOM 3252 C C . MET B 1 182 ? 5.867 -8.391 -0.908 1 98.12 182 MET B C 1
ATOM 3254 O O . MET B 1 182 ? 4.75 -8.648 -0.457 1 98.12 182 MET B O 1
ATOM 3258 N N . PRO B 1 183 ? 5.992 -7.805 -2.088 1 98.69 183 PRO B N 1
ATOM 3259 C CA . PRO B 1 183 ? 7.262 -7.543 -2.773 1 98.69 183 PRO B CA 1
ATOM 3260 C C . PRO B 1 183 ? 7.98 -6.312 -2.23 1 98.69 183 PRO B C 1
ATOM 3262 O O . PRO B 1 183 ? 7.371 -5.488 -1.547 1 98.69 183 PRO B O 1
ATOM 3265 N N . MET B 1 184 ? 9.148 -6.293 -2.447 1 98.56 184 MET B N 1
ATOM 3266 C CA . MET B 1 184 ? 10 -5.137 -2.164 1 98.56 184 MET B CA 1
ATOM 3267 C C . MET B 1 184 ? 10.938 -4.855 -3.328 1 98.56 184 MET B C 1
ATOM 3269 O O . MET B 1 184 ? 11.523 -5.777 -3.896 1 98.56 184 MET B O 1
ATOM 3273 N N . ILE B 1 185 ? 11.062 -3.627 -3.705 1 98.75 185 ILE B N 1
ATOM 3274 C CA . ILE B 1 185 ? 11.969 -3.215 -4.773 1 98.75 185 ILE B CA 1
ATOM 3275 C C . ILE B 1 185 ? 13.125 -2.406 -4.184 1 98.75 185 ILE B C 1
ATOM 3277 O O . ILE B 1 185 ? 12.906 -1.504 -3.373 1 98.75 185 ILE B O 1
ATOM 3281 N N . VAL B 1 186 ? 14.273 -2.756 -4.477 1 98.5 186 VAL B N 1
ATOM 3282 C CA . VAL B 1 186 ? 15.453 -1.969 -4.129 1 98.5 186 VAL B CA 1
ATOM 3283 C C . VAL B 1 186 ? 16.016 -1.306 -5.383 1 98.5 186 VAL B C 1
ATOM 3285 O O . VAL B 1 186 ? 16.422 -1.989 -6.328 1 98.5 186 VAL B O 1
ATOM 3288 N N . ALA B 1 187 ? 16.047 -0.027 -5.402 1 98 187 ALA B N 1
ATOM 3289 C CA . ALA B 1 187 ? 16.547 0.75 -6.527 1 98 187 ALA B CA 1
ATOM 3290 C C . ALA B 1 187 ? 17.969 1.238 -6.258 1 98 187 ALA B C 1
ATOM 3292 O O . ALA B 1 187 ? 18.234 1.877 -5.238 1 98 187 ALA B O 1
ATOM 3293 N N . HIS B 1 188 ? 18.797 0.861 -7.109 1 95.81 188 HIS B N 1
ATOM 3294 C CA . HIS B 1 188 ? 20.172 1.35 -7.078 1 95.81 188 HIS B CA 1
ATOM 3295 C C . HIS B 1 188 ? 20.375 2.498 -8.062 1 95.81 188 HIS B C 1
ATOM 3297 O O . HIS B 1 188 ? 20.5 2.273 -9.266 1 95.81 188 HIS B O 1
ATOM 3303 N N . ILE B 1 189 ? 20.297 3.701 -7.5 1 87.12 189 ILE B N 1
ATOM 3304 C CA . ILE B 1 189 ? 20.453 4.922 -8.289 1 87.12 189 ILE B CA 1
ATOM 3305 C C . ILE B 1 189 ? 21.828 5.539 -8.008 1 87.12 189 ILE B C 1
ATOM 3307 O O . ILE B 1 189 ? 22.234 5.664 -6.852 1 87.12 189 ILE B O 1
ATOM 3311 N N . ASP B 1 190 ? 22.5 5.879 -9.008 1 81.25 190 ASP B N 1
ATOM 3312 C CA . ASP B 1 190 ? 23.875 6.363 -8.906 1 81.25 190 ASP B CA 1
ATOM 3313 C C . ASP B 1 190 ? 23.984 7.508 -7.898 1 81.25 190 ASP B C 1
ATOM 3315 O O . ASP B 1 190 ? 23.156 8.43 -7.914 1 81.25 190 ASP B O 1
ATOM 3319 N N . GLY B 1 191 ? 25.031 7.383 -7.094 1 79.31 191 GLY B N 1
ATOM 3320 C CA . GLY B 1 191 ? 25.359 8.438 -6.152 1 79.31 191 GLY B CA 1
ATOM 3321 C C . GLY B 1 191 ? 24.469 8.438 -4.918 1 79.31 191 GLY B C 1
ATOM 3322 O O . GLY B 1 191 ? 24.625 9.297 -4.043 1 79.31 191 GLY B O 1
ATOM 3323 N N . LYS B 1 192 ? 23.547 7.449 -4.859 1 84.75 192 LYS B N 1
ATOM 3324 C CA . LYS B 1 192 ? 22.656 7.391 -3.709 1 84.75 192 LYS B CA 1
ATOM 3325 C C . LYS B 1 192 ? 22.719 6.02 -3.035 1 84.75 192 LYS B C 1
ATOM 3327 O O . LYS B 1 192 ? 23.156 5.043 -3.646 1 84.75 192 LYS B O 1
ATOM 3332 N N . LYS B 1 193 ? 22.438 6.031 -1.788 1 92.81 193 LYS B N 1
ATOM 3333 C CA . LYS B 1 193 ? 22.219 4.758 -1.112 1 92.81 193 LYS B CA 1
ATOM 3334 C C . LYS B 1 193 ? 21.016 4.023 -1.715 1 92.81 193 LYS B C 1
ATOM 3336 O O . LYS B 1 193 ? 20.062 4.652 -2.178 1 92.81 193 LYS B O 1
ATOM 3341 N N . PRO B 1 194 ? 21.125 2.654 -1.777 1 96.25 194 PRO B N 1
ATOM 3342 C CA . PRO B 1 194 ? 19.969 1.902 -2.277 1 96.25 194 PRO B CA 1
ATOM 3343 C C . PRO B 1 194 ? 18.656 2.287 -1.581 1 96.25 194 PRO B C 1
ATOM 3345 O O . PRO B 1 194 ? 18.641 2.506 -0.367 1 96.25 194 PRO B O 1
ATOM 3348 N N . GLN B 1 195 ? 17.656 2.422 -2.357 1 96.56 195 GLN B N 1
ATOM 3349 C CA . GLN B 1 195 ? 16.359 2.842 -1.846 1 96.56 195 GLN B CA 1
ATOM 3350 C C . GLN B 1 195 ? 15.344 1.706 -1.927 1 96.56 195 GLN B C 1
ATOM 3352 O O . GLN B 1 195 ? 15.148 1.113 -2.99 1 96.56 195 GLN B O 1
ATOM 3357 N N . MET B 1 196 ? 14.703 1.489 -0.846 1 97.62 196 MET B N 1
ATOM 3358 C CA . MET B 1 196 ? 13.727 0.401 -0.778 1 97.62 196 MET B CA 1
ATOM 3359 C C . MET B 1 196 ? 12.305 0.927 -0.943 1 97.62 196 MET B C 1
ATOM 3361 O O . MET B 1 196 ? 11.945 1.95 -0.358 1 97.62 196 MET B O 1
ATOM 3365 N N . TYR B 1 197 ? 11.562 0.323 -1.771 1 98.44 197 TYR B N 1
ATOM 3366 C CA . TYR B 1 197 ? 10.133 0.547 -1.953 1 98.44 197 TYR B CA 1
ATOM 3367 C C . TYR B 1 197 ? 9.344 -0.715 -1.642 1 98.44 197 TYR B C 1
ATOM 3369 O O . TYR B 1 197 ? 9.57 -1.767 -2.242 1 98.44 197 TYR B O 1
ATOM 3377 N N . PHE B 1 198 ? 8.469 -0.593 -0.757 1 98.31 198 PHE B N 1
ATOM 3378 C CA . PHE B 1 198 ? 7.68 -1.753 -0.358 1 98.31 198 PHE B CA 1
ATOM 3379 C C . PHE B 1 198 ? 6.344 -1.776 -1.09 1 98.31 198 PHE B C 1
ATOM 3381 O O . PHE B 1 198 ? 5.66 -0.755 -1.174 1 98.31 198 PHE B O 1
ATOM 3388 N N . GLY B 1 199 ? 6.016 -2.994 -1.601 1 97.56 199 GLY B N 1
ATOM 3389 C CA . GLY B 1 199 ? 4.688 -3.209 -2.158 1 97.56 199 GLY B CA 1
ATOM 3390 C C . GLY B 1 199 ? 4.645 -3.055 -3.666 1 97.56 199 GLY B C 1
ATOM 3391 O O . GLY B 1 199 ? 5.648 -2.705 -4.289 1 97.56 199 GLY B O 1
ATOM 3392 N N . SER B 1 200 ? 3.494 -3.367 -4.254 1 98.38 200 SER B N 1
ATOM 3393 C CA . SER B 1 200 ? 3.268 -3.236 -5.688 1 98.38 200 SER B CA 1
ATOM 3394 C C . SER B 1 200 ? 2.559 -1.928 -6.02 1 98.38 200 SER B C 1
ATOM 3396 O O . SER B 1 200 ? 2.139 -1.714 -7.16 1 98.38 200 SER B O 1
ATOM 3398 N N . ASP B 1 201 ? 2.428 -1.024 -5.051 1 97.94 201 ASP B N 1
ATOM 3399 C CA . ASP B 1 201 ? 1.659 0.205 -5.215 1 97.94 201 ASP B CA 1
ATOM 3400 C C . ASP B 1 201 ? 2.576 1.426 -5.258 1 97.94 201 ASP B C 1
ATOM 3402 O O . ASP B 1 201 ? 2.115 2.561 -5.121 1 97.94 201 ASP B O 1
ATOM 3406 N N . ARG B 1 202 ? 3.893 1.2 -5.391 1 98.5 202 ARG B N 1
ATOM 3407 C CA . ARG B 1 202 ? 4.828 2.32 -5.359 1 98.5 202 ARG B CA 1
ATOM 3408 C C . ARG B 1 202 ? 5.5 2.512 -6.715 1 98.5 202 ARG B C 1
ATOM 3410 O O . ARG B 1 202 ? 6.484 3.242 -6.828 1 98.5 202 ARG B O 1
ATOM 3417 N N . PHE B 1 203 ? 5 1.883 -7.746 1 98.5 203 PHE B N 1
ATOM 3418 C CA . PHE B 1 203 ? 5.66 1.948 -9.047 1 98.5 203 PHE B CA 1
ATOM 3419 C C . PHE B 1 203 ? 5.613 3.365 -9.609 1 98.5 203 PHE B C 1
ATOM 3421 O O . PHE B 1 203 ? 6.574 3.822 -10.234 1 98.5 203 PHE B O 1
ATOM 3428 N N . GLU B 1 204 ? 4.504 4.09 -9.453 1 98.25 204 GLU B N 1
ATOM 3429 C CA . GLU B 1 204 ? 4.438 5.465 -9.938 1 98.25 204 GLU B CA 1
ATOM 3430 C C . GLU B 1 204 ? 5.445 6.355 -9.219 1 98.25 204 GLU B C 1
ATOM 3432 O O . GLU B 1 204 ? 6.113 7.18 -9.844 1 98.25 204 GLU B O 1
ATOM 3437 N N . LEU B 1 205 ? 5.535 6.18 -7.918 1 98.25 205 LEU B N 1
ATOM 3438 C CA . LEU B 1 205 ? 6.539 6.898 -7.141 1 98.25 205 LEU B CA 1
ATOM 3439 C C . LEU B 1 205 ? 7.945 6.555 -7.621 1 98.25 205 LEU B C 1
ATOM 3441 O O . LEU B 1 205 ? 8.789 7.441 -7.766 1 98.25 205 LEU B O 1
ATOM 3445 N N . LEU B 1 206 ? 8.18 5.258 -7.801 1 98.06 206 LEU B N 1
ATOM 3446 C CA . LEU B 1 206 ? 9.469 4.785 -8.289 1 98.06 206 LEU B CA 1
ATOM 3447 C C . LEU B 1 206 ? 9.812 5.418 -9.633 1 98.06 206 LEU B C 1
ATOM 3449 O O . LEU B 1 206 ? 10.93 5.891 -9.836 1 98.06 206 LEU B O 1
ATOM 3453 N N . ALA B 1 207 ? 8.844 5.43 -10.547 1 97.75 207 ALA B N 1
ATOM 3454 C CA . ALA B 1 207 ? 9.047 6.07 -11.844 1 97.75 207 ALA B CA 1
ATOM 3455 C C . ALA B 1 207 ? 9.453 7.531 -11.672 1 97.75 207 ALA B C 1
ATOM 3457 O O . ALA B 1 207 ? 10.391 7.996 -12.328 1 97.75 207 ALA B O 1
ATOM 3458 N N . HIS B 1 208 ? 8.789 8.211 -10.828 1 97 208 HIS B N 1
ATOM 3459 C CA . HIS B 1 208 ? 9.078 9.617 -10.547 1 97 208 HIS B CA 1
ATOM 3460 C C . HIS B 1 208 ? 10.516 9.789 -10.062 1 97 208 HIS B C 1
ATOM 3462 O O . HIS B 1 208 ? 11.227 10.68 -10.531 1 97 208 HIS B O 1
ATOM 3468 N N . GLN B 1 209 ? 10.93 8.938 -9.148 1 95.5 209 GLN B N 1
ATOM 3469 C CA . GLN B 1 209 ? 12.266 9.023 -8.578 1 95.5 209 GLN B CA 1
ATOM 3470 C C . GLN B 1 209 ? 13.336 8.695 -9.609 1 95.5 209 GLN B C 1
ATOM 3472 O O . GLN B 1 209 ? 14.453 9.211 -9.547 1 95.5 209 GLN B O 1
ATOM 3477 N N . LEU B 1 210 ? 13 7.84 -10.539 1 95.38 210 LEU B N 1
ATOM 3478 C CA . LEU B 1 210 ? 13.938 7.41 -11.578 1 95.38 210 LEU B CA 1
ATOM 3479 C C . LEU B 1 210 ? 13.984 8.422 -12.719 1 95.38 210 LEU B C 1
ATOM 3481 O O . LEU B 1 210 ? 14.867 8.352 -13.578 1 95.38 210 LEU B O 1
ATOM 3485 N N . GLY B 1 211 ? 13.07 9.391 -12.727 1 94.75 211 GLY B N 1
ATOM 3486 C CA . GLY B 1 211 ? 12.938 10.266 -13.875 1 94.75 211 GLY B CA 1
ATOM 3487 C C . GLY B 1 211 ? 12.352 9.57 -15.094 1 94.75 211 GLY B C 1
ATOM 3488 O O . GLY B 1 211 ? 12.672 9.922 -16.234 1 94.75 211 GLY B O 1
ATOM 3489 N N . GLU B 1 212 ? 11.594 8.5 -14.867 1 96.31 212 GLU B N 1
ATOM 3490 C CA . GLU B 1 212 ? 10.922 7.73 -15.898 1 96.31 212 GLU B CA 1
ATOM 3491 C C . GLU B 1 212 ? 9.422 8.031 -15.93 1 96.31 212 GLU B C 1
ATOM 3493 O O . GLU B 1 212 ? 8.891 8.656 -15 1 96.31 212 GLU B O 1
ATOM 3498 N N . LYS B 1 213 ? 8.758 7.641 -16.953 1 96.06 213 LYS B N 1
ATOM 3499 C CA . LYS B 1 213 ? 7.324 7.867 -17.078 1 96.06 213 LYS B CA 1
ATOM 3500 C C . LYS B 1 213 ? 6.527 6.66 -16.594 1 96.06 213 LYS B C 1
ATOM 3502 O O . LYS B 1 213 ? 6.898 5.516 -16.859 1 96.06 213 LYS B O 1
ATOM 3507 N N . TRP B 1 214 ? 5.523 6.914 -15.844 1 97.38 214 TRP B N 1
ATOM 3508 C CA . TRP B 1 214 ? 4.559 5.895 -15.445 1 97.38 214 TRP B CA 1
ATOM 3509 C C . TRP B 1 214 ? 3.359 5.879 -16.391 1 97.38 214 TRP B C 1
ATOM 3511 O O . TRP B 1 214 ? 2.672 6.891 -16.547 1 97.38 214 TRP B O 1
ATOM 3521 N N . LEU B 1 215 ? 3.107 4.801 -16.984 1 96.75 215 LEU B N 1
ATOM 3522 C CA . LEU B 1 215 ? 2.062 4.68 -17.984 1 96.75 215 LEU B CA 1
ATOM 3523 C C . LEU B 1 215 ? 0.95 3.754 -17.516 1 96.75 215 LEU B C 1
ATOM 3525 O O . LEU B 1 215 ? 0.19 3.219 -18.328 1 96.75 215 LEU B O 1
ATOM 3529 N N . GLY B 1 216 ? 0.89 3.502 -16.188 1 96.94 216 GLY B N 1
ATOM 3530 C CA . GLY B 1 216 ? -0.049 2.543 -15.625 1 96.94 216 GLY B CA 1
ATOM 3531 C C . GLY B 1 216 ? 0.52 1.14 -15.523 1 96.94 216 GLY B C 1
ATOM 3532 O O . GLY B 1 216 ? 1.644 0.886 -15.969 1 96.94 216 GLY B O 1
ATOM 3533 N N . PRO B 1 217 ? -0.193 0.208 -14.93 1 97.81 217 PRO B N 1
ATOM 3534 C CA . PRO B 1 217 ? 0.344 -1.134 -14.695 1 97.81 217 PRO B CA 1
ATOM 3535 C C . PRO B 1 217 ? 0.466 -1.955 -15.977 1 97.81 217 PRO B C 1
ATOM 3537 O O . PRO B 1 217 ? 1.146 -2.984 -15.992 1 97.81 217 PRO B O 1
ATOM 3540 N N . VAL B 1 218 ? -0.254 -1.49 -17.031 1 97.5 218 VAL B N 1
ATOM 3541 C CA . VAL B 1 218 ? -0.186 -2.145 -18.328 1 97.5 218 VAL B CA 1
ATOM 3542 C C . VAL B 1 218 ? 0.222 -1.131 -19.406 1 97.5 218 VAL B C 1
ATOM 3544 O O . VAL B 1 218 ? -0.619 -0.65 -20.172 1 97.5 218 VAL B O 1
ATOM 3547 N N . PRO B 1 219 ? 1.518 -0.834 -19.516 1 94.88 219 PRO B N 1
ATOM 3548 C CA . PRO B 1 219 ? 1.977 0.251 -20.375 1 94.88 219 PRO B CA 1
ATOM 3549 C C . PRO B 1 219 ? 1.752 -0.045 -21.859 1 94.88 219 PRO B C 1
ATOM 3551 O O . PRO B 1 219 ? 1.725 0.876 -22.672 1 94.88 219 PRO B O 1
ATOM 3554 N N . GLN B 1 220 ? 1.664 -1.277 -22.328 1 81.75 220 GLN B N 1
ATOM 3555 C CA . GLN B 1 220 ? 1.467 -1.611 -23.734 1 81.75 220 GLN B CA 1
ATOM 3556 C C . GLN B 1 220 ? 0.103 -1.135 -24.234 1 81.75 220 GLN B C 1
ATOM 3558 O O . GLN B 1 220 ? -0.107 -0.976 -25.438 1 81.75 220 GLN B O 1
ATOM 3563 N N . LYS B 1 221 ? -0.773 -0.995 -23.438 1 70.31 221 LYS B N 1
ATOM 3564 C CA . LYS B 1 221 ? -2.094 -0.493 -23.812 1 70.31 221 LYS B CA 1
ATOM 3565 C C . LYS B 1 221 ? -2.109 1.032 -23.859 1 70.31 221 LYS B C 1
ATOM 3567 O O . LYS B 1 221 ? -3.023 1.633 -24.422 1 70.31 221 LYS B O 1
ATOM 3572 N N . SER B 1 222 ? -1.318 1.699 -23.047 1 50.78 222 SER B N 1
ATOM 3573 C CA . SER B 1 222 ? -1.27 3.158 -23.062 1 50.78 222 SER B CA 1
ATOM 3574 C C . SER B 1 222 ? -0.893 3.693 -24.438 1 50.78 222 SER B C 1
ATOM 3576 O O . SER B 1 222 ? -1.205 4.84 -24.766 1 50.78 222 SER B O 1
ATOM 3578 N N . ARG B 1 223 ? -0.103 2.879 -25.219 1 43.78 223 ARG B N 1
ATOM 3579 C CA . ARG B 1 223 ? 0.345 3.268 -26.562 1 43.78 223 ARG B CA 1
ATOM 3580 C C . ARG B 1 223 ? -0.783 3.135 -27.578 1 43.78 223 ARG B C 1
ATOM 3582 O O . ARG B 1 223 ? -0.586 3.389 -28.766 1 43.78 223 ARG B O 1
ATOM 3589 N N . LEU B 1 224 ? -1.864 2.502 -27.266 1 32.25 224 LEU B N 1
ATOM 3590 C CA . LEU B 1 224 ? -2.889 2.553 -28.297 1 32.25 224 LEU B CA 1
ATOM 3591 C C . LEU B 1 224 ? -3.641 3.879 -28.266 1 32.25 224 LEU B C 1
ATOM 3593 O O . LEU B 1 224 ? -3.842 4.449 -27.188 1 32.25 224 LEU B O 1
#

Solvent-accessible surface area (backbone atoms only — not comparable to full-atom values): 23550 Å² total; per-residue (Å²): 125,86,76,63,31,37,38,34,39,35,30,32,69,70,37,67,51,15,50,55,32,50,53,34,55,60,68,35,39,83,71,44,80,42,46,74,41,84,38,61,24,48,53,71,58,33,20,64,75,38,64,42,75,65,59,65,80,23,60,43,49,30,58,45,47,58,56,51,46,51,54,44,17,61,68,49,69,42,80,55,41,82,39,89,53,50,60,54,55,51,66,69,66,38,42,64,58,37,46,26,36,51,33,38,30,50,76,75,41,52,91,40,35,65,45,31,50,50,34,42,28,41,29,38,30,48,64,59,38,67,48,58,48,70,67,41,43,44,52,23,32,41,74,42,67,44,50,67,70,60,37,52,53,40,57,60,45,35,78,37,66,69,27,50,49,47,31,49,48,41,29,49,52,44,44,72,70,44,41,43,62,58,17,29,34,38,37,43,43,89,97,50,76,73,41,72,43,70,46,57,68,41,58,59,60,50,21,58,74,70,74,43,83,67,56,64,64,48,47,80,62,61,76,103,127,86,77,64,30,36,37,35,39,36,29,35,68,69,36,68,51,15,50,56,33,50,53,34,54,60,68,38,39,83,72,43,80,43,44,74,41,84,38,62,25,46,52,71,60,33,19,62,76,39,65,42,75,66,58,67,80,23,61,44,48,30,57,46,46,57,58,50,47,50,54,44,17,63,69,49,69,42,81,54,40,83,39,90,55,49,61,54,53,51,66,67,67,38,41,65,58,38,45,28,35,51,36,36,30,50,75,75,42,53,91,40,35,66,46,32,49,50,34,44,29,40,27,38,30,48,64,60,39,66,49,58,47,70,68,40,42,43,53,25,32,41,75,42,66,42,50,68,68,60,38,52,52,40,57,61,45,34,77,37,66,68,28,50,47,46,33,49,48,43,30,48,51,42,45,73,69,43,39,42,61,57,17,28,34,39,36,42,45,88,97,50,75,72,42,71,42,72,46,57,66,41,57,59,59,49,22,56,76,69,74,42,83,66,56,65,62,49,48,80,62,60,77,103

Sequence (448 aa):
MSRRKVLELFYDVVSPYSWLGFEVICRYRNIWNVDVRLRPGFLGGIMQASGNSPPAMVPKKGAYMGKDLARLAEFYEVPLRQPSDFYQVVIKKGSLSAMRFVTAVEMSHPEFLEKVSRELWMRIWSEDKDITEPDSILEAAKKAGMSEDQAKRLIESTALPEVKNKLKQNTDEALKHGAFGMPMIVAHIDGKKPQMYFGSDRFELLAHQLGEKWLGPVPQKSRLMSRRKVLELFYDVVSPYSWLGFEVICRYRNIWNVDVRLRPGFLGGIMQASGNSPPAMVPKKGAYMGKDLARLAEFYEVPLRQPSDFYQVVIKKGSLSAMRFVTAVEMSHPEFLEKVSRELWMRIWSEDKDITEPDSILEAAKKAGMSEDQAKRLIESTALPEVKNKLKQNTDEALKHGAFGMPMIVAHIDGKKPQMYFGSDRFELLAHQLGEKWLGPVPQKSRL

Foldseek 3Di:
DFDAKEKEWEDALLDLLQLLLLLLCVLCCVVDRHHYHYFYAFFVVLQVVQVHDDLVVPVVSVVVVQVVSVVSCVQLVPQFAQAPCSCCQPPVLHCLLVSLLLLLCVVPPVVLNSQLSSLLSCQVGRVNHHRRDLVNSLVSSVVSPDDSVRSNVSSVCSPPVVSVVSNVVSHVVCVVQPDNGDTKMWIGDPPDDIDIDHTSPCVCVVCVVSVHDDCGSNNVVSVD/DFDAKEKEWEDALLDLLQLLLLLLCVLCCVVDRHHYHYFYAFFVVLQVVQVHDDLVVPVVSVVVVQVVSVVSCVQLVPLFAQAPCSCCQPPVLHCLLVSLLLLLCVVPPVVLNSQLSSLLSCQVGRVNHHRRDLVNSLVSSVVSPDDSVVSNVSSVCSPPVVSVVSNVVSHVVCVVQPDNGDTKMWIGDPPDDIDIDHTSPCVCVVCVVSVHDDCGSNNVVSVD

Secondary structure (DSSP, 8-state):
--PPEEEEEEE-TT-HHHHHHHHHHHHHTTTTTEEEEEEE--HHHHHHHHT---GGGSHHHHHHHHHHHHHHHHHHT------TTHIIIIIII-SHHHHHHHHHHHHH-GGGHHHHHHHHHHHHHTS---SSSHHHHHHHHHHTT--HHHHHHHHHHTTSHHHHHHHHHHHHHHHHTT-SSS-EEEEE-TTS--EEEESSS-HHHHHHHHT-----S-HHHHT-/--PPEEEEEEE-TT-HHHHHHHHHHHHHTTTTTEEEEEEE--HHHHHHHHT---GGGSHHHHHHHHHHHHHHHHHHT------TTHIIIIIII-SHHHHHHHHHHHHH-GGGHHHHHHHHHHHHHTS---SSSHHHHHHHHHHTT--HHHHHHHHHHTTSHHHHHHHHHHHHHHHHTT-SSS-EEEEE-TTS--EEEESSS-HHHHHHHHT-----S-HHHHT-

Nearest PDB structures (foldseek):
  1yzx-assembly1_B  TM=9.915E-01  e=2.830E-27  Homo sapiens
  1r4w-assembly2_D  TM=9.848E-01  e=2.974E-25  Rattus norvegicus
  3rpp-assembly1_A  TM=9.604E-01  e=5.286E-25  Homo sapiens
  3rpp-assembly2_B  TM=9.555E-01  e=6.516E-25  Homo sapiens
  2imd-assembly1_A  TM=8.291E-01  e=3.070E-10  Pseudomonas putida